Protein AF-0000000081051519 (afdb_homodimer)

pLDDT: mean 81.96, std 26.16, range [15.16, 98.94]

Nearest PDB structures (foldseek):
  6g7d-assembly1_A  TM=6.386E-01  e=1.029E-06  Mycolicibacterium hassiacum DSM 44199
  7ux8-assembly1_B  TM=4.833E-01  e=1.612E-04  Streptomyces drozdowiczii
  4e70-assembly1_B  TM=4.368E-01  e=3.174E-03  Linum nodiflorum
  4ems-assembly1_B  TM=4.800E-01  e=6.474E-03  Linum nodiflorum
  6g80-assembly1_A  TM=6.565E-01  e=2.967E-07  Mycolicibacterium hassiacum DSM 44199

Secondary structure (DSSP, 8-state):
---------S-TTSGGGHHHHTTSGGGGS-----------------PPP-HHHHHHHHT-TTTTHHHHHHHHTSTT-TT-S-TT-SSGGGSSSS--THHHHHHHHTTTTSSTTSPPEEEEEE--TTSHHHHHHHHH-TTEEEEEEESTTSPBS-GGGT-BSS--GGGGSTTHHHHHHTT-EEES-TT-HHHHHHHIIIIIS-TTPPPEEEEEE-SS--HHHHHHHHHHHGGGSPTT-EEEEE-----TTSS--TTHHIIIIIHHHHHHHHT-------S---SSS-----TT-S-TTTGGGEEEEEEETTEEEEEE-SSPP----GGGTS--THHHHTHHHHHH--/-------------GGGGGGGSGGGSGGGTT----------------PPP-HHHHHHHHT-TTTTHHHHHHHHTSTT-TT-S-TT-SSGGGSSSS--THHHHHHHHTTTTSSTTSPPEEEEEE--TTSHHHHHHHHH-TTEEEEEEESTTSPBS-GGGT-BSS--GGGGSTTHHHHHHTT-EEES-TT-HHHHHHHIIIIIS-TTPPPEEEEEE-SS--HHHHHHHHHHHGGGSPTT-EEEEE-----TTSS--TTHHIIIIIHHHHHHHHT-------S----SSS-------S-TTTGGGEEEEEEETTEEEEEE-SSPP----GGGTS--THHHHTHHHHHH--

Structure (mmCIF, N/CA/C/O backbone):
data_AF-0000000081051519-model_v1
#
loop_
_entity.id
_entity.type
_entity.pdbx_description
1 polymer 'Uncharacterized protein'
#
loop_
_atom_site.group_PDB
_atom_site.id
_atom_site.type_symbol
_a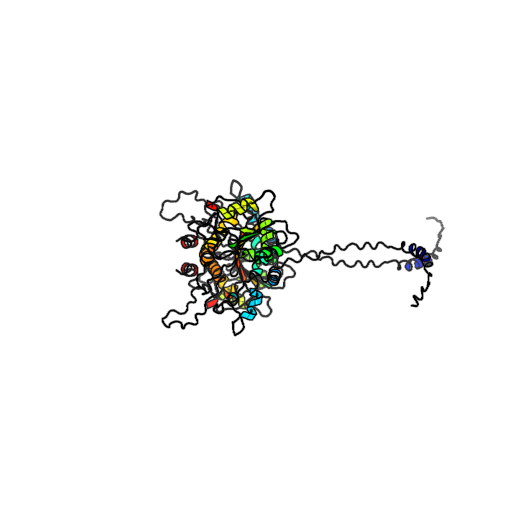tom_site.label_atom_id
_atom_site.label_alt_id
_atom_site.label_comp_id
_atom_site.label_asym_id
_atom_site.label_entity_id
_atom_site.label_seq_id
_atom_site.pdbx_PDB_ins_code
_atom_site.Cartn_x
_atom_site.Cartn_y
_atom_site.Cartn_z
_atom_site.occupancy
_atom_site.B_iso_or_equiv
_atom_site.auth_seq_id
_atom_site.auth_comp_id
_atom_site.auth_asym_id
_atom_site.auth_atom_id
_atom_site.pdbx_PDB_model_num
ATOM 1 N N . MET A 1 1 ? 93.5 -24.312 -46.969 1 17.19 1 MET A N 1
ATOM 2 C CA . MET A 1 1 ? 94.062 -25.109 -45.906 1 17.19 1 MET A CA 1
ATOM 3 C C . MET A 1 1 ? 94.625 -24.219 -44.781 1 17.19 1 MET A C 1
ATOM 5 O O . MET A 1 1 ? 94.75 -24.641 -43.625 1 17.19 1 MET A O 1
ATOM 9 N N . GLU A 1 2 ? 95.562 -23.281 -45.375 1 15.16 2 GLU A N 1
ATOM 10 C CA . GLU A 1 2 ? 96.562 -23.031 -44.375 1 15.16 2 GLU A CA 1
ATOM 11 C C . GLU A 1 2 ? 95.938 -22.578 -43.062 1 15.16 2 GLU A C 1
ATOM 13 O O . GLU A 1 2 ? 94.75 -22.141 -43.031 1 15.16 2 GLU A O 1
ATOM 18 N N . VAL A 1 3 ? 96.625 -21.656 -42.375 1 16.25 3 VAL A N 1
ATOM 19 C CA . VAL A 1 3 ? 97.562 -21.812 -41.281 1 16.25 3 VAL A CA 1
ATOM 20 C C . VAL A 1 3 ? 96.938 -21.328 -39.969 1 16.25 3 VAL A C 1
ATOM 22 O O . VAL A 1 3 ? 96.938 -22.031 -38.969 1 16.25 3 VAL A O 1
ATOM 25 N N . GLY A 1 4 ? 97 -20.016 -39.812 1 17.12 4 GLY A N 1
ATOM 26 C CA . GLY A 1 4 ? 97.75 -19.469 -38.656 1 17.12 4 GLY A CA 1
ATOM 27 C C . GLY A 1 4 ? 96.938 -19.578 -37.344 1 17.12 4 GLY A C 1
ATOM 28 O O . GLY A 1 4 ? 95.75 -19.812 -37.375 1 17.12 4 GLY A O 1
ATOM 29 N N . GLY A 1 5 ? 97.688 -19.234 -36.281 1 17.08 5 GLY A N 1
ATOM 30 C CA . GLY A 1 5 ? 98.125 -19.672 -34.938 1 17.08 5 GLY A CA 1
ATOM 31 C C . GLY A 1 5 ? 97.062 -19.359 -33.875 1 17.08 5 GLY A C 1
ATOM 32 O O . GLY A 1 5 ? 96.812 -20.203 -33 1 17.08 5 GLY A O 1
ATOM 33 N N . SER A 1 6 ? 96.938 -18.047 -33.719 1 18.45 6 SER A N 1
ATOM 34 C CA . SER A 1 6 ? 97.125 -17.406 -32.406 1 18.45 6 SER A CA 1
ATOM 35 C C . SER A 1 6 ? 96 -17.703 -31.453 1 18.45 6 SER A C 1
ATOM 37 O O . SER A 1 6 ? 94.812 -17.297 -31.688 1 18.45 6 SER A O 1
ATOM 39 N N . SER A 1 7 ? 96.062 -18.812 -30.812 1 18.2 7 SER A N 1
ATOM 40 C CA . SER A 1 7 ? 95.125 -19.562 -29.969 1 18.2 7 SER A CA 1
ATOM 41 C C . SER A 1 7 ? 94.875 -18.812 -28.656 1 18.2 7 SER A C 1
ATOM 43 O O . SER A 1 7 ? 94.812 -19.438 -27.594 1 18.2 7 SER A O 1
ATOM 45 N N . LYS A 1 8 ? 95.125 -17.359 -28.75 1 20.06 8 LYS A N 1
ATOM 46 C CA . LYS A 1 8 ? 95.188 -16.703 -27.453 1 20.06 8 LYS A CA 1
ATOM 47 C C . LYS A 1 8 ? 94.062 -17.203 -26.516 1 20.06 8 LYS A C 1
ATOM 49 O O . LYS A 1 8 ? 92.875 -16.953 -26.75 1 20.06 8 LYS A O 1
ATOM 54 N N . SER A 1 9 ? 94.375 -18.297 -25.891 1 17.83 9 SER A N 1
ATOM 55 C CA . SER A 1 9 ? 93.562 -19.203 -25.062 1 17.83 9 SER A CA 1
ATOM 56 C C . SER A 1 9 ? 92.875 -18.438 -23.938 1 17.83 9 SER A C 1
ATOM 58 O O . SER A 1 9 ? 91.625 -18.516 -23.781 1 17.83 9 SER A O 1
ATOM 60 N N . SER A 1 10 ? 93.5 -18.547 -22.719 1 17.66 10 SER A N 1
ATOM 61 C CA . SER A 1 10 ? 93 -19.25 -21.516 1 17.66 10 SER A CA 1
ATOM 62 C C . SER A 1 10 ? 92.438 -18.266 -20.516 1 17.66 10 SER A C 1
ATOM 64 O O . SER A 1 10 ? 91.625 -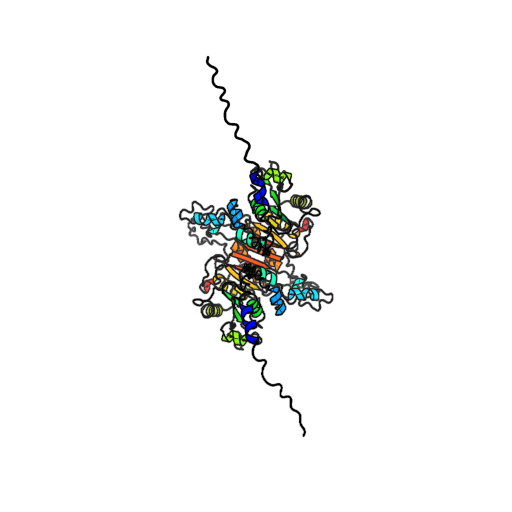18.656 -19.656 1 17.66 10 SER A O 1
ATOM 66 N N . ALA A 1 11 ? 93.25 -17.188 -20.328 1 17.25 11 ALA A N 1
ATOM 67 C CA . ALA A 1 11 ? 93.562 -16.859 -18.938 1 17.25 11 ALA A CA 1
ATOM 68 C C . ALA A 1 11 ? 92.312 -16.438 -18.188 1 17.25 11 ALA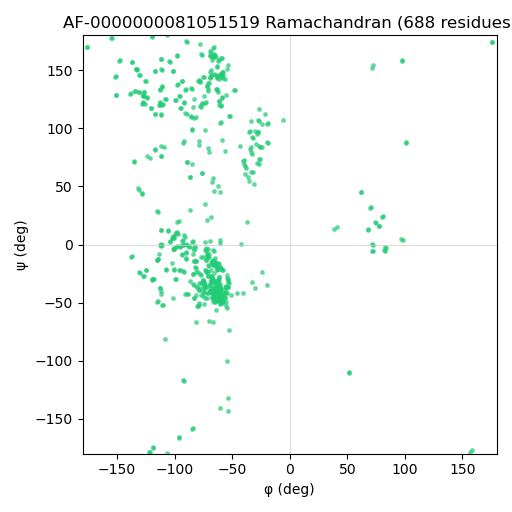 A C 1
ATOM 70 O O . ALA A 1 11 ? 92.312 -16.344 -16.969 1 17.25 11 ALA A O 1
ATOM 71 N N . THR A 1 12 ? 91.438 -15.734 -18.953 1 18.8 12 THR A N 1
ATOM 72 C CA . THR A 1 12 ? 90.938 -14.57 -18.25 1 18.8 12 THR A CA 1
ATOM 73 C C . THR A 1 12 ? 89.938 -15 -17.156 1 18.8 12 THR A C 1
ATOM 75 O O . THR A 1 12 ? 89.062 -14.234 -16.766 1 18.8 12 THR A O 1
ATOM 78 N N . GLY A 1 13 ? 90.25 -16.188 -16.547 1 18.3 13 GLY A N 1
ATOM 79 C CA . GLY A 1 13 ? 89.188 -16.719 -15.68 1 18.3 13 GLY A CA 1
ATOM 80 C C . GLY A 1 13 ? 88.875 -15.82 -14.492 1 18.3 13 GLY A C 1
ATOM 81 O O . GLY A 1 13 ? 88 -16.141 -13.68 1 18.3 13 GLY A O 1
ATOM 82 N N . LYS A 1 14 ? 90.062 -15.25 -14 1 19.39 14 LYS A N 1
ATOM 83 C CA . LYS A 1 14 ? 90.062 -15.062 -12.555 1 19.39 14 LYS A CA 1
ATOM 84 C C . LYS A 1 14 ? 88.812 -14.273 -12.102 1 19.39 14 LYS A C 1
ATOM 86 O O . LYS A 1 14 ? 88.25 -14.586 -11.07 1 19.39 14 LYS A O 1
ATOM 91 N N . HIS A 1 15 ? 88.938 -13.039 -12.438 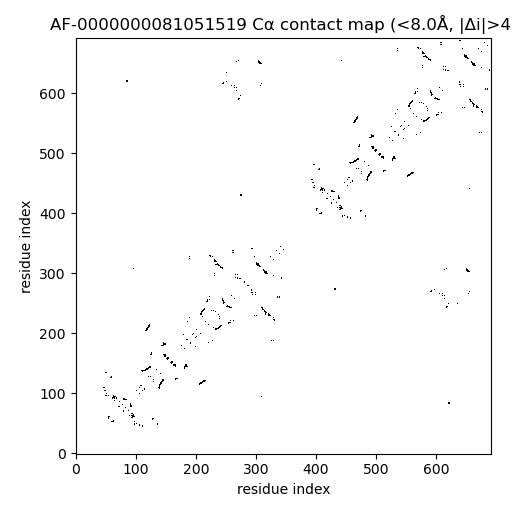1 19.14 15 HIS A N 1
ATOM 92 C CA . HIS A 1 15 ? 88.688 -12.016 -11.438 1 19.14 15 HIS A CA 1
ATOM 93 C C . HIS A 1 15 ? 87.188 -11.906 -11.141 1 19.14 15 HIS A C 1
ATOM 95 O O . HIS A 1 15 ? 86.75 -10.984 -10.453 1 19.14 15 HIS A O 1
ATOM 101 N N . LYS A 1 16 ? 86.438 -12.656 -11.898 1 20.77 16 LYS A N 1
ATOM 102 C CA . LYS A 1 16 ? 85.062 -12.156 -11.883 1 20.77 16 LYS A CA 1
ATOM 103 C C . LYS A 1 16 ? 84.438 -12.32 -10.5 1 20.77 16 LYS A C 1
ATOM 105 O O . LYS A 1 16 ? 83.25 -12.055 -10.32 1 20.77 16 LYS A O 1
ATOM 110 N N . LEU A 1 17 ? 85.312 -12.969 -9.766 1 19.14 17 LEU A N 1
ATOM 111 C CA . LEU A 1 17 ? 84.5 -13.477 -8.664 1 19.14 17 LEU A CA 1
ATOM 112 C C . LEU A 1 17 ? 84 -12.336 -7.789 1 19.14 17 LEU A C 1
ATOM 114 O O . LEU A 1 17 ? 83 -12.5 -7.074 1 19.14 17 LEU A O 1
ATOM 118 N N . LYS A 1 18 ? 85 -11.547 -7.555 1 20.86 18 LYS A N 1
ATOM 119 C CA . LYS A 1 18 ? 84.812 -10.734 -6.359 1 20.86 18 LYS A CA 1
ATOM 120 C C . LYS A 1 18 ? 83.5 -9.938 -6.445 1 20.86 18 LYS A C 1
ATOM 122 O O . LYS A 1 18 ? 82.875 -9.625 -5.422 1 20.86 18 LYS A O 1
ATOM 127 N N . ASP A 1 19 ? 83.438 -9.344 -7.582 1 21.94 19 ASP A N 1
ATOM 128 C CA . ASP A 1 19 ? 82.562 -8.219 -7.598 1 21.94 19 ASP A CA 1
ATOM 129 C C . ASP A 1 19 ? 81.125 -8.664 -7.285 1 21.94 19 ASP A C 1
ATOM 131 O O . ASP A 1 19 ? 80.188 -7.84 -7.176 1 21.94 19 ASP A O 1
ATOM 135 N N . ASP A 1 20 ? 81 -9.875 -7.418 1 22.73 20 ASP A N 1
ATOM 136 C CA . ASP A 1 20 ? 79.625 -10.336 -7.379 1 22.73 20 ASP A CA 1
ATOM 137 C C . ASP A 1 20 ? 79 -10.203 -5.977 1 22.73 20 ASP A C 1
ATOM 139 O O . ASP A 1 20 ? 77.812 -10.086 -5.812 1 22.73 20 ASP A O 1
ATOM 143 N N . VAL A 1 21 ? 79.938 -10.5 -5.09 1 23.23 21 VAL A N 1
ATOM 144 C CA . VAL A 1 21 ? 79.312 -10.852 -3.803 1 23.23 21 VAL A CA 1
ATOM 145 C C . VAL A 1 21 ? 78.812 -9.586 -3.117 1 23.23 21 VAL A C 1
ATOM 147 O O . VAL A 1 21 ? 77.875 -9.648 -2.338 1 23.23 21 VAL A O 1
ATOM 150 N N . MET A 1 22 ? 79.562 -8.578 -3.172 1 22.22 22 MET A N 1
ATOM 151 C CA . MET A 1 22 ? 79.312 -7.457 -2.273 1 22.22 22 MET A CA 1
ATOM 152 C C . MET A 1 22 ? 77.938 -6.863 -2.535 1 22.22 22 MET A C 1
ATOM 154 O O . MET A 1 22 ? 77.5 -5.934 -1.847 1 22.22 22 MET A O 1
ATOM 158 N N . SER A 1 23 ? 77.438 -6.926 -3.762 1 22.95 23 SER A N 1
ATOM 159 C CA . SER A 1 23 ? 76.25 -6.219 -4.164 1 22.95 23 SER A CA 1
ATOM 160 C C . SER A 1 23 ? 75.062 -6.66 -3.336 1 22.95 23 SER A C 1
ATOM 162 O O . SER A 1 23 ? 73.938 -6.125 -3.486 1 22.95 23 SER A O 1
ATOM 164 N N . LEU A 1 24 ? 75.062 -7.711 -2.713 1 23.59 24 LEU A N 1
ATOM 165 C CA . LEU A 1 24 ? 73.875 -8.305 -2.111 1 23.59 24 LEU A CA 1
ATOM 166 C C . LEU A 1 24 ? 73.5 -7.527 -0.871 1 23.59 24 LEU A C 1
ATOM 168 O O . LEU A 1 24 ? 72.25 -7.398 -0.596 1 23.59 24 LEU A O 1
ATOM 172 N N . TYR A 1 25 ? 74.312 -7.266 0.031 1 23.38 25 TYR A N 1
ATOM 173 C CA . TYR A 1 25 ? 73.938 -7.023 1.416 1 23.38 25 TYR A CA 1
ATOM 174 C C . TYR A 1 25 ? 73.312 -5.629 1.583 1 23.38 25 TYR A C 1
ATOM 176 O O . TYR A 1 25 ? 72.625 -5.367 2.543 1 23.38 25 TYR A O 1
ATOM 184 N N . LEU A 1 26 ? 73.812 -4.648 1.036 1 24.27 26 LEU A N 1
ATOM 185 C CA . LEU A 1 26 ? 73.562 -3.277 1.44 1 24.27 26 LEU A CA 1
ATOM 186 C C . LEU A 1 26 ? 72.125 -2.906 1.12 1 24.27 26 LEU A C 1
ATOM 188 O O . LEU A 1 26 ? 71.625 -1.818 1.474 1 24.27 26 LEU A O 1
ATOM 192 N N . ASN A 1 27 ? 71.25 -3.477 0.207 1 23.31 27 ASN A N 1
ATOM 193 C CA . ASN A 1 27 ? 69.938 -3.156 -0.27 1 23.31 27 ASN A CA 1
ATOM 194 C C . ASN A 1 27 ? 68.875 -3.422 0.801 1 23.31 27 ASN A C 1
ATOM 196 O O . ASN A 1 27 ? 67.688 -3.365 0.525 1 23.31 27 ASN A O 1
ATOM 200 N N . HIS A 1 28 ? 69 -3.979 1.927 1 24.94 28 HIS A N 1
ATOM 201 C CA . HIS A 1 28 ? 68 -4.371 2.867 1 24.94 28 HIS A CA 1
ATOM 202 C C . HIS A 1 28 ? 67.5 -3.18 3.686 1 24.94 28 HIS A C 1
ATOM 204 O O . HIS A 1 28 ? 66.625 -3.316 4.52 1 24.94 28 HIS A O 1
ATOM 210 N N . ALA A 1 29 ? 68.125 -2.186 4.062 1 24.36 29 ALA A N 1
ATOM 211 C CA . ALA A 1 29 ? 67.812 -1.232 5.125 1 24.36 29 ALA A CA 1
ATOM 212 C C . ALA A 1 29 ? 66.625 -0.373 4.762 1 24.36 29 ALA A C 1
ATOM 214 O O . ALA A 1 29 ? 65.812 -0.04 5.625 1 24.36 29 ALA A O 1
ATOM 215 N N . SER A 1 30 ? 66.688 0.43 3.811 1 23.72 30 SER A N 1
ATOM 216 C CA . SER A 1 30 ? 65.812 1.599 3.709 1 23.72 30 SER A CA 1
ATOM 217 C C . SER A 1 30 ? 64.375 1.194 3.436 1 23.72 30 SER A C 1
ATOM 219 O O . SER A 1 30 ? 63.625 1.976 2.877 1 23.72 30 SER A O 1
ATOM 221 N N . THR A 1 31 ? 64.062 -0.033 3.391 1 24.75 31 THR A N 1
ATOM 222 C CA . THR A 1 31 ? 62.719 -0.418 2.947 1 24.75 31 THR A CA 1
ATOM 223 C C . THR A 1 31 ? 61.656 0.049 3.941 1 24.75 31 THR A C 1
ATOM 225 O O . THR A 1 31 ? 61.5 -0.521 5.027 1 24.75 31 THR A O 1
ATOM 228 N N . GLY A 1 32 ? 61.562 1.404 4.266 1 25.36 32 GLY A N 1
ATOM 229 C CA . GLY A 1 32 ? 60.438 1.912 5.047 1 25.36 32 GLY A CA 1
ATOM 230 C C . GLY A 1 32 ? 59.125 1.188 4.766 1 25.36 32 GLY A C 1
ATOM 231 O O . GLY A 1 32 ? 58.719 1.068 3.611 1 25.36 32 GLY A O 1
ATOM 232 N N . ASN A 1 33 ? 58.938 0.099 5.375 1 25.72 33 ASN A N 1
ATOM 233 C CA . ASN A 1 33 ? 57.656 -0.606 5.305 1 25.72 33 ASN A CA 1
ATOM 234 C C . ASN A 1 33 ? 56.469 0.364 5.312 1 25.72 33 ASN A C 1
ATOM 236 O O . ASN A 1 33 ? 56.219 1.022 6.32 1 25.72 33 ASN A O 1
ATOM 240 N N . SER A 1 34 ? 56.375 1.149 4.266 1 26 34 SER A N 1
ATOM 241 C CA . SER A 1 34 ? 55.094 1.819 4.121 1 26 34 SER A CA 1
ATOM 242 C C . SER A 1 34 ? 53.938 0.893 4.504 1 26 34 SER A C 1
ATOM 244 O O . SER A 1 34 ? 53.719 -0.118 3.838 1 26 34 SER A O 1
ATOM 246 N N . TYR A 1 35 ? 53.812 0.537 5.766 1 24.81 35 TYR A N 1
ATOM 247 C CA . TYR A 1 35 ? 52.5 0.06 6.137 1 24.81 35 TYR A CA 1
ATOM 248 C C . TYR A 1 35 ? 51.406 0.756 5.316 1 24.81 35 TYR A C 1
ATOM 250 O O . TYR A 1 35 ? 51.188 1.962 5.457 1 24.81 35 TYR A O 1
ATOM 258 N N . TYR A 1 36 ? 51.5 0.525 4.027 1 24.59 36 TYR A N 1
ATOM 259 C CA . TYR A 1 36 ? 50.188 0.816 3.447 1 24.59 36 TYR A CA 1
ATOM 260 C C . TYR A 1 36 ? 49.062 0.333 4.359 1 24.59 36 TYR A C 1
ATOM 262 O O . TYR A 1 36 ? 49 -0.851 4.695 1 24.59 36 TYR A O 1
ATOM 270 N N . GLN A 1 37 ? 48.906 1.005 5.5 1 26.5 37 GLN A N 1
ATOM 271 C CA . GLN A 1 37 ? 47.594 0.731 6.047 1 26.5 37 GLN A CA 1
ATOM 272 C C . GLN A 1 37 ? 46.594 0.35 4.945 1 26.5 37 GLN A C 1
ATOM 274 O O . GLN A 1 37 ? 46.406 1.109 3.994 1 26.5 37 GLN A O 1
ATOM 279 N N . LEU A 1 38 ? 46.594 -0.903 4.598 1 26.7 38 LEU A N 1
ATOM 280 C CA . LEU A 1 38 ? 45.406 -1.301 3.836 1 26.7 38 LEU A CA 1
ATOM 281 C C . LEU A 1 38 ? 44.219 -0.415 4.18 1 26.7 38 LEU A C 1
ATOM 283 O O . LEU A 1 38 ? 43.812 -0.368 5.332 1 26.7 38 LEU A O 1
ATOM 287 N N . ILE A 1 39 ? 44.281 0.811 3.777 1 31.7 39 ILE A N 1
ATOM 288 C CA . ILE A 1 39 ? 42.938 1.425 3.807 1 31.7 39 ILE A CA 1
ATOM 289 C C . ILE A 1 39 ? 41.875 0.369 3.514 1 31.7 39 ILE A C 1
ATOM 291 O O . ILE A 1 39 ? 41.969 -0.324 2.496 1 31.7 39 ILE A O 1
ATOM 295 N N . PRO A 1 40 ? 41.344 -0.27 4.562 1 31.25 40 PRO A N 1
ATOM 296 C CA . PRO A 1 40 ? 40.281 -1.119 4.059 1 31.25 40 PRO A CA 1
ATOM 297 C C . PRO A 1 40 ? 39.625 -0.573 2.783 1 31.25 40 PRO A C 1
ATOM 299 O O . PRO A 1 40 ? 39.438 0.639 2.656 1 31.25 40 PRO A O 1
ATOM 302 N N . GLU A 1 41 ? 40.062 -1.016 1.663 1 34.03 41 GLU A N 1
ATOM 303 C CA . GLU A 1 41 ? 39.188 -0.706 0.525 1 34.03 41 GLU A CA 1
ATOM 304 C C . GLU A 1 41 ? 37.75 -0.473 0.969 1 34.03 41 GLU A C 1
ATOM 306 O O . GLU A 1 41 ? 37.188 -1.291 1.692 1 34.03 41 GLU A O 1
ATOM 311 N N . CYS A 1 42 ? 37.438 0.777 1.415 1 36.66 42 CYS A N 1
ATOM 312 C CA . CYS A 1 42 ? 36 0.935 1.48 1 36.66 42 CYS A CA 1
ATOM 313 C C . CYS A 1 42 ? 35.312 0.01 0.488 1 36.66 42 CYS A C 1
ATOM 315 O O . CYS A 1 42 ? 35.562 0.083 -0.716 1 36.66 42 CYS A O 1
ATOM 317 N N . LEU A 1 43 ? 35.25 -1.343 0.735 1 36.94 43 LEU A N 1
ATOM 318 C CA . LEU A 1 43 ? 34.469 -2.193 -0.144 1 36.94 43 LEU A CA 1
ATOM 319 C C . LEU A 1 43 ? 33.469 -1.365 -0.939 1 36.94 43 LEU A C 1
ATOM 321 O O . LEU A 1 43 ? 32.844 -0.442 -0.401 1 36.94 43 LEU A O 1
ATOM 325 N N . ASP A 1 44 ? 33.688 -1.122 -2.17 1 42.56 44 ASP A N 1
ATOM 326 C CA . ASP A 1 44 ? 32.656 -0.56 -3.035 1 42.56 44 ASP A CA 1
ATOM 327 C C . ASP A 1 44 ? 31.266 -0.937 -2.543 1 42.56 44 ASP A C 1
ATOM 329 O O . ASP A 1 44 ? 31 -2.1 -2.229 1 42.56 44 ASP A O 1
ATOM 333 N N . PRO A 1 45 ? 30.547 0.009 -1.974 1 49.41 45 PRO A N 1
ATOM 334 C CA . PRO A 1 45 ? 29.188 -0.359 -1.576 1 49.41 45 PRO A CA 1
ATOM 335 C C . PRO A 1 45 ? 28.531 -1.345 -2.543 1 49.41 45 PRO A C 1
ATOM 337 O O . PRO A 1 45 ? 28.688 -1.208 -3.762 1 49.41 45 PRO A O 1
ATOM 340 N N . ILE A 1 46 ? 28.547 -2.631 -2.266 1 55.47 46 ILE A N 1
ATOM 341 C CA . ILE A 1 46 ? 27.781 -3.6 -3.039 1 55.47 46 ILE A CA 1
ATOM 342 C C . ILE A 1 46 ? 26.547 -2.918 -3.637 1 55.47 46 ILE A C 1
ATOM 344 O O . ILE A 1 46 ? 25.734 -2.352 -2.908 1 55.47 46 ILE A O 1
ATOM 348 N N . GLN A 1 47 ? 26.656 -2.498 -4.906 1 65.19 47 GLN A N 1
ATOM 349 C CA . GLN A 1 47 ? 25.5 -1.92 -5.582 1 65.19 47 GLN A CA 1
ATOM 350 C C . GLN A 1 47 ? 24.344 -2.914 -5.645 1 65.19 47 GLN A C 1
ATOM 352 O O . GLN A 1 47 ? 24.516 -4.043 -6.113 1 65.19 47 GLN A O 1
ATOM 357 N N . PRO A 1 48 ? 23.203 -2.555 -5.059 1 76.44 48 PRO A N 1
ATOM 358 C CA . PRO A 1 48 ? 22.062 -3.455 -5.16 1 76.44 48 PRO A CA 1
ATOM 359 C C . PRO A 1 48 ? 21.672 -3.748 -6.609 1 76.44 48 PRO A C 1
ATOM 361 O O . PRO A 1 48 ? 21.891 -2.918 -7.492 1 76.44 48 PRO A O 1
ATOM 364 N N . LEU A 1 49 ? 21.266 -4.98 -6.859 1 90 49 LEU A N 1
ATOM 365 C CA . LEU A 1 49 ? 20.734 -5.367 -8.164 1 90 49 LEU A CA 1
ATOM 366 C C . LEU A 1 49 ? 19.484 -4.574 -8.508 1 90 49 LEU A C 1
ATOM 368 O O . LEU A 1 49 ? 18.734 -4.18 -7.617 1 90 49 LEU A O 1
ATOM 372 N N . ASP A 1 50 ? 19.406 -4.254 -9.758 1 95.88 50 ASP A N 1
ATOM 373 C CA . ASP A 1 50 ? 18.266 -3.477 -10.258 1 95.88 50 ASP A CA 1
ATOM 374 C C . ASP A 1 50 ? 17.375 -4.324 -11.148 1 95.88 50 ASP A C 1
ATOM 376 O O . ASP A 1 50 ? 17.797 -4.812 -12.195 1 95.88 50 ASP A O 1
ATOM 380 N N . PHE A 1 51 ? 16.141 -4.453 -10.766 1 98.25 51 PHE A N 1
ATOM 381 C CA . PHE A 1 51 ? 15.211 -5.324 -11.477 1 98.25 51 PHE A CA 1
ATOM 382 C C . PHE A 1 51 ? 14.938 -4.793 -12.875 1 98.25 51 PHE A C 1
ATOM 384 O O . PHE A 1 51 ? 14.695 -5.57 -13.805 1 98.25 51 PHE A O 1
ATOM 391 N N . LEU A 1 52 ? 14.953 -3.484 -13.062 1 98.12 52 LEU A N 1
ATOM 392 C CA . LEU A 1 52 ? 14.758 -2.893 -14.375 1 98.12 52 LEU A CA 1
ATOM 393 C C . LEU A 1 52 ? 15.867 -3.322 -15.336 1 98.12 52 LEU A C 1
ATOM 395 O O . LEU A 1 52 ? 15.594 -3.719 -16.469 1 98.12 52 LEU A O 1
ATOM 399 N N . ASP A 1 53 ? 17.062 -3.281 -14.828 1 97.75 53 ASP A N 1
ATOM 400 C CA . ASP A 1 53 ? 18.203 -3.643 -15.664 1 97.75 53 ASP A CA 1
ATOM 401 C C . ASP A 1 53 ? 18.172 -5.125 -16.031 1 97.75 53 ASP A C 1
ATOM 403 O O . ASP A 1 53 ? 18.375 -5.492 -17.188 1 97.75 53 ASP A O 1
ATOM 407 N N . ILE A 1 54 ? 17.891 -5.883 -15.102 1 98 54 ILE A N 1
ATOM 408 C CA . ILE A 1 54 ? 17.859 -7.328 -15.305 1 98 54 ILE A CA 1
ATOM 409 C C . ILE A 1 54 ? 16.703 -7.684 -16.25 1 98 54 ILE A C 1
ATOM 411 O O . ILE A 1 54 ? 16.891 -8.438 -17.203 1 98 54 ILE A O 1
ATOM 415 N N . GLY A 1 55 ? 15.516 -7.137 -15.945 1 98.31 55 GLY A N 1
ATOM 416 C CA . GLY A 1 55 ? 14.367 -7.391 -16.797 1 98.31 55 GLY A CA 1
ATOM 417 C C . GLY A 1 55 ? 14.562 -6.914 -18.234 1 98.31 55 GLY A C 1
ATOM 418 O O . GLY A 1 55 ? 14.133 -7.574 -19.172 1 98.31 55 GLY A O 1
ATOM 419 N N . ARG A 1 56 ? 15.242 -5.805 -18.344 1 97.94 56 ARG A N 1
ATOM 420 C CA . ARG A 1 56 ? 15.516 -5.27 -19.672 1 97.94 56 ARG A CA 1
ATOM 421 C C . ARG A 1 56 ? 16.406 -6.215 -20.469 1 97.94 56 ARG A C 1
ATOM 423 O O . ARG A 1 56 ? 16.094 -6.531 -21.625 1 97.94 56 ARG A O 1
ATOM 430 N N . LYS A 1 57 ? 17.453 -6.688 -19.844 1 97.88 57 LYS A N 1
ATOM 431 C CA . LYS A 1 57 ? 18.406 -7.582 -20.5 1 97.88 57 LYS A CA 1
ATOM 432 C C . LYS A 1 57 ? 17.719 -8.883 -20.938 1 97.88 57 LYS A C 1
ATOM 434 O O . LYS A 1 57 ? 18.031 -9.422 -22 1 97.88 57 LYS A O 1
ATOM 439 N N . LEU A 1 58 ? 16.797 -9.336 -20.203 1 97.81 58 LEU A N 1
ATOM 440 C CA . LEU A 1 58 ? 16.141 -10.609 -20.453 1 97.81 58 LEU A CA 1
ATOM 441 C C . LEU A 1 58 ? 14.922 -10.43 -21.359 1 97.81 58 LEU A C 1
ATOM 443 O O . LEU A 1 58 ? 14.352 -11.414 -21.828 1 97.81 58 LEU A O 1
ATOM 447 N N . GLY A 1 59 ? 14.508 -9.172 -21.562 1 96.88 59 GLY A N 1
ATOM 448 C CA . GLY A 1 59 ? 13.281 -8.914 -22.297 1 96.88 59 GLY A CA 1
ATOM 449 C C . GLY A 1 59 ? 12.039 -9.312 -21.531 1 96.88 59 GLY A C 1
ATOM 450 O O . GLY A 1 59 ? 11.055 -9.766 -22.125 1 96.88 59 GLY A O 1
ATOM 451 N N . SER A 1 60 ? 12.078 -9.203 -20.219 1 97.56 60 SER A N 1
ATOM 452 C CA . SER A 1 60 ? 10.938 -9.586 -19.391 1 97.56 60 SER A CA 1
ATOM 453 C C . SER A 1 60 ? 9.789 -8.602 -19.547 1 97.56 60 SER A C 1
ATOM 455 O O . SER A 1 60 ? 9.977 -7.391 -19.375 1 97.56 60 SER A O 1
ATOM 457 N N . GLN A 1 61 ? 8.586 -9.055 -19.75 1 96.19 61 GLN A N 1
ATOM 458 C CA . GLN A 1 61 ? 7.414 -8.195 -19.875 1 96.19 61 GLN A CA 1
ATOM 459 C C . GLN A 1 61 ? 7.141 -7.457 -18.562 1 96.19 61 GLN A C 1
ATOM 461 O O . GLN A 1 61 ? 6.387 -6.484 -18.531 1 96.19 61 GLN A O 1
ATOM 466 N N . LYS A 1 62 ? 7.766 -7.93 -17.547 1 97.94 62 LYS A N 1
ATOM 467 C CA . LYS A 1 62 ? 7.547 -7.309 -16.25 1 97.94 62 LYS A CA 1
ATOM 468 C C . LYS A 1 62 ? 8.031 -5.859 -16.25 1 97.94 62 LYS A C 1
ATOM 470 O O . LYS A 1 62 ? 7.605 -5.062 -15.406 1 97.94 62 LYS A O 1
ATOM 475 N N . VAL A 1 63 ? 8.945 -5.504 -17.25 1 98.19 63 VAL A N 1
ATOM 476 C CA . VAL A 1 63 ? 9.523 -4.172 -17.141 1 98.19 63 VAL A CA 1
ATOM 477 C C . VAL A 1 63 ? 9.57 -3.504 -18.516 1 98.19 63 VAL A C 1
ATOM 479 O O . VAL A 1 63 ? 9.828 -2.301 -18.609 1 98.19 63 VAL A O 1
ATOM 482 N N . MET A 1 64 ? 9.297 -4.254 -19.594 1 96.69 64 MET A N 1
ATOM 483 C CA . MET A 1 64 ? 9.562 -3.77 -20.938 1 96.69 64 MET A CA 1
ATOM 484 C C . MET A 1 64 ? 8.641 -2.607 -21.297 1 96.69 64 MET A C 1
ATOM 486 O O . MET A 1 64 ? 8.914 -1.863 -22.234 1 96.69 64 MET A O 1
ATOM 490 N N . GLY A 1 65 ? 7.559 -2.42 -20.516 1 95.94 65 GLY A N 1
ATOM 491 C CA . GLY A 1 65 ? 6.734 -1.24 -20.719 1 95.94 65 GLY A CA 1
ATOM 492 C C . GLY A 1 65 ? 7.527 0.053 -20.703 1 95.94 65 GLY A C 1
ATOM 493 O O . GLY A 1 65 ? 7.227 0.98 -21.453 1 95.94 65 GLY A O 1
ATOM 494 N N . ASN A 1 66 ? 8.578 0.107 -19.922 1 96.19 66 ASN A N 1
ATOM 495 C CA . ASN A 1 66 ? 9.438 1.277 -19.797 1 96.19 66 ASN A CA 1
ATOM 496 C C . ASN A 1 66 ? 10.133 1.611 -21.109 1 96.19 66 ASN A C 1
ATOM 498 O O . ASN A 1 66 ? 10.5 2.764 -21.344 1 96.19 66 ASN A O 1
ATOM 502 N N . PHE A 1 67 ? 10.227 0.686 -21.953 1 95.38 67 PHE A N 1
ATOM 503 C CA . PHE A 1 67 ? 11.023 0.859 -23.172 1 95.38 67 PHE A CA 1
ATOM 504 C C . PHE A 1 67 ? 10.148 0.808 -24.406 1 95.38 67 PHE A C 1
ATOM 506 O O . PHE A 1 67 ? 10.594 1.149 -25.5 1 95.38 67 PHE A O 1
ATOM 513 N N . GLU A 1 68 ? 8.945 0.369 -24.219 1 94.25 68 GLU A N 1
ATOM 514 C CA . GLU A 1 68 ? 7.988 0.262 -25.328 1 94.25 68 GLU A CA 1
ATOM 515 C C . GLU A 1 68 ? 7.145 1.528 -25.438 1 94.25 68 GLU A C 1
ATOM 517 O O . GLU A 1 68 ? 6.582 1.804 -26.5 1 94.25 68 GLU A O 1
ATOM 522 N N . LEU A 1 69 ? 7.055 2.229 -24.359 1 93.62 69 LEU A N 1
ATOM 523 C CA . LEU A 1 69 ? 6.059 3.289 -24.25 1 93.62 69 LEU A CA 1
ATOM 524 C C . LEU A 1 69 ? 6.316 4.379 -25.281 1 93.62 69 LEU A C 1
ATOM 526 O O . LEU A 1 69 ? 5.387 4.824 -25.969 1 93.62 69 LEU A O 1
ATOM 530 N N . GLU A 1 70 ? 7.508 4.824 -25.438 1 91.62 70 GLU A N 1
ATOM 531 C CA . GLU A 1 70 ? 7.82 5.906 -26.359 1 91.62 70 GLU A CA 1
ATOM 532 C C . GLU A 1 70 ? 7.414 5.555 -27.781 1 91.62 70 GLU A C 1
ATOM 534 O O . GLU A 1 70 ? 6.812 6.375 -28.484 1 91.62 70 GLU A O 1
ATOM 539 N N . ASP A 1 71 ? 7.734 4.371 -28.141 1 90.56 71 ASP A N 1
ATOM 540 C CA . ASP A 1 71 ? 7.371 3.914 -29.484 1 90.56 71 ASP A CA 1
ATOM 541 C C . ASP A 1 71 ? 5.855 3.824 -29.641 1 90.56 71 ASP A C 1
ATOM 543 O O . ASP A 1 71 ? 5.316 4.141 -30.703 1 90.56 71 ASP A O 1
ATOM 547 N N . CYS A 1 72 ? 5.262 3.385 -28.641 1 90.56 72 CYS A N 1
ATOM 548 C CA . CYS A 1 72 ? 3.809 3.25 -28.641 1 90.56 72 CYS A CA 1
ATOM 549 C C . CYS A 1 72 ? 3.133 4.609 -28.781 1 90.56 72 CYS A C 1
ATOM 551 O O . CYS A 1 72 ? 2.078 4.727 -29.406 1 90.56 72 CYS A O 1
ATOM 553 N N . LEU A 1 73 ? 3.688 5.637 -28.266 1 88.75 73 LEU A N 1
ATOM 554 C CA . LEU A 1 73 ? 3.061 6.953 -28.219 1 88.75 73 LEU A CA 1
ATOM 555 C C . LEU A 1 73 ? 3.285 7.715 -29.516 1 88.75 73 LEU A C 1
ATOM 557 O O . LEU A 1 73 ? 2.785 8.836 -29.672 1 88.75 73 LEU A O 1
ATOM 561 N N . GLN A 1 74 ? 3.92 7.086 -30.438 1 85.81 74 GLN A N 1
ATOM 562 C CA . GLN A 1 74 ? 4.051 7.727 -31.75 1 85.81 74 GLN A CA 1
ATOM 563 C C . GLN A 1 74 ? 2.701 7.816 -32.438 1 85.81 74 GLN A C 1
ATOM 565 O O . GLN A 1 74 ? 1.745 7.141 -32.062 1 85.81 74 GLN A O 1
ATOM 570 N N . GLU A 1 75 ? 2.6 8.641 -33.375 1 73.88 75 GLU A N 1
ATOM 571 C CA . GLU A 1 75 ? 1.347 9.023 -34.031 1 73.88 75 GLU A CA 1
ATOM 572 C C . GLU A 1 75 ? 0.629 7.801 -34.594 1 73.88 75 GLU A C 1
ATOM 574 O O . GLU A 1 75 ? -0.596 7.695 -34.5 1 73.88 75 GLU A O 1
ATOM 579 N N . ASP A 1 76 ? 1.294 6.918 -35.094 1 67.75 76 ASP A N 1
ATOM 580 C CA . ASP A 1 76 ? 0.678 5.797 -35.781 1 67.75 76 ASP A CA 1
ATOM 581 C C . ASP A 1 76 ? 0.25 4.707 -34.812 1 67.75 76 ASP A C 1
ATOM 583 O O . ASP A 1 76 ? -0.536 3.824 -35.156 1 67.75 76 ASP A O 1
ATOM 587 N N . LYS A 1 77 ? 0.54 4.84 -33.594 1 70.44 77 LYS A N 1
ATOM 588 C CA . LYS A 1 77 ? 0.212 3.945 -32.5 1 70.44 77 LYS A CA 1
ATOM 589 C C . LYS A 1 77 ? 0.325 2.484 -32.906 1 70.44 77 LYS A C 1
ATOM 591 O O . LYS A 1 77 ? -0.253 1.602 -32.281 1 70.44 77 LYS A O 1
ATOM 596 N N . THR A 1 78 ? 0.929 2.135 -34.031 1 75.88 78 THR A N 1
ATOM 597 C CA . THR A 1 78 ? 1.012 0.786 -34.562 1 75.88 78 THR A CA 1
ATOM 598 C C . THR A 1 78 ? 1.816 -0.125 -33.656 1 75.88 78 THR A C 1
ATOM 600 O O . THR A 1 78 ? 1.667 -1.349 -33.688 1 75.88 78 THR A O 1
ATOM 603 N N . ASN A 1 79 ? 2.445 0.543 -32.75 1 81.12 79 ASN A N 1
ATOM 604 C CA . ASN A 1 79 ? 3.332 -0.24 -31.906 1 81.12 79 ASN A CA 1
ATOM 605 C C . ASN A 1 79 ? 2.701 -0.504 -30.531 1 81.12 79 ASN A C 1
ATOM 607 O O . ASN A 1 79 ? 3.324 -1.119 -29.672 1 81.12 79 ASN A O 1
ATOM 611 N N . CYS A 1 80 ? 1.495 -0.094 -30.422 1 87.88 80 CYS A N 1
ATOM 612 C CA . CYS A 1 80 ? 0.818 -0.317 -29.156 1 87.88 80 CYS A CA 1
ATOM 613 C C . CYS A 1 80 ? 0.023 -1.617 -29.188 1 87.88 80 CYS A C 1
ATOM 615 O O . CYS A 1 80 ? -0.563 -1.971 -30.203 1 87.88 80 CYS A O 1
ATOM 617 N N . ALA A 1 81 ? 0.035 -2.328 -28.094 1 85.25 81 ALA A N 1
ATOM 618 C CA . ALA A 1 81 ? -0.778 -3.535 -27.953 1 85.25 81 ALA A CA 1
ATOM 619 C C . ALA A 1 81 ? -2.254 -3.186 -27.797 1 85.25 81 ALA A C 1
ATOM 621 O O . ALA A 1 81 ? -3.127 -3.895 -28.297 1 85.25 81 ALA A O 1
ATOM 622 N N . ARG A 1 82 ? -2.529 -2.08 -27.094 1 86.44 82 ARG A N 1
ATOM 623 C CA . ARG A 1 82 ? -3.883 -1.645 -26.766 1 86.44 82 ARG A CA 1
ATOM 624 C C . ARG A 1 82 ? -4.051 -0.148 -27 1 86.44 82 ARG A C 1
ATOM 626 O O . ARG A 1 82 ? -4.262 0.618 -26.062 1 86.44 82 ARG A O 1
ATOM 633 N N . SER A 1 83 ? -4.086 0.199 -28.172 1 83.81 83 SER A N 1
ATOM 634 C CA . SER A 1 83 ? -4.023 1.598 -28.578 1 83.81 83 SER A CA 1
ATOM 635 C C . SER A 1 83 ? -5.27 2.361 -28.141 1 83.81 83 SER A C 1
ATOM 637 O O . SER A 1 83 ? -5.25 3.592 -28.062 1 83.81 83 SER A O 1
ATOM 639 N N . ASN A 1 84 ? -6.301 1.642 -27.781 1 81.62 84 ASN A N 1
ATOM 640 C CA . ASN A 1 84 ? -7.574 2.281 -27.469 1 81.62 84 ASN A CA 1
ATOM 641 C C . ASN A 1 84 ? -7.668 2.639 -25.984 1 81.62 84 ASN A C 1
ATOM 643 O O . ASN A 1 84 ? -8.656 3.229 -25.547 1 81.62 84 ASN A O 1
ATOM 647 N N . GLN A 1 85 ? -6.637 2.334 -25.281 1 86.56 85 GLN A N 1
ATOM 648 C CA . GLN A 1 85 ? -6.641 2.693 -23.859 1 86.56 85 GLN A CA 1
ATOM 649 C C . GLN A 1 85 ? -6.336 4.176 -23.672 1 86.56 85 GLN A C 1
ATOM 651 O O . GLN A 1 85 ? -5.492 4.738 -24.375 1 86.56 85 GLN A O 1
ATOM 656 N N . ILE A 1 86 ? -7.07 4.805 -22.719 1 86.62 86 ILE A N 1
ATOM 657 C CA . ILE A 1 86 ? -6.891 6.227 -22.438 1 86.62 86 ILE A CA 1
ATOM 658 C C . ILE A 1 86 ? -5.566 6.453 -21.719 1 86.62 86 ILE A C 1
ATOM 660 O O . ILE A 1 86 ? -4.793 7.336 -22.094 1 86.62 86 ILE A O 1
ATOM 664 N N . LYS A 1 87 ? -5.312 5.648 -20.75 1 89.75 87 LYS A N 1
ATOM 665 C CA . LYS A 1 87 ? -4.047 5.77 -20.031 1 89.75 87 LYS A CA 1
ATOM 666 C C . LYS A 1 87 ? -2.889 5.246 -20.875 1 89.75 87 LYS A C 1
ATOM 668 O O . LYS A 1 87 ? -2.83 4.059 -21.203 1 89.75 87 LYS A O 1
ATOM 673 N N . GLU A 1 88 ? -1.981 6.023 -21.109 1 90.19 88 GLU A N 1
ATOM 674 C CA . GLU A 1 88 ? -0.931 5.738 -22.078 1 90.19 88 GLU A CA 1
ATOM 675 C C . GLU A 1 88 ? -0.081 4.551 -21.641 1 90.19 88 GLU A C 1
ATOM 677 O O . GLU A 1 88 ? 0.321 3.727 -22.469 1 90.19 88 GLU A O 1
ATOM 682 N N . THR A 1 89 ? 0.164 4.441 -20.375 1 92.75 89 THR A N 1
ATOM 683 C CA . THR A 1 89 ? 1.033 3.377 -19.891 1 92.75 89 THR A CA 1
ATOM 684 C C . THR A 1 89 ? 0.35 2.02 -20.016 1 92.75 89 THR A C 1
ATOM 686 O O . THR A 1 89 ? 1.002 0.978 -19.922 1 92.75 89 THR A O 1
ATOM 689 N N . CYS A 1 90 ? -0.97 2.033 -20.328 1 90.69 90 CYS A N 1
ATOM 690 C CA . CYS A 1 90 ? -1.715 0.791 -20.5 1 90.69 90 CYS A CA 1
ATOM 691 C C . CYS A 1 90 ? -1.662 0.319 -21.953 1 90.69 90 CYS A C 1
ATOM 693 O O . CYS A 1 90 ? -2.113 -0.783 -22.266 1 90.69 90 CYS A O 1
ATOM 695 N N . ARG A 1 91 ? -1.114 1.14 -22.766 1 89.88 91 ARG A N 1
ATOM 696 C CA . ARG A 1 91 ? -1.174 0.836 -24.188 1 89.88 91 ARG A CA 1
ATOM 697 C C . ARG A 1 91 ? -0.09 -0.162 -24.578 1 89.88 91 ARG A C 1
ATOM 699 O O . ARG A 1 91 ? -0.178 -0.8 -25.641 1 89.88 91 ARG A O 1
ATOM 706 N N . THR A 1 92 ? 0.907 -0.238 -23.719 1 90.06 92 THR A N 1
ATOM 707 C CA . THR A 1 92 ? 2.027 -1.111 -24.047 1 90.06 92 THR A CA 1
ATOM 708 C C . THR A 1 92 ? 1.661 -2.574 -23.812 1 90.06 92 THR A C 1
ATOM 710 O O . THR A 1 92 ? 0.682 -2.871 -23.125 1 90.06 92 THR A O 1
ATOM 713 N N . TRP A 1 93 ? 2.477 -3.441 -24.406 1 86.56 93 TRP A N 1
ATOM 714 C CA . TRP A 1 93 ? 2.318 -4.883 -24.219 1 86.56 93 TRP A CA 1
ATOM 715 C C . TRP A 1 93 ? 2.748 -5.301 -22.828 1 86.56 93 TRP A C 1
ATOM 717 O O . TRP A 1 93 ? 2.244 -6.285 -22.281 1 86.56 93 TRP A O 1
ATOM 727 N N . SER A 1 94 ? 3.582 -4.484 -22.266 1 92.31 94 SER A N 1
ATOM 728 C CA . SER A 1 94 ? 4.293 -4.926 -21.078 1 92.31 94 SER A CA 1
ATOM 729 C C . SER A 1 94 ? 3.959 -4.043 -19.875 1 92.31 94 SER A C 1
ATOM 731 O O . SER A 1 94 ? 2.965 -3.316 -19.891 1 92.31 94 SER A O 1
ATOM 733 N N . PHE A 1 95 ? 4.68 -4.332 -18.781 1 95.75 95 PHE A N 1
ATOM 734 C CA . PHE A 1 95 ? 4.332 -3.764 -17.484 1 95.75 95 PHE A CA 1
ATOM 735 C C . PHE A 1 95 ? 5.5 -2.975 -16.906 1 95.75 95 PHE A C 1
ATOM 737 O O . PHE A 1 95 ? 6.488 -2.725 -17.594 1 95.75 95 PHE A O 1
ATOM 744 N N . TYR A 1 96 ? 5.309 -2.451 -15.727 1 97.44 96 TYR A N 1
ATOM 745 C CA . TYR A 1 96 ? 6.242 -1.551 -15.062 1 97.44 96 TYR A CA 1
ATOM 746 C C . TYR A 1 96 ? 6.496 -1.991 -13.625 1 97.44 96 TYR A C 1
ATOM 748 O O . TYR A 1 96 ? 6.441 -1.176 -12.703 1 97.44 96 TYR A O 1
ATOM 756 N N . TYR A 1 97 ? 6.785 -3.287 -13.422 1 98.5 97 TYR A N 1
ATOM 757 C CA . TYR A 1 97 ? 6.812 -3.857 -12.086 1 98.5 97 TYR A CA 1
ATOM 758 C C . TYR A 1 97 ? 8.156 -3.607 -11.414 1 98.5 97 TYR A C 1
ATOM 760 O O . TYR A 1 97 ? 8.344 -3.922 -10.234 1 98.5 97 TYR A O 1
ATOM 768 N N . ASP A 1 98 ? 9.148 -2.965 -12.141 1 98.25 98 ASP A N 1
ATOM 769 C CA . ASP A 1 98 ? 10.477 -2.732 -11.586 1 98.25 98 ASP A CA 1
ATOM 770 C C . ASP A 1 98 ? 10.406 -1.878 -10.32 1 98.25 98 ASP A C 1
ATOM 772 O O . ASP A 1 98 ? 11.125 -2.125 -9.359 1 98.25 98 ASP A O 1
ATOM 776 N N . SER A 1 99 ? 9.562 -0.926 -10.297 1 97.38 99 SER A N 1
ATOM 777 C CA . SER A 1 99 ? 9.492 0.018 -9.188 1 97.38 99 SER A CA 1
ATOM 778 C C . SER A 1 99 ? 9.172 -0.693 -7.879 1 97.38 99 SER A C 1
ATOM 780 O O . SER A 1 99 ? 9.883 -0.538 -6.891 1 97.38 99 SER A O 1
ATOM 782 N N . ILE A 1 100 ? 8.141 -1.511 -7.871 1 98.44 100 ILE A N 1
ATOM 783 C CA . ILE A 1 100 ? 7.688 -2.139 -6.633 1 98.44 100 ILE A CA 1
ATOM 784 C C . ILE A 1 100 ? 8.656 -3.248 -6.234 1 98.44 100 ILE A C 1
ATOM 786 O O . ILE A 1 100 ? 8.938 -3.445 -5.051 1 98.44 100 ILE A O 1
ATOM 790 N N . TYR A 1 101 ? 9.219 -4.016 -7.16 1 98.56 101 TYR A N 1
ATOM 791 C CA . TYR A 1 101 ? 10.211 -5.039 -6.848 1 98.56 101 TYR A CA 1
ATOM 792 C C . TYR A 1 101 ? 11.461 -4.418 -6.246 1 98.56 101 TYR A C 1
ATOM 794 O O . TYR A 1 101 ? 11.977 -4.898 -5.234 1 98.56 101 TYR A O 1
ATOM 802 N N . ASN A 1 102 ? 11.922 -3.344 -6.871 1 97.38 102 ASN A N 1
ATOM 803 C CA . ASN A 1 102 ? 13.102 -2.67 -6.332 1 97.38 102 ASN A CA 1
ATOM 804 C C . ASN A 1 102 ? 12.836 -2.115 -4.934 1 97.38 102 ASN A C 1
ATOM 806 O O . ASN A 1 102 ? 13.648 -2.303 -4.023 1 97.38 102 ASN A O 1
ATOM 810 N N . HIS A 1 103 ? 11.758 -1.535 -4.797 1 96.75 103 HIS A N 1
ATOM 811 C CA . HIS A 1 103 ? 11.438 -0.879 -3.535 1 96.75 103 HIS A CA 1
ATOM 812 C C . HIS A 1 103 ? 11.414 -1.88 -2.385 1 96.75 103 HIS A C 1
ATOM 814 O O . HIS A 1 103 ? 11.906 -1.588 -1.293 1 96.75 103 HIS A O 1
ATOM 820 N N . TRP A 1 104 ? 10.93 -3.031 -2.582 1 97.88 104 TRP A N 1
ATOM 821 C CA . TRP A 1 104 ? 10.68 -3.945 -1.475 1 97.88 104 TRP A CA 1
ATOM 822 C C . TRP A 1 104 ? 11.805 -4.969 -1.343 1 97.88 104 TRP A C 1
ATOM 824 O O . TRP A 1 104 ? 12.117 -5.418 -0.238 1 97.88 104 TRP A O 1
ATOM 834 N N . LEU A 1 105 ? 12.453 -5.312 -2.451 1 97.81 105 LEU A N 1
ATOM 835 C CA . LEU A 1 105 ? 13.344 -6.465 -2.379 1 97.81 105 LEU A CA 1
ATOM 836 C C . LEU A 1 105 ? 14.805 -6.027 -2.408 1 97.81 105 LEU A C 1
ATOM 838 O O . LEU A 1 105 ? 15.68 -6.738 -1.907 1 97.81 105 LEU A O 1
ATOM 842 N N . GLN A 1 106 ? 15.102 -4.867 -2.896 1 94.19 106 GLN A N 1
ATOM 843 C CA . GLN A 1 106 ? 16.484 -4.422 -3.049 1 94.19 106 GLN A CA 1
ATOM 844 C C . GLN A 1 106 ? 17.156 -4.234 -1.689 1 94.19 106 GLN A C 1
ATOM 846 O O . GLN A 1 106 ? 18.297 -4.656 -1.49 1 94.19 106 GLN A O 1
ATOM 851 N N . PRO A 1 107 ? 16.469 -3.676 -0.741 1 89 107 PRO A N 1
ATOM 852 C CA . PRO A 1 107 ? 17.156 -3.332 0.506 1 89 107 PRO A CA 1
ATOM 853 C C . PRO A 1 107 ? 17.625 -4.562 1.279 1 89 107 PRO A C 1
ATOM 855 O O . PRO A 1 107 ? 18.688 -4.531 1.91 1 89 107 PRO A O 1
ATOM 858 N N . LYS A 1 108 ? 16.891 -5.703 1.132 1 90 108 LYS A N 1
ATOM 859 C CA . LYS A 1 108 ? 17.219 -6.785 2.055 1 90 108 LYS A CA 1
ATOM 860 C C . LYS A 1 108 ? 17.5 -8.078 1.302 1 90 108 LYS A C 1
ATOM 862 O O . LYS A 1 108 ? 18.266 -8.922 1.778 1 90 108 LYS A O 1
ATOM 867 N N . LEU A 1 109 ? 16.891 -8.203 0.115 1 95.25 109 LEU A N 1
ATOM 868 C CA . LEU A 1 109 ? 16.922 -9.539 -0.463 1 95.25 109 LEU A CA 1
ATOM 869 C C . LEU A 1 109 ? 17.672 -9.539 -1.793 1 95.25 109 LEU A C 1
ATOM 871 O O . LEU A 1 109 ? 18.266 -10.555 -2.176 1 95.25 109 LEU A O 1
ATOM 875 N N . ALA A 1 110 ? 17.625 -8.445 -2.467 1 96.19 110 ALA A N 1
ATOM 876 C CA . ALA A 1 110 ? 18.281 -8.367 -3.77 1 96.19 110 ALA A CA 1
ATOM 877 C C . ALA A 1 110 ? 19.75 -7.98 -3.617 1 96.19 110 ALA A C 1
ATOM 879 O O . ALA A 1 110 ? 20.203 -7.004 -4.215 1 96.19 110 ALA A O 1
ATOM 880 N N . ARG A 1 111 ? 20.469 -8.812 -2.857 1 92.81 111 ARG A N 1
ATOM 881 C CA . ARG A 1 111 ? 21.859 -8.562 -2.545 1 92.81 111 ARG A CA 1
ATOM 882 C C . ARG A 1 111 ? 22.625 -9.875 -2.385 1 92.81 111 ARG A C 1
ATOM 884 O O . ARG A 1 111 ? 22.047 -10.898 -2.021 1 92.81 111 ARG A O 1
ATOM 891 N N . ASP A 1 112 ? 23.922 -9.836 -2.547 1 91.38 112 ASP A N 1
ATOM 892 C CA . ASP A 1 112 ? 24.75 -11.031 -2.549 1 91.38 112 ASP A CA 1
ATOM 893 C C . ASP A 1 112 ? 25.094 -11.469 -1.126 1 91.38 112 ASP A C 1
ATOM 895 O O . ASP A 1 112 ? 25.547 -12.594 -0.904 1 91.38 112 ASP A O 1
ATOM 899 N N . ASP A 1 113 ? 24.859 -10.602 -0.242 1 91.94 113 ASP A N 1
ATOM 900 C CA . ASP A 1 113 ? 25.188 -10.938 1.139 1 91.94 113 ASP A CA 1
ATOM 901 C C . ASP A 1 113 ? 23.938 -11.242 1.95 1 91.94 113 ASP A C 1
ATOM 903 O O . ASP A 1 113 ? 23.984 -11.305 3.182 1 91.94 113 ASP A O 1
ATOM 907 N N . ALA A 1 114 ? 22.828 -11.414 1.223 1 94.38 114 ALA A N 1
ATOM 908 C CA . ALA A 1 114 ? 21.609 -11.812 1.927 1 94.38 114 ALA A CA 1
ATOM 909 C C . ALA A 1 114 ? 21.719 -13.242 2.438 1 94.38 114 ALA A C 1
ATOM 911 O O . ALA A 1 114 ? 22.453 -14.055 1.879 1 94.38 114 ALA A O 1
ATOM 912 N N . GLU A 1 115 ? 21.047 -13.477 3.57 1 96.19 115 GLU A N 1
ATOM 913 C CA . GLU A 1 115 ? 20.906 -14.867 3.992 1 96.19 115 GLU A CA 1
ATOM 914 C C . GLU A 1 115 ? 20.078 -15.672 2.984 1 96.19 115 GLU A C 1
ATOM 916 O O . GLU A 1 115 ? 19.141 -15.148 2.391 1 96.19 115 GLU A O 1
ATOM 921 N N . PRO A 1 116 ? 20.422 -16.922 2.838 1 97.94 116 PRO A N 1
ATOM 922 C CA . PRO A 1 116 ? 19.656 -17.75 1.906 1 97.94 116 PRO A CA 1
ATOM 923 C C . PRO A 1 116 ? 18.172 -17.812 2.256 1 97.94 116 PRO A C 1
ATOM 925 O O . PRO A 1 116 ? 17.812 -17.844 3.436 1 97.94 116 PRO A O 1
ATOM 928 N N . PHE A 1 117 ? 17.391 -17.875 1.289 1 98.62 117 PHE A N 1
ATOM 929 C CA . PHE A 1 117 ? 15.938 -17.984 1.441 1 98.62 117 PHE A CA 1
ATOM 930 C C . PHE A 1 117 ? 15.312 -18.656 0.221 1 98.62 117 PHE A C 1
ATOM 932 O O . PHE A 1 117 ? 16.031 -19.078 -0.69 1 98.62 117 PHE A O 1
ATOM 939 N N . GLN A 1 118 ? 14.031 -18.859 0.246 1 98.81 118 GLN A N 1
ATOM 940 C CA . GLN A 1 118 ? 13.312 -19.453 -0.881 1 98.81 118 GLN A CA 1
ATOM 941 C C . GLN A 1 118 ? 12.297 -18.469 -1.456 1 98.81 118 GLN A C 1
ATOM 943 O O . GLN A 1 118 ? 11.789 -17.609 -0.742 1 98.81 118 GLN A O 1
ATOM 948 N N . ALA A 1 119 ? 12.086 -18.609 -2.713 1 98.94 119 ALA A N 1
ATOM 949 C CA . ALA A 1 119 ? 11.047 -17.891 -3.438 1 98.94 119 ALA A CA 1
ATOM 950 C C . ALA A 1 119 ? 10.242 -18.828 -4.332 1 98.94 119 ALA A C 1
ATOM 952 O O . ALA A 1 119 ? 10.758 -19.828 -4.809 1 98.94 119 ALA A O 1
ATOM 953 N N . VAL A 1 120 ? 8.969 -18.453 -4.543 1 98.94 120 VAL A N 1
ATOM 954 C CA . VAL A 1 120 ? 8.094 -19.219 -5.418 1 98.94 120 VAL A CA 1
ATOM 955 C C . VAL A 1 120 ? 7.465 -18.297 -6.461 1 98.94 120 VAL A C 1
ATOM 957 O O . VAL A 1 120 ? 6.938 -17.234 -6.125 1 98.94 120 VAL A O 1
ATOM 960 N N . GLU A 1 121 ? 7.57 -18.672 -7.668 1 98.88 121 GLU A N 1
ATOM 961 C CA . GLU A 1 121 ? 6.824 -18.016 -8.742 1 98.88 121 GLU A CA 1
ATOM 962 C C . GLU A 1 121 ? 5.711 -18.922 -9.266 1 98.88 121 GLU A C 1
ATOM 964 O O . GLU A 1 121 ? 5.961 -20.062 -9.641 1 98.88 121 GLU A O 1
ATOM 969 N N . ILE A 1 122 ? 4.527 -18.391 -9.25 1 98.88 122 ILE A N 1
ATOM 970 C CA . ILE A 1 122 ? 3.391 -19.078 -9.867 1 98.88 122 ILE A CA 1
ATOM 971 C C . ILE A 1 122 ? 3.201 -18.562 -11.297 1 98.88 122 ILE A C 1
ATOM 973 O O . ILE A 1 122 ? 2.873 -17.391 -11.508 1 98.88 122 ILE A O 1
ATOM 977 N N . GLY A 1 123 ? 3.348 -19.422 -12.289 1 98.31 123 GLY A N 1
ATOM 978 C CA . GLY A 1 123 ? 3.381 -19.062 -13.695 1 98.31 123 GLY A CA 1
ATOM 979 C C . GLY A 1 123 ? 4.785 -19.016 -14.266 1 98.31 123 GLY A C 1
ATOM 980 O O . GLY A 1 123 ? 5.414 -17.953 -14.297 1 98.31 123 GLY A O 1
ATOM 981 N N . PHE A 1 124 ? 5.242 -20.188 -14.742 1 98.5 124 PHE A N 1
ATOM 982 C CA . PHE A 1 124 ? 6.578 -20.297 -15.32 1 98.5 124 PHE A CA 1
ATOM 983 C C . PHE A 1 124 ? 6.574 -19.859 -16.781 1 98.5 124 PHE A C 1
ATOM 985 O O . PHE A 1 124 ? 7.441 -19.094 -17.203 1 98.5 124 PHE A O 1
ATOM 992 N N . PHE A 1 125 ? 5.574 -20.359 -17.547 1 97.06 125 PHE A N 1
ATOM 993 C CA . PHE A 1 125 ? 5.434 -20.141 -18.984 1 97.06 125 PHE A CA 1
ATOM 994 C C . PHE A 1 125 ? 6.73 -20.484 -19.703 1 97.06 125 PHE A C 1
ATOM 996 O O . PHE A 1 125 ? 7.199 -21.625 -19.672 1 97.06 125 PHE A O 1
ATOM 1003 N N . HIS A 1 126 ? 7.465 -19.453 -20.25 1 96.94 126 HIS A N 1
ATOM 1004 C CA . HIS A 1 126 ? 8.703 -19.734 -20.969 1 96.94 126 HIS A CA 1
ATOM 1005 C C . HIS A 1 126 ? 9.922 -19.516 -20.062 1 96.94 126 HIS A C 1
ATOM 1007 O O . HIS A 1 126 ? 11.062 -19.625 -20.531 1 96.94 126 HIS A O 1
ATOM 1013 N N . GLY A 1 127 ? 9.75 -19.125 -18.891 1 98.12 127 GLY A N 1
ATOM 1014 C CA . GLY A 1 127 ? 10.797 -19.141 -17.875 1 98.12 127 GLY A CA 1
ATOM 1015 C C . GLY A 1 127 ? 11.508 -17.812 -17.719 1 98.12 127 GLY A C 1
ATOM 1016 O O . GLY A 1 127 ? 12.406 -17.688 -16.891 1 98.12 127 GLY A O 1
ATOM 1017 N N . ILE A 1 128 ? 11.086 -16.781 -18.406 1 97.94 128 ILE A N 1
ATOM 1018 C CA . ILE A 1 128 ? 11.773 -15.492 -18.344 1 97.94 128 ILE A CA 1
ATOM 1019 C C . ILE A 1 128 ? 11.578 -14.867 -16.969 1 97.94 128 ILE A C 1
ATOM 1021 O O . ILE A 1 128 ? 12.508 -14.281 -16.406 1 97.94 128 ILE A O 1
ATOM 1025 N N . GLY A 1 129 ? 10.367 -14.984 -16.422 1 97.69 129 GLY A N 1
ATOM 1026 C CA . GLY A 1 129 ? 10.117 -14.484 -15.086 1 97.69 129 GLY A CA 1
ATOM 1027 C C . GLY A 1 129 ? 10.961 -15.18 -14.031 1 97.69 129 GLY A C 1
ATOM 1028 O O . GLY A 1 129 ? 11.516 -14.523 -13.148 1 97.69 129 GLY A O 1
ATOM 1029 N N . HIS A 1 130 ? 11.055 -16.453 -14.133 1 98.25 130 HIS A N 1
ATOM 1030 C CA . HIS A 1 130 ? 11.891 -17.25 -13.227 1 98.25 130 HIS A CA 1
ATOM 1031 C C . HIS A 1 130 ? 13.344 -16.797 -13.289 1 98.25 130 HIS A C 1
ATOM 1033 O O . HIS A 1 130 ? 13.992 -16.625 -12.25 1 98.25 130 HIS A O 1
ATOM 1039 N N . GLU A 1 131 ? 13.812 -16.641 -14.492 1 98.12 131 GLU A N 1
ATOM 1040 C CA . GLU A 1 131 ? 15.195 -16.203 -14.68 1 98.12 131 GLU A CA 1
ATOM 1041 C C . GLU A 1 131 ? 15.422 -14.805 -14.109 1 98.12 131 GLU A C 1
ATOM 1043 O O . GLU A 1 131 ? 16.422 -14.555 -13.445 1 98.12 131 GLU A O 1
ATOM 1048 N N . ALA A 1 132 ? 14.508 -13.914 -14.367 1 98.25 132 ALA A N 1
ATOM 1049 C CA . ALA A 1 132 ? 14.625 -12.555 -13.852 1 98.25 132 ALA A CA 1
ATOM 1050 C C . ALA A 1 132 ? 14.656 -12.547 -12.32 1 98.25 132 ALA A C 1
ATOM 1052 O O . ALA A 1 132 ? 15.484 -11.875 -11.719 1 98.25 132 ALA A O 1
ATOM 1053 N N . LEU A 1 133 ? 13.789 -13.32 -11.75 1 98.31 133 LEU A N 1
ATOM 1054 C CA . LEU A 1 133 ? 13.727 -13.398 -10.289 1 98.31 133 LEU A CA 1
ATOM 1055 C C . LEU A 1 133 ? 15 -14 -9.727 1 98.31 133 LEU A C 1
ATOM 1057 O O . LEU A 1 133 ? 15.539 -13.508 -8.727 1 98.31 133 LEU A O 1
ATOM 1061 N N . SER A 1 134 ? 15.516 -15.008 -10.398 1 98.06 134 SER A N 1
ATOM 1062 C CA . SER A 1 134 ? 16.719 -15.695 -9.945 1 98.06 134 SER A CA 1
ATOM 1063 C C . SER A 1 134 ? 17.938 -14.773 -10.008 1 98.06 134 SER A C 1
ATOM 1065 O O . SER A 1 134 ? 18.781 -14.797 -9.109 1 98.06 134 SER A O 1
ATOM 1067 N N . GLN A 1 135 ? 17.984 -13.977 -11.016 1 97.44 135 GLN A N 1
ATOM 1068 C CA . GLN A 1 135 ? 19.094 -13.047 -11.141 1 97.44 135 GLN A CA 1
ATOM 1069 C C . GLN A 1 135 ? 18.969 -11.891 -10.156 1 97.44 135 GLN A C 1
ATOM 1071 O O . GLN A 1 135 ? 19.969 -11.414 -9.617 1 97.44 135 GLN A O 1
ATOM 1076 N N . PHE A 1 136 ? 17.797 -11.484 -9.898 1 98.38 136 PHE A N 1
ATOM 1077 C CA . PHE A 1 136 ? 17.516 -10.352 -9.023 1 98.38 136 PHE A CA 1
ATOM 1078 C C . PHE A 1 136 ? 17.734 -10.727 -7.562 1 98.38 136 PHE A C 1
ATOM 1080 O O . PHE A 1 136 ? 18.125 -9.891 -6.75 1 98.38 136 PHE A O 1
ATOM 1087 N N . LEU A 1 137 ? 17.453 -12.023 -7.219 1 98.19 137 LEU A N 1
ATOM 1088 C CA . LEU A 1 137 ? 17.578 -12.555 -5.863 1 98.19 137 LEU A CA 1
ATOM 1089 C C . LEU A 1 137 ? 18.641 -13.656 -5.809 1 98.19 137 LEU A C 1
ATOM 1091 O O . LEU A 1 137 ? 18.297 -14.836 -5.672 1 98.19 137 LEU A O 1
ATOM 1095 N N . PRO A 1 138 ? 19.812 -13.266 -5.727 1 96.38 138 PRO A N 1
ATOM 1096 C CA . PRO A 1 138 ? 20.891 -14.234 -5.957 1 96.38 138 PRO A CA 1
ATOM 1097 C C . PRO A 1 138 ? 21 -15.266 -4.84 1 96.38 138 PRO A C 1
ATOM 1099 O O . PRO A 1 138 ? 21.578 -16.344 -5.035 1 96.38 138 PRO A O 1
ATOM 1102 N N . LYS A 1 139 ? 20.453 -15.031 -3.695 1 97.5 139 LYS A N 1
ATOM 1103 C CA . LYS A 1 139 ? 20.562 -15.977 -2.588 1 97.5 139 LYS A CA 1
ATOM 1104 C C . LYS A 1 139 ? 19.281 -16.797 -2.443 1 97.5 139 LYS A C 1
ATOM 1106 O O . LYS A 1 139 ? 19.156 -17.594 -1.519 1 97.5 139 LYS A O 1
ATOM 1111 N N . ALA A 1 140 ? 18.375 -16.625 -3.385 1 98.31 140 ALA A N 1
ATOM 1112 C CA . ALA A 1 140 ? 17.094 -17.328 -3.318 1 98.31 140 ALA A CA 1
ATOM 1113 C C . ALA A 1 140 ? 17.172 -18.656 -4.051 1 98.31 140 ALA A C 1
ATOM 1115 O O . ALA A 1 140 ? 17.734 -18.75 -5.145 1 98.31 140 ALA A O 1
ATOM 1116 N N . GLN A 1 141 ? 16.688 -19.641 -3.396 1 97.88 141 GLN A N 1
ATOM 1117 C CA . GLN A 1 141 ? 16.25 -20.844 -4.109 1 97.88 141 GLN A CA 1
ATOM 1118 C C . GLN A 1 141 ? 14.859 -20.656 -4.695 1 97.88 141 GLN A C 1
ATOM 1120 O O . GLN A 1 141 ? 13.867 -20.688 -3.963 1 97.88 141 GLN A O 1
ATOM 1125 N N . VAL A 1 142 ? 14.812 -20.562 -6.008 1 98.62 142 VAL A N 1
ATOM 1126 C CA . VAL A 1 142 ? 13.555 -20.172 -6.641 1 98.62 142 VAL A CA 1
ATOM 1127 C C . VAL A 1 142 ? 12.844 -21.422 -7.164 1 98.62 142 VAL A C 1
ATOM 1129 O O . VAL A 1 142 ? 13.422 -22.203 -7.914 1 98.62 142 VAL A O 1
ATOM 1132 N N . HIS A 1 143 ? 11.625 -21.609 -6.738 1 98.88 143 HIS A N 1
ATOM 1133 C CA . HIS A 1 143 ? 10.695 -22.594 -7.277 1 98.88 143 HIS A CA 1
ATOM 1134 C C . HIS A 1 143 ? 9.688 -21.938 -8.219 1 98.88 143 HIS A C 1
ATOM 1136 O O . HIS A 1 143 ? 9.328 -20.766 -8.039 1 98.88 143 HIS A O 1
ATOM 1142 N N . SER A 1 144 ? 9.258 -22.719 -9.195 1 98.81 144 SER A N 1
ATOM 1143 C CA . SER A 1 144 ? 8.188 -22.25 -10.07 1 98.81 144 SER A CA 1
ATOM 1144 C C . SER A 1 144 ? 7.086 -23.297 -10.211 1 98.81 144 SER A C 1
ATOM 1146 O O . SER A 1 144 ? 7.359 -24.5 -10.156 1 98.81 144 SER A O 1
ATOM 1148 N N . LEU A 1 145 ? 5.895 -22.844 -10.328 1 98.88 145 LEU A N 1
ATOM 1149 C CA . LEU A 1 145 ? 4.73 -23.688 -10.609 1 98.88 145 LEU A CA 1
ATOM 1150 C C . LEU A 1 145 ? 4.195 -23.406 -12.008 1 98.88 145 LEU A C 1
ATOM 1152 O O . LEU A 1 145 ? 4.113 -22.25 -12.438 1 98.88 145 LEU A O 1
ATOM 1156 N N . GLU A 1 146 ? 3.867 -24.484 -12.719 1 98.69 146 GLU A N 1
ATOM 1157 C CA . GLU A 1 146 ? 3.402 -24.344 -14.094 1 98.69 146 GLU A CA 1
ATOM 1158 C C . GLU A 1 146 ? 2.447 -25.469 -14.477 1 98.69 146 GLU A C 1
ATOM 1160 O O . GLU A 1 146 ? 2.773 -26.656 -14.32 1 98.69 146 GLU A O 1
ATOM 1165 N N . ILE A 1 147 ? 1.331 -25.078 -14.992 1 98.5 147 ILE A N 1
ATOM 1166 C CA . ILE A 1 147 ? 0.31 -26.078 -15.305 1 98.5 147 ILE A CA 1
ATOM 1167 C C . ILE A 1 147 ? 0.586 -26.688 -16.672 1 98.5 147 ILE A C 1
ATOM 1169 O O . ILE A 1 147 ? 0.247 -27.844 -16.922 1 98.5 147 ILE A O 1
ATOM 1173 N N . SER A 1 148 ? 1.251 -26 -17.547 1 97.56 148 SER A N 1
ATOM 1174 C CA . SER A 1 148 ? 1.374 -26.422 -18.938 1 97.56 148 SER A CA 1
ATOM 1175 C C . SER A 1 148 ? 2.311 -27.625 -19.062 1 97.56 148 SER A C 1
ATOM 1177 O O . SER A 1 148 ? 2.35 -28.281 -20.109 1 97.56 148 SER A O 1
ATOM 1179 N N . CYS A 1 149 ? 3.092 -27.969 -18.031 1 97.75 149 CYS A N 1
ATOM 1180 C CA . CYS A 1 149 ? 4.012 -29.094 -18.125 1 97.75 149 CYS A CA 1
ATOM 1181 C C . CYS A 1 149 ? 3.344 -30.375 -17.625 1 97.75 149 CYS A C 1
ATOM 1183 O O . CYS A 1 149 ? 4.004 -31.406 -17.484 1 97.75 149 CYS A O 1
ATOM 1185 N N . LEU A 1 150 ? 2.055 -30.312 -17.359 1 97.88 150 LEU A N 1
ATOM 1186 C CA . LEU A 1 150 ? 1.263 -31.531 -17.156 1 97.88 150 LEU A CA 1
ATOM 1187 C C . LEU A 1 150 ? 1.188 -32.344 -18.438 1 97.88 150 LEU A C 1
ATOM 1189 O O . LEU A 1 150 ? 1.417 -31.828 -19.531 1 97.88 150 LEU A O 1
ATOM 1193 N N . PRO A 1 151 ? 0.826 -33.656 -18.203 1 96.94 151 PRO A N 1
ATOM 1194 C CA . PRO A 1 151 ? 0.611 -34.438 -19.422 1 96.94 151 PRO A CA 1
ATOM 1195 C C . PRO A 1 151 ? -0.482 -33.875 -20.312 1 96.94 151 PRO A C 1
ATOM 1197 O O . PRO A 1 151 ? -1.453 -33.281 -19.828 1 96.94 151 PRO A O 1
ATOM 1200 N N . GLU A 1 152 ? -0.26 -34.031 -21.578 1 96.81 152 GLU A N 1
ATOM 1201 C CA . GLU A 1 152 ? -1.241 -33.562 -22.547 1 96.81 152 GLU A CA 1
ATOM 1202 C C . GLU A 1 152 ? -2.564 -34.312 -22.406 1 96.81 152 GLU A C 1
ATOM 1204 O O . GLU A 1 152 ? -2.578 -35.531 -22.234 1 96.81 152 GLU A O 1
ATOM 1209 N N . GLY A 1 153 ? -3.74 -33.594 -22.391 1 96.94 153 GLY A N 1
ATOM 1210 C CA . GLY A 1 153 ? -5.066 -34.188 -22.281 1 96.94 153 GLY A CA 1
ATOM 1211 C C . GLY A 1 153 ? -6.105 -33.219 -21.734 1 96.94 153 GLY A C 1
ATOM 1212 O O . GLY A 1 153 ? -5.805 -32.031 -21.516 1 96.94 153 GLY A O 1
ATOM 1213 N N . PRO A 1 154 ? -7.281 -33.688 -21.578 1 96.5 154 PRO A N 1
ATOM 1214 C CA . PRO A 1 154 ? -8.367 -32.812 -21.125 1 96.5 154 PRO A CA 1
ATOM 1215 C C . PRO A 1 154 ? -8.203 -32.375 -19.672 1 96.5 154 PRO A C 1
ATOM 1217 O O . PRO A 1 154 ? -7.723 -33.125 -18.828 1 96.5 154 PRO A O 1
ATOM 1220 N N . ARG A 1 155 ? -8.57 -31.172 -19.375 1 93.88 155 ARG A N 1
ATOM 1221 C CA . ARG A 1 155 ? -8.469 -30.609 -18.031 1 93.88 155 ARG A CA 1
ATOM 1222 C C . ARG A 1 155 ? -9.195 -31.484 -17.016 1 93.88 155 ARG A C 1
ATOM 1224 O O . ARG A 1 155 ? -8.75 -31.609 -15.867 1 93.88 155 ARG A O 1
ATOM 1231 N N . GLU A 1 156 ? -10.32 -32.094 -17.359 1 93.81 156 GLU A N 1
ATOM 1232 C CA . GLU A 1 156 ? -11.156 -32.906 -16.469 1 93.81 156 GLU A CA 1
ATOM 1233 C C . GLU A 1 156 ? -10.398 -34.125 -15.945 1 93.81 156 GLU A C 1
ATOM 1235 O O . GLU A 1 156 ? -10.75 -34.688 -14.906 1 93.81 156 GLU A O 1
ATOM 1240 N N . GLU A 1 157 ? -9.398 -34.438 -16.672 1 94.94 157 GLU A N 1
ATOM 1241 C CA . GLU A 1 157 ? -8.578 -35.594 -16.281 1 94.94 157 GLU A CA 1
ATOM 1242 C C . GLU A 1 157 ? -7.32 -35.125 -15.539 1 94.94 157 GLU A C 1
ATOM 1244 O O . GLU A 1 157 ? -6.398 -35.938 -15.336 1 94.94 157 GLU A O 1
ATOM 1249 N N . GLY A 1 158 ? -7.285 -33.844 -15.195 1 94.06 158 GLY A N 1
ATOM 1250 C CA . GLY A 1 158 ? -6.117 -33.312 -14.516 1 94.06 158 GLY A CA 1
ATOM 1251 C C . GLY A 1 158 ? -4.949 -33.062 -15.453 1 94.06 158 GLY A C 1
ATOM 1252 O O . GLY A 1 158 ? -3.803 -32.969 -15.008 1 94.06 158 GLY A O 1
ATOM 1253 N N . LYS A 1 159 ? -5.203 -33.031 -16.797 1 96.75 159 LYS A N 1
ATOM 1254 C CA . LYS A 1 159 ? -4.18 -32.844 -17.812 1 96.75 159 LYS A CA 1
ATOM 1255 C C . LYS A 1 159 ? -4.246 -31.453 -18.422 1 96.75 159 LYS A C 1
ATOM 1257 O O . LYS A 1 159 ? -4.957 -30.594 -17.906 1 96.75 159 LYS A O 1
ATOM 1262 N N . TRP A 1 160 ? -3.4 -31.109 -19.359 1 96.81 160 TRP A N 1
ATOM 1263 C CA . TRP A 1 160 ? -3.34 -29.797 -20.016 1 96.81 160 TRP A CA 1
ATOM 1264 C C . TRP A 1 160 ? -3.389 -29.938 -21.531 1 96.81 160 TRP A C 1
ATOM 1266 O O . TRP A 1 160 ? -2.527 -30.578 -22.125 1 96.81 160 TRP A O 1
ATOM 1276 N N . PRO A 1 161 ? -4.398 -29.281 -22.188 1 96.38 161 PRO A N 1
ATOM 1277 C CA . PRO A 1 161 ? -4.637 -29.594 -23.594 1 96.38 161 PRO A CA 1
ATOM 1278 C C . PRO A 1 161 ? -3.934 -28.625 -24.547 1 96.38 161 PRO A C 1
ATOM 1280 O O . PRO A 1 161 ? -4.008 -28.781 -25.766 1 96.38 161 PRO A O 1
ATOM 1283 N N . TRP A 1 162 ? -3.258 -27.641 -24.109 1 95.44 162 TRP A N 1
ATOM 1284 C CA . TRP A 1 162 ? -2.869 -26.547 -25 1 95.44 162 TRP A CA 1
ATOM 1285 C C . TRP A 1 162 ? -1.36 -26.531 -25.219 1 95.44 162 TRP A C 1
ATOM 1287 O O . TRP A 1 162 ? -0.788 -25.5 -25.578 1 95.44 162 TRP A O 1
ATOM 1297 N N . GLY A 1 163 ? -0.617 -27.609 -24.828 1 96 163 GLY A N 1
ATOM 1298 C CA . GLY A 1 163 ? 0.807 -27.734 -25.094 1 96 163 GLY A CA 1
ATOM 1299 C C . GLY A 1 163 ? 1.672 -27.328 -23.922 1 96 163 GLY A C 1
ATOM 1300 O O . GLY A 1 163 ? 1.245 -26.547 -23.062 1 96 163 GLY A O 1
ATOM 1301 N N . ASN A 1 164 ? 2.865 -27.781 -23.875 1 97.44 164 ASN A N 1
ATOM 1302 C CA . ASN A 1 164 ? 3.828 -27.531 -22.812 1 97.44 164 ASN A CA 1
ATOM 1303 C C . ASN A 1 164 ? 4.695 -26.312 -23.125 1 97.44 164 ASN A C 1
ATOM 1305 O O . ASN A 1 164 ? 5.824 -26.453 -23.609 1 97.44 164 ASN A O 1
ATOM 1309 N N . PHE A 1 165 ? 4.242 -25.188 -22.734 1 95.69 165 PHE A N 1
ATOM 1310 C CA . PHE A 1 165 ? 4.98 -23.953 -23 1 95.69 165 PHE A CA 1
ATOM 1311 C C . PHE A 1 165 ? 6.27 -23.922 -22.188 1 95.69 165 PHE A C 1
ATOM 1313 O O . PHE A 1 165 ? 7.262 -23.328 -22.625 1 95.69 165 PHE A O 1
ATOM 1320 N N . ALA A 1 166 ? 6.281 -24.531 -21.047 1 98 166 ALA A N 1
ATOM 1321 C CA . ALA A 1 166 ? 7.445 -24.516 -20.156 1 98 166 ALA A CA 1
ATOM 1322 C C . ALA A 1 166 ? 8.648 -25.172 -20.828 1 98 166 ALA A C 1
ATOM 1324 O O . ALA A 1 166 ? 9.789 -24.766 -20.594 1 98 166 ALA A O 1
ATOM 1325 N N . ALA A 1 167 ? 8.43 -26.109 -21.656 1 97.31 167 ALA A N 1
ATOM 1326 C CA . ALA A 1 167 ? 9.484 -26.891 -22.312 1 97.31 167 ALA A CA 1
ATOM 1327 C C . ALA A 1 167 ? 10.305 -26.016 -23.266 1 97.31 167 ALA A C 1
ATOM 1329 O O . ALA A 1 167 ? 11.398 -26.406 -23.688 1 97.31 167 ALA A O 1
ATOM 1330 N N . ASN A 1 168 ? 9.758 -24.859 -23.609 1 95.75 168 ASN A N 1
ATOM 1331 C CA . ASN A 1 168 ? 10.469 -23.953 -24.5 1 95.75 168 ASN A CA 1
ATOM 1332 C C . ASN A 1 168 ? 11.602 -23.234 -23.766 1 95.75 168 ASN A C 1
ATOM 1334 O O . ASN A 1 168 ? 12.438 -22.578 -24.406 1 95.75 168 ASN A O 1
ATOM 1338 N N . SER A 1 169 ? 11.633 -23.344 -22.5 1 97.25 169 SER A N 1
ATOM 1339 C CA . SER A 1 169 ? 12.727 -22.766 -21.719 1 97.25 169 SER A CA 1
ATOM 1340 C C . SER A 1 169 ? 13.969 -23.656 -21.766 1 97.25 169 SER A C 1
ATOM 1342 O O . SER A 1 169 ? 13.867 -24.875 -21.641 1 97.25 169 SER A O 1
ATOM 1344 N N . ASN A 1 170 ? 15.133 -22.984 -21.859 1 95.75 170 ASN A N 1
ATOM 1345 C CA . ASN A 1 170 ? 16.391 -23.719 -21.844 1 95.75 170 ASN A CA 1
ATOM 1346 C C . ASN A 1 170 ? 16.688 -24.281 -20.453 1 95.75 170 ASN A C 1
ATOM 1348 O O . ASN A 1 170 ? 17.578 -25.125 -20.297 1 95.75 170 ASN A O 1
ATOM 1352 N N . GLN A 1 171 ? 15.922 -23.875 -19.453 1 96.94 171 GLN A N 1
ATOM 1353 C CA . GLN A 1 171 ? 16.156 -24.312 -18.094 1 96.94 171 GLN A CA 1
ATOM 1354 C C . GLN A 1 171 ? 15.195 -25.438 -17.703 1 96.94 171 GLN A C 1
ATOM 1356 O O . GLN A 1 171 ? 15.281 -25.984 -16.594 1 96.94 171 GLN A O 1
ATOM 1361 N N . TYR A 1 172 ? 14.305 -25.781 -18.578 1 98.06 172 TYR A N 1
ATOM 1362 C CA . TYR A 1 172 ? 13.18 -26.672 -18.266 1 98.06 172 TYR A CA 1
ATOM 1363 C C . TYR A 1 172 ? 13.672 -27.984 -17.688 1 98.06 172 TYR A C 1
ATOM 1365 O O . TYR A 1 172 ? 13.328 -28.328 -16.547 1 98.06 172 TYR A O 1
ATOM 1373 N N . ASP A 1 173 ? 14.602 -28.688 -18.375 1 97.81 173 ASP A N 1
ATOM 1374 C CA . ASP A 1 173 ? 15.062 -30.016 -17.953 1 97.81 173 ASP A CA 1
ATOM 1375 C C . ASP A 1 173 ? 15.805 -29.922 -16.609 1 97.81 173 ASP A C 1
ATOM 1377 O O . ASP A 1 173 ? 15.602 -30.766 -15.734 1 97.81 173 ASP A O 1
ATOM 1381 N N . ASN A 1 174 ? 16.594 -28.938 -16.531 1 98 174 ASN A N 1
ATOM 1382 C CA . ASN A 1 174 ? 17.359 -28.766 -15.297 1 98 174 ASN A CA 1
ATOM 1383 C C . ASN A 1 174 ? 16.453 -28.484 -14.102 1 98 174 ASN A C 1
ATOM 1385 O O . ASN A 1 174 ? 16.641 -29.062 -13.031 1 98 174 ASN A O 1
ATOM 1389 N N . LEU A 1 175 ? 15.484 -27.641 -14.273 1 98.44 175 LEU A N 1
ATOM 1390 C CA . LEU A 1 175 ? 14.586 -27.266 -13.18 1 98.44 175 LEU A CA 1
ATOM 1391 C C . LEU A 1 175 ? 13.695 -28.438 -12.781 1 98.44 175 LEU A C 1
ATOM 1393 O O . LEU A 1 175 ? 13.391 -28.609 -11.602 1 98.44 175 LEU A O 1
ATOM 1397 N N . ILE A 1 176 ? 13.336 -29.25 -13.789 1 98.12 176 ILE A N 1
ATOM 1398 C CA . ILE A 1 176 ? 12.57 -30.453 -13.5 1 98.12 176 ILE A CA 1
ATOM 1399 C C . ILE A 1 176 ? 13.422 -31.438 -12.711 1 98.12 176 ILE A C 1
ATOM 1401 O O . ILE A 1 176 ? 12.992 -31.953 -11.672 1 98.12 176 ILE A O 1
ATOM 1405 N N . SER A 1 177 ? 14.602 -31.609 -13.141 1 97.94 177 SER A N 1
ATOM 1406 C CA . SER A 1 177 ? 15.5 -32.562 -12.508 1 97.94 177 SER A CA 1
ATOM 1407 C C . SER A 1 177 ? 15.828 -32.156 -11.078 1 97.94 177 SER A C 1
ATOM 1409 O O . SER A 1 177 ? 15.922 -33 -10.188 1 97.94 177 SER A O 1
ATOM 1411 N N . LYS A 1 178 ? 15.961 -30.875 -10.82 1 97.31 178 LYS A N 1
ATOM 1412 C CA . LYS A 1 178 ? 16.328 -30.359 -9.508 1 97.31 178 LYS A CA 1
ATOM 1413 C C . LYS A 1 178 ? 15.102 -30.156 -8.633 1 97.31 178 LYS A C 1
ATOM 1415 O O . LYS A 1 178 ? 15.211 -29.672 -7.5 1 97.31 178 LYS A O 1
ATOM 1420 N N . LYS A 1 179 ? 13.938 -30.422 -9.156 1 97.38 179 LYS A N 1
ATOM 1421 C CA . LYS A 1 179 ? 12.68 -30.281 -8.438 1 97.38 179 LYS A CA 1
ATOM 1422 C C . LYS A 1 179 ? 12.445 -28.828 -8.016 1 97.38 179 LYS A C 1
ATOM 1424 O O . LYS A 1 179 ? 12.094 -28.562 -6.871 1 97.38 179 LYS A O 1
ATOM 1429 N N . ARG A 1 180 ? 12.719 -27.969 -9.023 1 98.31 180 ARG A N 1
ATOM 1430 C CA . ARG A 1 180 ? 12.5 -26.531 -8.812 1 98.31 180 ARG A CA 1
ATOM 1431 C C . ARG A 1 180 ? 11.383 -26.016 -9.719 1 98.31 180 ARG A C 1
ATOM 1433 O O . ARG A 1 180 ? 10.961 -24.875 -9.602 1 98.31 180 ARG A O 1
ATOM 1440 N N . LEU A 1 181 ? 10.992 -26.812 -10.672 1 98.81 181 LEU A N 1
ATOM 1441 C CA . LEU A 1 181 ? 9.797 -26.578 -11.469 1 98.81 181 LEU A CA 1
ATOM 1442 C C . LEU A 1 181 ? 8.742 -27.656 -11.188 1 98.81 181 LEU A C 1
ATOM 1444 O O . LEU A 1 181 ? 9 -28.844 -11.383 1 98.81 181 LEU A O 1
ATOM 1448 N N . HIS A 1 182 ? 7.637 -27.219 -10.734 1 98.81 182 HIS A N 1
ATOM 1449 C CA . HIS A 1 182 ? 6.578 -28.125 -10.305 1 98.81 182 HIS A CA 1
ATOM 1450 C C . HIS A 1 182 ? 5.363 -28.031 -11.219 1 98.81 182 HIS A C 1
ATOM 1452 O O . HIS A 1 182 ? 4.789 -26.953 -11.383 1 98.81 182 HIS A O 1
ATOM 1458 N N . CYS A 1 183 ? 4.977 -29.109 -11.812 1 98.56 183 CYS A N 1
ATOM 1459 C CA . CYS A 1 183 ? 3.902 -29.172 -12.797 1 98.56 183 CYS A CA 1
ATOM 1460 C C . CYS A 1 183 ? 2.559 -29.422 -12.125 1 98.56 183 CYS A C 1
ATOM 1462 O O . CYS A 1 183 ? 2.357 -30.484 -11.523 1 98.56 183 CYS A O 1
ATOM 1464 N N . GLY A 1 184 ? 1.701 -28.484 -12.156 1 98.25 184 GLY A N 1
ATOM 1465 C CA . GLY A 1 184 ? 0.392 -28.656 -11.555 1 98.25 184 GLY A CA 1
ATOM 1466 C C . GLY A 1 184 ? -0.462 -27.406 -11.594 1 98.25 184 GLY A C 1
ATOM 1467 O O . GLY A 1 184 ? -0.027 -26.375 -12.102 1 98.25 184 GLY A O 1
ATOM 1468 N N . ASP A 1 185 ? -1.713 -27.531 -11.172 1 97.69 185 ASP A N 1
ATOM 1469 C CA . ASP A 1 185 ? -2.691 -26.453 -11.102 1 97.69 185 ASP A CA 1
ATOM 1470 C C . ASP A 1 185 ? -2.57 -25.688 -9.781 1 97.69 185 ASP A C 1
ATOM 1472 O O . ASP A 1 185 ? -2.934 -26.203 -8.727 1 97.69 185 ASP A O 1
ATOM 1476 N N . ALA A 1 186 ? -2.104 -24.484 -9.883 1 97.62 186 ALA A N 1
ATOM 1477 C CA . ALA A 1 186 ? -1.829 -23.688 -8.688 1 97.62 186 ALA A CA 1
ATOM 1478 C C . ALA A 1 186 ? -3.125 -23.25 -8.008 1 97.62 186 ALA A C 1
ATOM 1480 O O . ALA A 1 186 ? -3.098 -22.625 -6.945 1 97.62 186 ALA A O 1
ATOM 1481 N N . TYR A 1 187 ? -4.242 -23.547 -8.578 1 96.62 187 TYR A N 1
ATOM 1482 C CA . TYR A 1 187 ? -5.52 -23.359 -7.91 1 96.62 187 TYR A CA 1
ATOM 1483 C C . TYR A 1 187 ? -5.809 -24.5 -6.938 1 96.62 187 TYR A C 1
ATOM 1485 O O . TYR A 1 187 ? -6.613 -24.344 -6.016 1 96.62 187 TYR A O 1
ATOM 1493 N N . SER A 1 188 ? -5.23 -25.641 -7.145 1 97.06 188 SER A N 1
ATOM 1494 C CA . SER A 1 188 ? -5.469 -26.859 -6.359 1 97.06 188 SER A CA 1
ATOM 1495 C C . SER A 1 188 ? -4.746 -26.797 -5.02 1 97.06 188 SER A C 1
ATOM 1497 O O . SER A 1 188 ? -3.514 -26.797 -4.973 1 97.06 188 SER A O 1
ATOM 1499 N N . TYR A 1 189 ? -5.492 -26.844 -3.906 1 98.06 189 TYR A N 1
ATOM 1500 C CA . TYR A 1 189 ? -4.898 -26.906 -2.576 1 98.06 189 TYR A CA 1
ATOM 1501 C C . TYR A 1 189 ? -3.959 -28.109 -2.455 1 98.06 189 TYR A C 1
ATOM 1503 O O . TYR A 1 189 ? -2.861 -27.984 -1.908 1 98.06 189 TYR A O 1
ATOM 1511 N N . ASP A 1 190 ? -4.422 -29.25 -2.943 1 98.12 190 ASP A N 1
ATOM 1512 C CA . ASP A 1 190 ? -3.648 -30.484 -2.785 1 98.12 190 ASP A CA 1
ATOM 1513 C C . ASP A 1 190 ? -2.307 -30.375 -3.506 1 98.12 190 ASP A C 1
ATOM 1515 O O . ASP A 1 190 ? -1.278 -30.797 -2.979 1 98.12 190 ASP A O 1
ATOM 1519 N N . PHE A 1 191 ? -2.359 -29.844 -4.668 1 98.44 191 PHE A N 1
ATOM 1520 C CA . PHE A 1 191 ? -1.113 -29.656 -5.398 1 98.44 191 PHE A CA 1
ATOM 1521 C C . PHE A 1 191 ? -0.195 -28.688 -4.652 1 98.44 191 PHE A C 1
ATOM 1523 O O . PHE A 1 191 ? 0.988 -28.984 -4.457 1 98.44 191 PHE A O 1
ATOM 1530 N N . LEU A 1 192 ? -0.737 -27.531 -4.203 1 98.81 192 LEU A N 1
ATOM 1531 C CA . LEU A 1 192 ? 0.061 -26.531 -3.504 1 98.81 192 LEU A CA 1
ATOM 1532 C C . LEU A 1 192 ? 0.65 -27.094 -2.219 1 98.81 192 LEU A C 1
ATOM 1534 O O . LEU A 1 192 ? 1.841 -26.922 -1.946 1 98.81 192 LEU A O 1
ATOM 1538 N N . HIS A 1 193 ? -0.162 -27.766 -1.508 1 98.81 193 HIS A N 1
ATOM 1539 C CA . HIS A 1 193 ? 0.285 -28.281 -0.215 1 98.81 193 HIS A CA 1
ATOM 1540 C C . HIS A 1 193 ? 1.33 -29.375 -0.385 1 98.81 193 HIS A C 1
ATOM 1542 O O . HIS A 1 193 ? 2.289 -29.453 0.386 1 98.81 193 HIS A O 1
ATOM 1548 N N . SER A 1 194 ? 1.123 -30.25 -1.353 1 98.56 194 SER A N 1
ATOM 1549 C CA . SER A 1 194 ? 2.121 -31.281 -1.619 1 98.56 194 SER A CA 1
ATOM 1550 C C . SER A 1 194 ? 3.453 -30.656 -2.037 1 98.56 194 SER A C 1
ATOM 1552 O O . SER A 1 194 ? 4.516 -31.109 -1.592 1 98.56 194 SER A O 1
ATOM 1554 N N . THR A 1 195 ? 3.391 -29.688 -2.912 1 98.69 195 THR A N 1
ATOM 1555 C CA . THR A 1 195 ? 4.602 -29 -3.34 1 98.69 195 THR A CA 1
ATOM 1556 C C . THR A 1 195 ? 5.293 -28.328 -2.152 1 98.69 195 THR A C 1
ATOM 1558 O O . THR A 1 195 ? 6.504 -28.469 -1.976 1 98.69 195 THR A O 1
ATOM 1561 N N . PHE A 1 196 ? 4.547 -27.641 -1.344 1 98.75 196 PHE A N 1
ATOM 1562 C CA . PHE A 1 196 ? 5.059 -26.953 -0.16 1 98.75 196 PHE A CA 1
ATOM 1563 C C . PHE A 1 196 ? 5.715 -27.953 0.793 1 98.75 196 PHE A C 1
ATOM 1565 O O . PHE A 1 196 ? 6.867 -27.766 1.192 1 98.75 196 PHE A O 1
ATOM 1572 N N . SER A 1 197 ? 5.023 -29.047 1.132 1 98.19 197 SER A N 1
ATOM 1573 C CA . SER A 1 197 ? 5.465 -29.969 2.166 1 98.19 197 SER A CA 1
ATOM 1574 C C . SER A 1 197 ? 6.621 -30.844 1.676 1 98.19 197 SER A C 1
ATOM 1576 O O . SER A 1 197 ? 7.516 -31.188 2.449 1 98.19 197 SER A O 1
ATOM 1578 N N . GLN A 1 198 ? 6.66 -31.125 0.391 1 97.94 198 GLN A N 1
ATOM 1579 C CA . GLN A 1 198 ? 7.633 -32.094 -0.115 1 97.94 198 GLN A CA 1
ATOM 1580 C C . GLN A 1 198 ? 8.883 -31.375 -0.627 1 97.94 198 GLN A C 1
ATOM 1582 O O . GLN A 1 198 ? 9.961 -31.984 -0.675 1 97.94 198 GLN A O 1
ATOM 1587 N N . HIS A 1 199 ? 8.734 -30.062 -0.963 1 98.12 199 HIS A N 1
ATOM 1588 C CA . HIS A 1 199 ? 9.859 -29.5 -1.687 1 98.12 199 HIS A CA 1
ATOM 1589 C C . HIS A 1 199 ? 10.297 -28.172 -1.065 1 98.12 199 HIS A C 1
ATOM 1591 O O . HIS A 1 199 ? 11.453 -27.766 -1.221 1 98.12 199 HIS A O 1
ATOM 1597 N N . ILE A 1 200 ? 9.453 -27.484 -0.369 1 98.19 200 ILE A N 1
ATOM 1598 C CA . ILE A 1 200 ? 9.758 -26.125 0.063 1 98.19 200 ILE A CA 1
ATOM 1599 C C . ILE A 1 200 ? 9.953 -26.109 1.576 1 98.19 200 ILE A C 1
ATOM 1601 O O . ILE A 1 200 ? 10.977 -25.609 2.064 1 98.19 200 ILE A O 1
ATOM 1605 N N . HIS A 1 201 ? 8.961 -26.656 2.225 1 97.5 201 HIS A N 1
ATOM 1606 C CA . HIS A 1 201 ? 9.039 -26.688 3.68 1 97.5 201 HIS A CA 1
ATOM 1607 C C . HIS A 1 201 ? 9.75 -27.953 4.16 1 97.5 201 HIS A C 1
ATOM 1609 O O . HIS A 1 201 ? 9.109 -28.875 4.668 1 97.5 201 HIS A O 1
ATOM 1615 N N . LEU A 1 202 ? 10.977 -28.047 3.971 1 96.19 202 LEU A N 1
ATOM 1616 C CA . LEU A 1 202 ? 11.812 -29.156 4.383 1 96.19 202 LEU A CA 1
ATOM 1617 C C . LEU A 1 202 ? 12.641 -28.797 5.609 1 96.19 202 LEU A C 1
ATOM 1619 O O . LEU A 1 202 ? 12.914 -27.625 5.852 1 96.19 202 LEU A O 1
ATOM 1623 N N . PRO A 1 203 ? 13.008 -29.922 6.266 1 92.31 203 PRO A N 1
ATOM 1624 C CA . PRO A 1 203 ? 13.914 -29.641 7.383 1 92.31 203 PRO A CA 1
ATOM 1625 C C . PRO A 1 203 ? 15.195 -28.938 6.945 1 92.31 203 PRO A C 1
ATOM 1627 O O . PRO A 1 203 ? 15.758 -29.266 5.895 1 92.31 203 PRO A O 1
ATOM 1630 N N . ASP A 1 204 ? 15.578 -27.875 7.473 1 92.19 204 ASP A N 1
ATOM 1631 C CA . ASP A 1 204 ? 16.828 -27.141 7.297 1 92.19 204 ASP A CA 1
ATOM 1632 C C . ASP A 1 204 ? 16.781 -26.266 6.047 1 92.19 204 ASP A C 1
ATOM 1634 O O . ASP A 1 204 ? 17.797 -25.703 5.641 1 92.19 204 ASP A O 1
ATOM 1638 N N . ALA A 1 205 ? 15.672 -26.406 5.32 1 96 205 ALA A N 1
ATOM 1639 C CA . ALA A 1 205 ? 15.555 -25.516 4.168 1 96 205 ALA A CA 1
ATOM 1640 C C . ALA A 1 205 ? 15.547 -24.047 4.602 1 96 205 ALA A C 1
ATOM 1642 O O . ALA A 1 205 ? 15.102 -23.719 5.711 1 96 205 ALA A O 1
ATOM 1643 N N . PRO A 1 206 ? 16.109 -23.203 3.771 1 97.88 206 PRO A N 1
ATOM 1644 C CA . PRO A 1 206 ? 15.961 -21.766 4.086 1 97.88 206 PRO A CA 1
ATOM 1645 C C . PRO A 1 206 ? 14.508 -21.328 4.152 1 97.88 206 PRO A C 1
ATOM 1647 O O . PRO A 1 206 ? 13.625 -22.016 3.635 1 97.88 206 PRO A O 1
ATOM 1650 N N . PRO A 1 207 ? 14.273 -20.219 4.789 1 98.12 207 PRO A N 1
ATOM 1651 C CA . PRO A 1 207 ? 12.898 -19.734 4.949 1 98.12 207 PRO A CA 1
ATOM 1652 C C . PRO A 1 207 ? 12.273 -19.297 3.631 1 98.12 207 PRO A C 1
ATOM 1654 O O . PRO A 1 207 ? 12.977 -18.781 2.756 1 98.12 207 PRO A O 1
ATOM 1657 N N . LEU A 1 208 ? 10.969 -19.516 3.482 1 98.81 208 LEU A N 1
ATOM 1658 C CA . LEU A 1 208 ? 10.203 -18.953 2.377 1 98.81 208 LEU A CA 1
ATOM 1659 C C . LEU A 1 208 ? 9.914 -17.469 2.611 1 98.81 208 LEU A C 1
ATOM 1661 O O . LEU A 1 208 ? 9.227 -17.109 3.568 1 98.81 208 LEU A O 1
ATOM 1665 N N . ARG A 1 209 ? 10.383 -16.562 1.65 1 98.69 209 ARG A N 1
ATOM 1666 C CA . ARG A 1 209 ? 10.312 -15.133 1.92 1 98.69 209 ARG A CA 1
ATOM 1667 C C . ARG A 1 209 ? 9.562 -14.406 0.809 1 98.69 209 ARG A C 1
ATOM 1669 O O . ARG A 1 209 ? 9.062 -13.297 1.014 1 98.69 209 ARG A O 1
ATOM 1676 N N . VAL A 1 210 ? 9.5 -15.031 -0.377 1 98.94 210 VAL A N 1
ATOM 1677 C CA . VAL A 1 210 ? 8.898 -14.32 -1.505 1 98.94 210 VAL A CA 1
ATOM 1678 C C . VAL A 1 210 ? 8.008 -15.273 -2.301 1 98.94 210 VAL A C 1
ATOM 1680 O O . VAL A 1 210 ? 8.422 -16.391 -2.635 1 98.94 210 VAL A O 1
ATOM 1683 N N . VAL A 1 211 ? 6.816 -14.883 -2.574 1 98.94 211 VAL A N 1
ATOM 1684 C CA . VAL A 1 211 ? 5.934 -15.562 -3.521 1 98.94 211 VAL A CA 1
ATOM 1685 C C . VAL A 1 211 ? 5.418 -14.555 -4.551 1 98.94 211 VAL A C 1
ATOM 1687 O O . VAL A 1 211 ? 5 -13.453 -4.195 1 98.94 211 VAL A O 1
ATOM 1690 N N . VAL A 1 212 ? 5.508 -14.906 -5.801 1 98.94 212 VAL A N 1
ATOM 1691 C CA . VAL A 1 212 ? 5.008 -14.086 -6.902 1 98.94 212 VAL A CA 1
ATOM 1692 C C . VAL A 1 212 ? 3.891 -14.828 -7.633 1 98.94 212 VAL A C 1
ATOM 1694 O O . VAL A 1 212 ? 4.125 -15.867 -8.25 1 98.94 212 VAL A O 1
ATOM 1697 N N . GLU A 1 213 ? 2.695 -14.328 -7.523 1 98.81 213 GLU A N 1
ATOM 1698 C CA . GLU A 1 213 ? 1.552 -14.82 -8.289 1 98.81 213 GLU A CA 1
ATOM 1699 C C . GLU A 1 213 ? 1.488 -14.172 -9.672 1 98.81 213 GLU A C 1
ATOM 1701 O O . GLU A 1 213 ? 1.132 -13 -9.797 1 98.81 213 GLU A O 1
ATOM 1706 N N . ASP A 1 214 ? 1.94 -14.812 -10.648 1 98.06 214 ASP A N 1
ATOM 1707 C CA . ASP A 1 214 ? 1.965 -14.406 -12.047 1 98.06 214 ASP A CA 1
ATOM 1708 C C . ASP A 1 214 ? 1.372 -15.492 -12.945 1 98.06 214 ASP A C 1
ATOM 1710 O O . ASP A 1 214 ? 1.962 -15.852 -13.961 1 98.06 214 ASP A O 1
ATOM 1714 N N . GLY A 1 215 ? 0.246 -16.062 -12.523 1 95.75 215 GLY A N 1
ATOM 1715 C CA . GLY A 1 215 ? -0.378 -17.172 -13.211 1 95.75 215 GLY A CA 1
ATOM 1716 C C . GLY A 1 215 ? -1.427 -16.75 -14.219 1 95.75 215 GLY A C 1
ATOM 1717 O O . GLY A 1 215 ? -1.123 -16.016 -15.164 1 95.75 215 GLY A O 1
ATOM 1718 N N . SER A 1 216 ? -2.732 -17.141 -14 1 92.5 216 SER A N 1
ATOM 1719 C CA . SER A 1 216 ? -3.811 -17.047 -14.977 1 92.5 216 SER A CA 1
ATOM 1720 C C . SER A 1 216 ? -4.391 -15.641 -15.023 1 92.5 216 SER A C 1
ATOM 1722 O O . SER A 1 216 ? -5.152 -15.305 -15.93 1 92.5 216 SER A O 1
ATOM 1724 N N . TYR A 1 217 ? -4.156 -14.789 -14.125 1 91.5 217 TYR A N 1
ATOM 1725 C CA . TYR A 1 217 ? -4.707 -13.445 -13.977 1 91.5 217 TYR A CA 1
ATOM 1726 C C . TYR A 1 217 ? -6.195 -13.5 -13.641 1 91.5 217 TYR A C 1
ATOM 1728 O O . TYR A 1 217 ? -6.895 -12.492 -13.742 1 91.5 217 TYR A O 1
ATOM 1736 N N . GLN A 1 218 ? -6.641 -14.711 -13.273 1 93.94 218 GLN A N 1
ATOM 1737 C CA . GLN A 1 218 ? -8.016 -14.867 -12.812 1 93.94 218 GLN A CA 1
ATOM 1738 C C . GLN A 1 218 ? -8.141 -14.578 -11.32 1 93.94 218 GLN A C 1
ATOM 1740 O O . GLN A 1 218 ? -7.367 -15.102 -10.516 1 93.94 218 GLN A O 1
ATOM 1745 N N . SER A 1 219 ? -9.133 -13.82 -10.961 1 94.88 219 SER A N 1
ATOM 1746 C CA . SER A 1 219 ? -9.305 -13.367 -9.586 1 94.88 219 SER A CA 1
ATOM 1747 C C . SER A 1 219 ? -9.344 -14.547 -8.617 1 94.88 219 SER A C 1
ATOM 1749 O O . SER A 1 219 ? -8.742 -14.492 -7.543 1 94.88 219 SER A O 1
ATOM 1751 N N . GLN A 1 220 ? -10.031 -15.602 -9.016 1 94.75 220 GLN A N 1
ATOM 1752 C CA . GLN A 1 220 ? -10.164 -16.75 -8.133 1 94.75 220 GLN A CA 1
ATOM 1753 C C . GLN A 1 220 ? -8.805 -17.406 -7.887 1 94.75 220 GLN A C 1
ATOM 1755 O O . GLN A 1 220 ? -8.516 -17.844 -6.77 1 94.75 220 GLN A O 1
ATOM 1760 N N . ASP A 1 221 ? -8.008 -17.5 -8.93 1 97 221 ASP A N 1
ATOM 1761 C CA . ASP A 1 221 ? -6.676 -18.094 -8.812 1 97 221 ASP A CA 1
ATOM 1762 C C . ASP A 1 221 ? -5.766 -17.219 -7.957 1 97 221 ASP A C 1
ATOM 1764 O O . ASP A 1 221 ? -5.027 -17.719 -7.109 1 97 221 ASP A O 1
ATOM 1768 N N . MET A 1 222 ? -5.844 -15.898 -8.164 1 97.81 222 MET A N 1
ATOM 1769 C CA . MET A 1 222 ? -5.062 -14.938 -7.387 1 97.81 222 MET A CA 1
ATOM 1770 C C . MET A 1 222 ? -5.395 -15.039 -5.902 1 97.81 222 MET A C 1
ATOM 1772 O O . MET A 1 222 ? -4.496 -15.086 -5.062 1 97.81 222 MET A O 1
ATOM 1776 N N . ALA A 1 223 ? -6.676 -15.125 -5.648 1 97.88 223 ALA A N 1
ATOM 1777 C CA . ALA A 1 223 ? -7.125 -15.234 -4.266 1 97.88 223 ALA A CA 1
ATOM 1778 C C . ALA A 1 223 ? -6.672 -16.562 -3.646 1 97.88 223 ALA A C 1
ATOM 1780 O O . ALA A 1 223 ? -6.176 -16.578 -2.518 1 97.88 223 ALA A O 1
ATOM 1781 N N . ALA A 1 224 ? -6.852 -17.656 -4.395 1 98.19 224 ALA A N 1
ATOM 1782 C CA . ALA A 1 224 ? -6.445 -18.953 -3.891 1 98.19 224 ALA A CA 1
ATOM 1783 C C . ALA A 1 224 ? -4.965 -18.969 -3.516 1 98.19 224 ALA A C 1
ATOM 1785 O O . ALA A 1 224 ? -4.586 -19.5 -2.471 1 98.19 224 ALA A O 1
ATOM 1786 N N . SER A 1 225 ? -4.172 -18.359 -4.336 1 98.69 225 SER A N 1
ATOM 1787 C CA . SER A 1 225 ? -2.742 -18.266 -4.062 1 98.69 225 SER A CA 1
ATOM 1788 C C . SER A 1 225 ? -2.477 -17.469 -2.787 1 98.69 225 SER A C 1
ATOM 1790 O O . SER A 1 225 ? -1.674 -17.891 -1.948 1 98.69 225 SER A O 1
ATOM 1792 N N . LEU A 1 226 ? -3.094 -16.359 -2.65 1 98.81 226 LEU A N 1
ATOM 1793 C CA . LEU A 1 226 ? -2.908 -15.508 -1.482 1 98.81 226 LEU A CA 1
ATOM 1794 C C . LEU A 1 226 ? -3.252 -16.25 -0.2 1 98.81 226 LEU A C 1
ATOM 1796 O O . LEU A 1 226 ? -2.445 -16.297 0.733 1 98.81 226 LEU A O 1
ATOM 1800 N N . PHE A 1 227 ? -4.398 -16.906 -0.174 1 98.62 227 PHE A N 1
ATOM 1801 C CA . PHE A 1 227 ? -4.875 -17.562 1.039 1 98.62 227 PHE A CA 1
ATOM 1802 C C . PHE A 1 227 ? -4 -18.75 1.389 1 98.62 227 PHE A C 1
ATOM 1804 O O . PHE A 1 227 ? -3.82 -19.078 2.564 1 98.62 227 PHE A O 1
ATOM 1811 N N . PHE A 1 228 ? -3.441 -19.391 0.432 1 98.88 228 PHE A N 1
ATOM 1812 C CA . PHE A 1 228 ? -2.6 -20.547 0.708 1 98.88 228 PHE A CA 1
ATOM 1813 C C . PHE A 1 228 ? -1.213 -20.125 1.165 1 98.88 228 PHE A C 1
ATOM 1815 O O . PHE A 1 228 ? -0.738 -20.547 2.219 1 98.88 228 PHE A O 1
ATOM 1822 N N . TRP A 1 229 ? -0.591 -19.25 0.416 1 98.94 229 TRP A N 1
ATOM 1823 C CA . TRP A 1 229 ? 0.842 -19.016 0.565 1 98.94 229 TRP A CA 1
ATOM 1824 C C . TRP A 1 229 ? 1.12 -18.016 1.684 1 98.94 229 TRP A C 1
ATOM 1826 O O . TRP A 1 229 ? 2.135 -18.125 2.377 1 98.94 229 TRP A O 1
ATOM 1836 N N . PHE A 1 230 ? 0.271 -17.047 1.899 1 98.88 230 PHE A N 1
ATOM 1837 C CA . PHE A 1 230 ? 0.594 -15.906 2.752 1 98.88 230 PHE A CA 1
ATOM 1838 C C . PHE A 1 230 ? 0.865 -16.359 4.18 1 98.88 230 PHE A C 1
ATOM 1840 O O . PHE A 1 230 ? 1.883 -15.992 4.773 1 98.88 230 PHE A O 1
ATOM 1847 N N . PRO A 1 231 ? 0.024 -17.219 4.758 1 98.81 231 PRO A N 1
ATOM 1848 C CA . PRO A 1 231 ? 0.319 -17.656 6.121 1 98.81 231 PRO A CA 1
ATOM 1849 C C . PRO A 1 231 ? 1.602 -18.484 6.203 1 98.81 231 PRO A C 1
ATOM 1851 O O . PRO A 1 231 ? 2.162 -18.656 7.289 1 98.81 231 PRO A O 1
ATOM 1854 N N . ARG A 1 232 ? 2.037 -18.969 5.082 1 98.88 232 ARG A N 1
ATOM 1855 C CA . ARG A 1 232 ? 3.176 -19.891 5.055 1 98.88 232 ARG A CA 1
ATOM 1856 C C . ARG A 1 232 ? 4.48 -19.125 4.828 1 98.88 232 ARG A C 1
ATOM 1858 O O . ARG A 1 232 ? 5.566 -19.703 4.926 1 98.88 232 ARG A O 1
ATOM 1865 N N . LEU A 1 233 ? 4.391 -17.844 4.523 1 98.81 233 LEU A N 1
ATOM 1866 C CA . LEU A 1 233 ? 5.566 -17 4.426 1 98.81 233 LEU A CA 1
ATOM 1867 C C . LEU A 1 233 ? 6.152 -16.719 5.805 1 98.81 233 LEU A C 1
ATOM 1869 O O . LEU A 1 233 ? 5.414 -16.453 6.758 1 98.81 233 LEU A O 1
ATOM 1873 N N . GLU A 1 234 ? 7.465 -16.812 5.879 1 98.38 234 GLU A N 1
ATOM 1874 C CA . GLU A 1 234 ? 8.133 -16.484 7.133 1 98.38 234 GLU A CA 1
ATOM 1875 C C . GLU A 1 234 ? 8.055 -14.984 7.426 1 98.38 234 GLU A C 1
ATOM 1877 O O . GLU A 1 234 ? 7.773 -14.188 6.527 1 98.38 234 GLU A O 1
ATOM 1882 N N . PRO A 1 235 ? 8.281 -14.555 8.695 1 98 235 PRO A N 1
ATOM 1883 C CA . PRO A 1 235 ? 8.203 -13.141 9.07 1 98 235 PRO A CA 1
ATOM 1884 C C . PRO A 1 235 ? 8.961 -12.227 8.102 1 98 235 PRO A C 1
ATOM 1886 O O . PRO A 1 235 ? 10.094 -12.539 7.715 1 98 235 PRO A O 1
ATOM 1889 N N . GLY A 1 236 ? 8.281 -11.172 7.715 1 97.19 236 GLY A N 1
ATOM 1890 C CA . GLY A 1 236 ? 8.875 -10.227 6.789 1 97.19 236 GLY A CA 1
ATOM 1891 C C . GLY A 1 236 ? 8.75 -10.648 5.336 1 97.19 236 GLY A C 1
ATOM 1892 O O . GLY A 1 236 ? 9.18 -9.93 4.434 1 97.19 236 GLY A O 1
ATOM 1893 N N . GLY A 1 237 ? 8.156 -11.844 5.141 1 98.62 237 GLY A N 1
ATOM 1894 C CA . GLY A 1 237 ? 7.965 -12.32 3.781 1 98.62 237 GLY A CA 1
ATOM 1895 C C . GLY A 1 237 ? 7 -11.469 2.98 1 98.62 237 GLY A C 1
ATOM 1896 O O . GLY A 1 237 ? 6.262 -10.664 3.545 1 98.62 237 GLY A O 1
ATOM 1897 N N . MET A 1 238 ? 7.055 -11.664 1.669 1 98.81 238 MET A N 1
ATOM 1898 C CA . MET A 1 238 ? 6.289 -10.812 0.76 1 98.81 238 MET A CA 1
ATOM 1899 C C . MET A 1 238 ? 5.578 -11.648 -0.297 1 98.81 238 MET A C 1
ATOM 1901 O O . MET A 1 238 ? 6.176 -12.547 -0.89 1 98.81 238 MET A O 1
ATOM 1905 N N . PHE A 1 239 ? 4.328 -11.383 -0.479 1 98.94 239 PHE A N 1
ATOM 1906 C CA . PHE A 1 239 ? 3.496 -12.016 -1.497 1 98.94 239 PHE A CA 1
ATOM 1907 C C . PHE A 1 239 ? 3.094 -11.008 -2.566 1 98.94 239 PHE A C 1
ATOM 1909 O O . PHE A 1 239 ? 2.303 -10.094 -2.307 1 98.94 239 PHE A O 1
ATOM 1916 N N . PHE A 1 240 ? 3.607 -11.164 -3.795 1 98.94 240 PHE A N 1
ATOM 1917 C CA . PHE A 1 240 ? 3.307 -10.289 -4.922 1 98.94 240 PHE A CA 1
ATOM 1918 C C . PHE A 1 240 ? 2.217 -10.891 -5.797 1 98.94 240 PHE A C 1
ATOM 1920 O O . PHE A 1 240 ? 2.215 -12.094 -6.062 1 98.94 240 PHE A O 1
ATOM 1927 N N . VAL A 1 241 ? 1.309 -10.07 -6.223 1 98.75 241 VAL A N 1
ATOM 1928 C CA . VAL A 1 241 ? 0.311 -10.453 -7.219 1 98.75 241 VAL A CA 1
ATOM 1929 C C . VAL A 1 241 ? 0.425 -9.555 -8.445 1 98.75 241 VAL A C 1
ATOM 1931 O O . VAL A 1 241 ? 0.22 -8.336 -8.352 1 98.75 241 VAL A O 1
ATOM 1934 N N . GLU A 1 242 ? 0.745 -10.117 -9.578 1 97.94 242 GLU A N 1
ATOM 1935 C CA . GLU A 1 242 ? 0.881 -9.406 -10.844 1 97.94 242 GLU A CA 1
ATOM 1936 C C . GLU A 1 242 ? -0.386 -9.523 -11.688 1 97.94 242 GLU A C 1
ATOM 1938 O O . GLU A 1 242 ? -1.235 -10.383 -11.422 1 97.94 242 GLU A O 1
ATOM 1943 N N . GLY A 1 243 ? -0.51 -8.68 -12.625 1 95.19 243 GLY A N 1
ATOM 1944 C CA . GLY A 1 243 ? -1.512 -8.82 -13.672 1 95.19 243 GLY A CA 1
ATOM 1945 C C . GLY A 1 243 ? -2.887 -8.344 -13.242 1 95.19 243 GLY A C 1
ATOM 1946 O O . GLY A 1 243 ? -3.9 -8.797 -13.781 1 95.19 243 GLY A O 1
ATOM 1947 N N . ILE A 1 244 ? -2.896 -7.449 -12.25 1 95 244 ILE A N 1
ATOM 1948 C CA . ILE A 1 244 ? -4.176 -6.887 -11.82 1 95 244 ILE A CA 1
ATOM 1949 C C . ILE A 1 244 ? -4.637 -5.84 -12.836 1 95 244 ILE A C 1
ATOM 1951 O O . ILE A 1 244 ? -4.734 -4.652 -12.508 1 95 244 ILE A O 1
ATOM 1955 N N . ARG A 1 245 ? -4.867 -6.215 -14.039 1 87.69 245 ARG A N 1
ATOM 1956 C CA . ARG A 1 245 ? -5.195 -5.297 -15.117 1 87.69 245 ARG A CA 1
ATOM 1957 C C . ARG A 1 245 ? -6.645 -5.477 -15.57 1 87.69 245 ARG A C 1
ATOM 1959 O O . ARG A 1 245 ? -7.223 -6.551 -15.398 1 87.69 245 ARG A O 1
ATOM 1966 N N . PRO A 1 246 ? -7.188 -4.391 -16.047 1 82.12 246 PRO A N 1
ATOM 1967 C CA . PRO A 1 246 ? -8.508 -4.527 -16.672 1 82.12 246 PRO A CA 1
ATOM 1968 C C . PRO A 1 246 ? -8.469 -5.309 -17.984 1 82.12 246 PRO A C 1
ATOM 1970 O O . PRO A 1 246 ? -7.395 -5.668 -18.453 1 82.12 246 PRO A O 1
ATOM 1973 N N . ASP A 1 247 ? -9.672 -5.68 -18.375 1 74.25 247 ASP A N 1
ATOM 1974 C CA . ASP A 1 247 ? -9.742 -6.367 -19.672 1 74.25 247 ASP A CA 1
ATOM 1975 C C . ASP A 1 247 ? -9.359 -5.43 -20.812 1 74.25 247 ASP A C 1
ATOM 1977 O O . ASP A 1 247 ? -9.18 -4.227 -20.594 1 74.25 247 ASP A O 1
ATOM 1981 N N . ASP A 1 248 ? -9.047 -6.016 -21.891 1 63.12 248 ASP A N 1
ATOM 1982 C CA . ASP A 1 248 ? -8.523 -5.301 -23.047 1 63.12 248 ASP A CA 1
ATOM 1983 C C . ASP A 1 248 ? -9.523 -4.254 -23.547 1 63.12 248 ASP A C 1
ATOM 1985 O O . ASP A 1 248 ? -9.148 -3.316 -24.25 1 63.12 248 ASP A O 1
ATOM 1989 N N . ASN A 1 249 ? -10.734 -4.504 -23.141 1 57.97 249 ASN A N 1
ATOM 1990 C CA . ASN A 1 249 ? -11.727 -3.52 -23.562 1 57.97 249 ASN A CA 1
ATOM 1991 C C . ASN A 1 249 ? -12 -2.5 -22.453 1 57.97 249 ASN A C 1
ATOM 1993 O O . ASN A 1 249 ? -12.969 -1.75 -22.516 1 57.97 249 ASN A O 1
ATOM 1997 N N . GLY A 1 250 ? -10.984 -2.525 -21.594 1 53.75 250 GLY A N 1
ATOM 1998 C CA . GLY A 1 250 ? -11.062 -1.557 -20.516 1 53.75 250 GLY A CA 1
ATOM 1999 C C . GLY A 1 250 ? -12.117 -1.899 -19.469 1 53.75 250 GLY A C 1
ATOM 2000 O O . GLY A 1 250 ? -12.328 -1.15 -18.516 1 53.75 250 GLY A O 1
ATOM 2001 N N . GLY A 1 251 ? -12.797 -3.025 -19.719 1 56.53 251 GLY A N 1
ATOM 2002 C CA . GLY A 1 251 ? -13.883 -3.422 -18.828 1 56.53 251 GLY A CA 1
ATOM 2003 C C . GLY A 1 251 ? -13.453 -4.414 -17.766 1 56.53 251 GLY A C 1
ATOM 2004 O O . GLY A 1 251 ? -12.281 -4.441 -17.375 1 56.53 251 GLY A O 1
ATOM 2005 N N . HIS A 1 252 ? -14.391 -4.992 -17.156 1 61.22 252 HIS A N 1
ATOM 2006 C CA . HIS A 1 252 ? -14.148 -5.992 -16.125 1 61.22 252 HIS A CA 1
ATOM 2007 C C . HIS A 1 252 ? -13.375 -7.18 -16.672 1 61.22 252 HIS A C 1
ATOM 2009 O O . HIS A 1 252 ? -13.836 -7.859 -17.594 1 61.22 252 HIS A O 1
ATOM 2015 N N . GLY A 1 253 ? -12.102 -7.137 -16.266 1 69.62 253 GLY A N 1
ATOM 2016 C CA . GLY A 1 253 ? -11.25 -8.25 -16.641 1 69.62 253 GLY A CA 1
ATOM 2017 C C . GLY A 1 253 ? -11.258 -9.383 -15.641 1 69.62 253 GLY A C 1
ATOM 2018 O O . GLY A 1 253 ? -11.945 -9.312 -14.617 1 69.62 253 GLY A O 1
ATOM 2019 N N . PRO A 1 254 ? -10.602 -10.43 -16.016 1 81.44 254 PRO A N 1
ATOM 2020 C CA . PRO A 1 254 ? -10.578 -11.617 -15.156 1 81.44 254 PRO A CA 1
ATOM 2021 C C . PRO A 1 254 ? -10.023 -11.328 -13.758 1 81.44 254 PRO A C 1
ATOM 2023 O O . PRO A 1 254 ? -10.367 -12.031 -12.805 1 81.44 254 PRO A O 1
ATOM 2026 N N . ALA A 1 255 ? -9.242 -10.234 -13.664 1 88.5 255 ALA A N 1
ATOM 2027 C CA . ALA A 1 255 ? -8.633 -9.883 -12.383 1 88.5 255 ALA A CA 1
ATOM 2028 C C . ALA A 1 255 ? -9.508 -8.906 -11.609 1 88.5 255 ALA A C 1
ATOM 2030 O O . ALA A 1 255 ? -9.188 -8.547 -10.469 1 88.5 255 ALA A O 1
ATOM 2031 N N . ASP A 1 256 ? -10.586 -8.508 -12.094 1 87.62 256 ASP A N 1
ATOM 2032 C CA . ASP A 1 256 ? -11.367 -7.379 -11.594 1 87.62 256 ASP A CA 1
ATOM 2033 C C . ASP A 1 256 ? -11.836 -7.629 -10.164 1 87.62 256 ASP A C 1
ATOM 2035 O O . ASP A 1 256 ? -11.758 -6.742 -9.312 1 87.62 256 ASP A O 1
ATOM 2039 N N . GLN A 1 257 ? -12.281 -8.836 -9.953 1 90.31 257 GLN A N 1
ATOM 2040 C CA . GLN A 1 257 ? -12.836 -9.094 -8.625 1 90.31 257 GLN A CA 1
ATOM 2041 C C . GLN A 1 257 ? -11.742 -9.133 -7.566 1 90.31 257 GLN A C 1
ATOM 2043 O O . GLN A 1 257 ? -12 -8.898 -6.383 1 90.31 257 GLN A O 1
ATOM 2048 N N . PHE A 1 258 ? -10.555 -9.484 -7.992 1 94.25 258 PHE A N 1
ATOM 2049 C CA . PHE A 1 258 ? -9.461 -9.406 -7.031 1 94.25 258 PHE A CA 1
ATOM 2050 C C . PHE A 1 258 ? -9.281 -7.98 -6.523 1 94.25 258 PHE A C 1
ATOM 2052 O O . PHE A 1 258 ? -9.125 -7.762 -5.32 1 94.25 258 PHE A O 1
ATOM 2059 N N . LYS A 1 259 ? -9.297 -7 -7.387 1 91.5 259 LYS A N 1
ATOM 2060 C CA . LYS A 1 259 ? -9.062 -5.605 -7.02 1 91.5 259 LYS A CA 1
ATOM 2061 C C . LYS A 1 259 ? -10.297 -4.996 -6.359 1 91.5 259 LYS A C 1
ATOM 2063 O O . LYS A 1 259 ? -10.18 -4.086 -5.535 1 91.5 259 LYS A O 1
ATOM 2068 N N . THR A 1 260 ? -11.523 -5.527 -6.664 1 90.12 260 THR A N 1
ATOM 2069 C CA . THR A 1 260 ? -12.719 -4.875 -6.156 1 90.12 260 THR A CA 1
ATOM 2070 C C . THR A 1 260 ? -13.25 -5.602 -4.922 1 90.12 260 THR A C 1
ATOM 2072 O O . THR A 1 260 ? -14.039 -5.043 -4.156 1 90.12 260 THR A O 1
ATOM 2075 N N . HIS A 1 261 ? -12.867 -6.871 -4.75 1 91.88 261 HIS A N 1
ATOM 2076 C CA . HIS A 1 261 ? -13.422 -7.664 -3.658 1 91.88 261 HIS A CA 1
ATOM 2077 C C . HIS A 1 261 ? -12.344 -8.047 -2.654 1 91.88 261 HIS A C 1
ATOM 2079 O O . HIS A 1 261 ? -12.453 -7.73 -1.468 1 91.88 261 HIS A O 1
ATOM 2085 N N . ILE A 1 262 ? -11.242 -8.578 -3.121 1 95.06 262 ILE A N 1
ATOM 2086 C CA . ILE A 1 262 ? -10.258 -9.172 -2.227 1 95.06 262 ILE A CA 1
ATOM 2087 C C . ILE A 1 262 ? -9.406 -8.078 -1.594 1 95.06 262 ILE A C 1
ATOM 2089 O O . ILE A 1 262 ? -9.359 -7.945 -0.369 1 95.06 262 ILE A O 1
ATOM 2093 N N . VAL A 1 263 ? -8.82 -7.207 -2.41 1 95.56 263 VAL A N 1
ATOM 2094 C CA . VAL A 1 263 ? -7.855 -6.23 -1.924 1 95.56 263 VAL A CA 1
ATOM 2095 C C . VAL A 1 263 ? -8.539 -5.246 -0.979 1 95.56 263 VAL A C 1
ATOM 2097 O O . VAL A 1 263 ? -8.062 -5.004 0.131 1 95.56 263 VAL A O 1
ATOM 2100 N N . PRO A 1 264 ? -9.758 -4.742 -1.31 1 93.19 264 PRO A N 1
ATOM 2101 C CA . PRO A 1 264 ? -10.414 -3.805 -0.393 1 93.19 264 PRO A CA 1
ATOM 2102 C C . PRO A 1 264 ? -10.727 -4.43 0.965 1 93.19 264 PRO A C 1
ATOM 2104 O O . PRO A 1 264 ? -10.602 -3.764 1.997 1 93.19 264 PRO A O 1
ATOM 2107 N N . GLN A 1 265 ? -11.047 -5.672 0.937 1 92.5 265 GLN A N 1
ATOM 2108 C CA . GLN A 1 265 ? -11.367 -6.34 2.195 1 92.5 265 GLN A CA 1
ATOM 2109 C C . GLN A 1 265 ? -10.117 -6.551 3.039 1 92.5 265 GLN A C 1
ATOM 2111 O O . GLN A 1 265 ? -10.148 -6.375 4.258 1 92.5 265 GLN A O 1
ATOM 2116 N N . VAL A 1 266 ? -9.039 -6.945 2.391 1 95.75 266 VAL A N 1
ATOM 2117 C CA . VAL A 1 266 ? -7.781 -7.102 3.107 1 95.75 266 VAL A CA 1
ATOM 2118 C C . VAL A 1 266 ? -7.355 -5.762 3.701 1 95.75 266 VAL A C 1
ATOM 2120 O O . VAL A 1 266 ? -6.914 -5.695 4.852 1 95.75 266 VAL A O 1
ATOM 2123 N N . MET A 1 267 ? -7.535 -4.734 2.938 1 93.44 267 MET A N 1
ATOM 2124 C CA . MET A 1 267 ? -7.141 -3.395 3.357 1 93.44 267 MET A CA 1
ATOM 2125 C C . MET A 1 267 ? -7.977 -2.93 4.547 1 93.44 267 MET A C 1
ATOM 2127 O O . MET A 1 267 ? -7.453 -2.301 5.469 1 93.44 267 MET A O 1
ATOM 2131 N N . LYS A 1 268 ? -9.242 -3.172 4.488 1 91.44 268 LYS A N 1
ATOM 2132 C CA . LYS A 1 268 ? -10.102 -2.85 5.625 1 91.44 268 LYS A CA 1
ATOM 2133 C C . LYS A 1 268 ? -9.672 -3.623 6.871 1 91.44 268 LYS A C 1
ATOM 2135 O O . LYS A 1 268 ? -9.523 -3.041 7.949 1 91.44 268 LYS A O 1
ATOM 2140 N N . ASP A 1 269 ? -9.453 -4.941 6.703 1 92.81 269 ASP A N 1
ATOM 2141 C CA . ASP A 1 269 ? -9.086 -5.824 7.809 1 92.81 269 ASP A CA 1
ATOM 2142 C C . ASP A 1 269 ? -7.762 -5.402 8.43 1 92.81 269 ASP A C 1
ATOM 2144 O O . ASP A 1 269 ? -7.535 -5.617 9.625 1 92.81 269 ASP A O 1
ATOM 2148 N N . LEU A 1 270 ? -6.934 -4.793 7.633 1 95.5 270 LEU A N 1
ATOM 2149 C CA . LEU A 1 270 ? -5.625 -4.324 8.078 1 95.5 270 LEU A CA 1
ATOM 2150 C C . LEU A 1 270 ? -5.758 -3.43 9.305 1 95.5 270 LEU A C 1
ATOM 2152 O O . LEU A 1 270 ? -4.898 -3.447 10.188 1 95.5 270 LEU A O 1
ATOM 2156 N N . HIS A 1 271 ? -6.848 -2.738 9.406 1 93.31 271 HIS A N 1
ATOM 2157 C CA . HIS A 1 271 ? -7.035 -1.74 10.453 1 93.31 271 HIS A CA 1
ATOM 2158 C C . HIS A 1 271 ? -7.891 -2.289 11.594 1 93.31 271 HIS A C 1
ATOM 2160 O O . HIS A 1 271 ? -8.242 -1.555 12.523 1 93.31 271 HIS A O 1
ATOM 2166 N N . TRP A 1 272 ? -8.188 -3.57 11.555 1 90.69 272 TRP A N 1
ATOM 2167 C CA . TRP A 1 272 ? -9.117 -4.199 12.484 1 90.69 272 TRP A CA 1
ATOM 2168 C C . TRP A 1 272 ? -8.508 -4.281 13.883 1 90.69 272 TRP A C 1
ATOM 2170 O O . TRP A 1 272 ? -7.336 -4.629 14.039 1 90.69 272 TRP A O 1
ATOM 2180 N N . CYS A 1 273 ? -9.328 -4.012 14.945 1 89.69 273 CYS A N 1
ATOM 2181 C CA . CYS A 1 273 ? -8.906 -4.152 16.328 1 89.69 273 CYS A CA 1
ATOM 2182 C C . CYS A 1 273 ? -9.773 -5.172 17.062 1 89.69 273 CYS A C 1
ATOM 2184 O O . CYS A 1 273 ? -9.305 -5.848 17.984 1 89.69 273 CYS A O 1
ATOM 2186 N N . GLY A 1 274 ? -11.031 -5.305 16.672 1 83.62 274 GLY A N 1
ATOM 2187 C CA . GLY A 1 274 ? -11.953 -6.203 17.344 1 83.62 274 GLY A CA 1
ATOM 2188 C C . GLY A 1 274 ? -12.383 -5.707 18.719 1 83.62 274 GLY A C 1
ATOM 2189 O O . GLY A 1 274 ? -11.75 -4.816 19.281 1 83.62 274 GLY A O 1
ATOM 2190 N N . HIS A 1 275 ? -13.617 -6.129 19.234 1 77.94 275 HIS A N 1
ATOM 2191 C CA . HIS A 1 275 ? -14.125 -5.801 20.562 1 77.94 275 HIS A CA 1
ATOM 2192 C C . HIS A 1 275 ? -14.555 -7.055 21.312 1 77.94 275 HIS A C 1
ATOM 2194 O O . HIS A 1 275 ? -15.273 -7.895 20.766 1 77.94 275 HIS A O 1
ATOM 2200 N N . SER A 1 276 ? -13.922 -7.328 22.531 1 64.38 276 SER A N 1
ATOM 2201 C CA . SER A 1 276 ? -14.312 -8.453 23.375 1 64.38 276 SER A CA 1
ATOM 2202 C C . SER A 1 276 ? -15.57 -8.141 24.172 1 64.38 276 SER A C 1
ATOM 2204 O O . SER A 1 276 ? -15.648 -7.094 24.828 1 64.38 276 SER A O 1
ATOM 2206 N N . SER A 1 277 ? -16.828 -8.352 23.766 1 55.28 277 SER A N 1
ATOM 2207 C CA . SER A 1 277 ? -18.016 -8.086 24.578 1 55.28 277 SER A CA 1
ATOM 2208 C C . SER A 1 277 ? -17.984 -8.883 25.875 1 55.28 277 SER A C 1
ATOM 2210 O O . SER A 1 277 ? -17.734 -10.086 25.875 1 55.28 277 SER A O 1
ATOM 2212 N N . THR A 1 278 ? -17.469 -8.523 27.031 1 46.97 278 THR A N 1
ATOM 2213 C CA . THR A 1 278 ? -17.828 -9.18 28.281 1 46.97 278 THR A CA 1
ATOM 2214 C C . THR A 1 278 ? -19.328 -9.484 28.344 1 46.97 278 THR A C 1
ATOM 2216 O O . THR A 1 278 ? -19.797 -10.148 29.266 1 46.97 278 THR A O 1
ATOM 2219 N N . GLU A 1 279 ? -20.234 -8.742 27.984 1 43.06 279 GLU A N 1
ATOM 2220 C CA . GLU A 1 279 ? -21.625 -9.125 28.203 1 43.06 279 GLU A CA 1
ATOM 2221 C C . GLU A 1 279 ? -21.969 -10.414 27.453 1 43.06 279 GLU A C 1
ATOM 2223 O O . GLU A 1 279 ? -21.453 -10.672 26.375 1 43.06 279 GLU A O 1
ATOM 2228 N N . GLU A 1 280 ? -22.406 -11.531 28.266 1 38.06 280 GLU A N 1
ATOM 2229 C CA . GLU A 1 280 ? -23.031 -12.766 27.781 1 38.06 280 GLU A CA 1
ATOM 2230 C C . GLU A 1 280 ? -23.656 -12.562 26.406 1 38.06 280 GLU A C 1
ATOM 2232 O O . GLU A 1 280 ? -24.344 -11.578 26.172 1 38.06 280 GLU A O 1
ATOM 2237 N N . PRO A 1 281 ? -23.062 -13.203 25.469 1 37.44 281 PRO A N 1
ATOM 2238 C CA . PRO A 1 281 ? -23.953 -13.133 24.297 1 37.44 281 PRO A CA 1
ATOM 2239 C C . PRO A 1 281 ? -25.422 -13.141 24.672 1 37.44 281 PRO A C 1
ATOM 2241 O O . PRO A 1 281 ? -25.844 -13.938 25.531 1 37.44 281 PRO A O 1
ATOM 2244 N N . GLN A 1 282 ? -26.062 -12.094 25.094 1 33.09 282 GLN A N 1
ATOM 2245 C CA . GLN A 1 282 ? -27.484 -12.445 25.203 1 33.09 282 GLN A CA 1
ATOM 2246 C C . GLN A 1 282 ? -27.844 -13.609 24.281 1 33.09 282 GLN A C 1
ATOM 2248 O O . GLN A 1 282 ? -27.375 -13.672 23.141 1 33.09 282 GLN A O 1
ATOM 2253 N N . THR A 1 283 ? -28 -14.852 24.906 1 33.72 283 THR A N 1
ATOM 2254 C CA . THR A 1 283 ? -28.516 -16.094 24.344 1 33.72 283 THR A CA 1
ATOM 2255 C C . THR A 1 283 ? -29.344 -15.82 23.094 1 33.72 283 THR A C 1
ATOM 2257 O O . THR A 1 283 ? -29.922 -16.75 22.531 1 33.72 283 THR A O 1
ATOM 2260 N N . ASP A 1 284 ? -30.094 -14.68 23.047 1 31.28 284 ASP A N 1
ATOM 2261 C CA . ASP A 1 284 ? -30.656 -14.984 21.734 1 31.28 284 ASP A CA 1
ATOM 2262 C C . ASP A 1 284 ? -29.562 -15.25 20.719 1 31.28 284 ASP A C 1
ATOM 2264 O O . ASP A 1 284 ? -28.406 -14.875 20.922 1 31.28 284 ASP A O 1
ATOM 2268 N N . GLY A 1 285 ? -29.656 -15.992 19.719 1 30.91 285 GLY A N 1
ATOM 2269 C CA . GLY A 1 285 ? -28.875 -16.516 18.609 1 30.91 285 GLY A CA 1
ATOM 2270 C C . GLY A 1 285 ? -27.688 -15.641 18.25 1 30.91 285 GLY A C 1
ATOM 2271 O O . GLY A 1 285 ? -26.984 -15.914 17.281 1 30.91 285 GLY A O 1
ATOM 2272 N N . GLY A 1 286 ? -27.688 -14.25 18.578 1 31.09 286 GLY A N 1
ATOM 2273 C CA . GLY A 1 286 ? -26.734 -13.562 17.734 1 31.09 286 GLY A CA 1
ATOM 2274 C C . GLY A 1 286 ? -25.312 -13.609 18.281 1 31.09 286 GLY A C 1
ATOM 2275 O O . GLY A 1 286 ? -25.078 -13.305 19.453 1 31.09 286 GLY A O 1
ATOM 2276 N N . GLY A 1 287 ? -24.5 -14.773 18.344 1 32.75 287 GLY A N 1
ATOM 2277 C CA . GLY A 1 287 ? -23.047 -14.859 18.406 1 32.75 287 GLY A CA 1
ATOM 2278 C C . GLY A 1 287 ? -22.359 -13.508 18.266 1 32.75 287 GLY A C 1
ATOM 2279 O O . GLY A 1 287 ? -22.891 -12.602 17.609 1 32.75 287 GLY A O 1
ATOM 2280 N N . VAL A 1 288 ? -21.844 -13.039 19.375 1 33.22 288 VAL A N 1
ATOM 2281 C CA . VAL A 1 288 ? -20.984 -11.867 19.25 1 33.22 288 VAL A CA 1
ATOM 2282 C C . VAL A 1 288 ? -20.172 -11.961 17.969 1 33.22 288 VAL A C 1
ATOM 2284 O O . VAL A 1 288 ? -19.312 -12.844 17.828 1 33.22 288 VAL A O 1
ATOM 2287 N N . LYS A 1 289 ? -20.688 -12.07 16.797 1 39.62 289 LYS A N 1
ATOM 2288 C CA . LYS A 1 289 ? -20.109 -11.859 15.469 1 39.62 289 LYS A CA 1
ATOM 2289 C C . LYS A 1 289 ? -19.109 -10.703 15.484 1 39.62 289 LYS A C 1
ATOM 2291 O O . LYS A 1 289 ? -19.5 -9.539 15.641 1 39.62 289 LYS A O 1
ATOM 2296 N N . ASP A 1 290 ? -18.172 -10.742 16.297 1 46.34 290 ASP A N 1
ATOM 2297 C CA . ASP A 1 290 ? -17.297 -9.633 15.945 1 46.34 290 ASP A CA 1
ATOM 2298 C C . ASP A 1 290 ? -17.328 -9.352 14.445 1 46.34 290 ASP A C 1
ATOM 2300 O O . ASP A 1 290 ? -16.703 -10.062 13.656 1 46.34 290 ASP A O 1
ATOM 2304 N N . PRO A 1 291 ? -18.375 -9.188 13.859 1 51 291 PRO A N 1
ATOM 2305 C CA . PRO A 1 291 ? -18.859 -9.195 12.477 1 51 291 PRO A CA 1
ATOM 2306 C C . PRO A 1 291 ? -17.906 -8.492 11.516 1 51 291 PRO A C 1
ATOM 2308 O O . PRO A 1 291 ? -18.031 -8.633 10.297 1 51 291 PRO A O 1
ATOM 2311 N N . ASP A 1 292 ? -16.688 -7.93 11.992 1 71.25 292 ASP A N 1
ATOM 2312 C CA . ASP A 1 292 ? -16.297 -7.004 10.93 1 71.25 292 ASP A CA 1
ATOM 2313 C C . ASP A 1 292 ? -15.023 -7.465 10.234 1 71.25 292 ASP A C 1
ATOM 2315 O O . ASP A 1 292 ? -14.734 -7.043 9.117 1 71.25 292 ASP A O 1
ATOM 2319 N N . LEU A 1 293 ? -14.43 -8.617 10.961 1 82.88 293 LEU A N 1
ATOM 2320 C CA . LEU A 1 293 ? -13.242 -9.062 10.242 1 82.88 293 LEU A CA 1
ATOM 2321 C C . LEU A 1 293 ? -13.617 -10 9.102 1 82.88 293 LEU A C 1
ATOM 2323 O O . LEU A 1 293 ? -14.203 -11.062 9.336 1 82.88 293 LEU A O 1
ATOM 2327 N N . CYS A 1 294 ? -13.227 -9.727 7.969 1 88.12 294 CYS A N 1
ATOM 2328 C CA . CYS A 1 294 ? -13.641 -10.477 6.789 1 88.12 294 CYS A CA 1
ATOM 2329 C C . CYS A 1 294 ? -12.711 -11.656 6.531 1 88.12 294 CYS A C 1
ATOM 2331 O O . CYS A 1 294 ? -13.164 -12.75 6.203 1 88.12 294 CYS A O 1
ATOM 2333 N N . PHE A 1 295 ? -11.422 -11.469 6.664 1 93.75 295 PHE A N 1
ATOM 2334 C CA . PHE A 1 295 ? -10.461 -12.523 6.371 1 93.75 295 PHE A CA 1
ATOM 2335 C C . PHE A 1 295 ? -9.578 -12.797 7.582 1 93.75 295 PHE A C 1
ATOM 2337 O O . PHE A 1 295 ? -8.398 -12.445 7.594 1 93.75 295 PHE A O 1
ATOM 2344 N N . PRO A 1 296 ? -10.109 -13.516 8.609 1 92.56 296 PRO A N 1
ATOM 2345 C CA . PRO A 1 296 ? -9.297 -13.852 9.773 1 92.56 296 PRO A CA 1
ATOM 2346 C C . PRO A 1 296 ? -8.109 -14.75 9.43 1 92.56 296 PRO A C 1
ATOM 2348 O O . PRO A 1 296 ? -7.164 -14.859 10.211 1 92.56 296 PRO A O 1
ATOM 2351 N N . GLN A 1 297 ? -8.125 -15.391 8.219 1 95 297 GLN A N 1
ATOM 2352 C CA . GLN A 1 297 ? -7.051 -16.281 7.785 1 95 297 GLN A CA 1
ATOM 2353 C C . GLN A 1 297 ? -5.809 -15.484 7.398 1 95 297 GLN A C 1
ATOM 2355 O O . GLN A 1 297 ? -4.699 -16.016 7.379 1 95 297 GLN A O 1
ATOM 2360 N N . LEU A 1 298 ? -5.992 -14.172 7.066 1 97.44 298 LEU A N 1
ATOM 2361 C CA . LEU A 1 298 ? -4.902 -13.367 6.531 1 97.44 298 LEU A CA 1
ATOM 2362 C C . LEU A 1 298 ? -4.504 -12.273 7.516 1 97.44 298 LEU A C 1
ATOM 2364 O O . LEU A 1 298 ? -3.312 -12.016 7.715 1 97.44 298 LEU A O 1
ATOM 2368 N N . GLN A 1 299 ? -5.43 -11.688 8.203 1 95.5 299 GLN A N 1
ATOM 2369 C CA . GLN A 1 299 ? -5.277 -10.453 8.961 1 95.5 299 GLN A CA 1
ATOM 2370 C C . GLN A 1 299 ? -4.207 -10.594 10.039 1 95.5 299 GLN A C 1
ATOM 2372 O O . GLN A 1 299 ? -3.393 -9.695 10.234 1 95.5 299 GLN A O 1
ATOM 2377 N N . PRO A 1 300 ? -4.113 -11.695 10.766 1 95.69 300 PRO A N 1
ATOM 2378 C CA . PRO A 1 300 ? -3.141 -11.789 11.852 1 95.69 300 PRO A CA 1
ATOM 2379 C C . PRO A 1 300 ? -1.695 -11.766 11.359 1 95.69 300 PRO A C 1
ATOM 2381 O O . PRO A 1 300 ? -0.775 -11.516 12.141 1 95.69 300 PRO A O 1
ATOM 2384 N N . TYR A 1 301 ? -1.509 -12.023 10.055 1 97.75 301 TYR A N 1
ATOM 2385 C CA . TYR A 1 301 ? -0.162 -12.109 9.5 1 97.75 301 TYR A CA 1
ATOM 2386 C C . TYR A 1 301 ? 0.213 -10.828 8.773 1 97.75 301 TYR A C 1
ATOM 2388 O O . TYR A 1 301 ? 1.355 -10.656 8.344 1 97.75 301 TYR A O 1
ATOM 2396 N N . LEU A 1 302 ? -0.657 -9.898 8.656 1 98.12 302 LEU A N 1
ATOM 2397 C CA . LEU A 1 302 ? -0.529 -8.797 7.715 1 98.12 302 LEU A CA 1
ATOM 2398 C C . LEU A 1 302 ? 0.166 -7.602 8.367 1 98.12 302 LEU A C 1
ATOM 2400 O O . LEU A 1 302 ? -0.28 -7.109 9.406 1 98.12 302 LEU A O 1
ATOM 2404 N N . GLN A 1 303 ? 1.273 -7.176 7.785 1 98.12 303 GLN A N 1
ATOM 2405 C CA . GLN A 1 303 ? 1.927 -5.926 8.148 1 98.12 303 GLN A CA 1
ATOM 2406 C C . GLN A 1 303 ? 1.393 -4.762 7.32 1 98.12 303 GLN A C 1
ATOM 2408 O O . GLN A 1 303 ? 1.214 -3.656 7.832 1 98.12 303 GLN A O 1
ATOM 2413 N N . GLY A 1 304 ? 1.243 -5.078 6.039 1 98.44 304 GLY A N 1
ATOM 2414 C CA . GLY A 1 304 ? 0.785 -4.016 5.156 1 98.44 304 GLY A CA 1
ATOM 2415 C C . GLY A 1 304 ? 0.546 -4.484 3.734 1 98.44 304 GLY A C 1
ATOM 2416 O O . GLY A 1 304 ? 0.836 -5.637 3.396 1 98.44 304 GLY A O 1
ATOM 2417 N N . VAL A 1 305 ? -0.076 -3.621 2.918 1 98.75 305 VAL A N 1
ATOM 2418 C CA . VAL A 1 305 ? -0.343 -3.842 1.5 1 98.75 305 VAL A CA 1
ATOM 2419 C C . VAL A 1 305 ? 0.106 -2.625 0.694 1 98.75 305 VAL A C 1
ATOM 2421 O O . VAL A 1 305 ? -0.16 -1.485 1.08 1 98.75 305 VAL A O 1
ATOM 2424 N N . HIS A 1 306 ? 0.829 -2.896 -0.327 1 98.81 306 HIS A N 1
ATOM 2425 C CA . HIS A 1 306 ? 1.255 -1.862 -1.264 1 98.81 306 HIS A CA 1
ATOM 2426 C C . HIS A 1 306 ? 0.904 -2.24 -2.699 1 98.81 306 HIS A C 1
ATOM 2428 O O . HIS A 1 306 ? 1.221 -3.344 -3.15 1 98.81 306 HIS A O 1
ATOM 2434 N N . CYS A 1 307 ? 0.233 -1.323 -3.381 1 98.69 307 CYS A N 1
ATOM 2435 C CA . CYS A 1 307 ? -0.101 -1.572 -4.781 1 98.69 307 CYS A CA 1
ATOM 2436 C C . CYS A 1 307 ? 0.409 -0.445 -5.672 1 98.69 307 CYS A C 1
ATOM 2438 O O . CYS A 1 307 ? 0.422 0.717 -5.262 1 98.69 307 CYS A O 1
ATOM 2440 N N . GLU A 1 308 ? 0.884 -0.814 -6.762 1 98.44 308 GLU A N 1
ATOM 2441 C CA . GLU A 1 308 ? 1.107 0.03 -7.934 1 98.44 308 GLU A CA 1
ATOM 2442 C C . GLU A 1 308 ? 0.305 -0.465 -9.133 1 98.44 308 GLU A C 1
ATOM 2444 O O . GLU A 1 308 ? -0.488 -1.401 -9.008 1 98.44 308 GLU A O 1
ATOM 2449 N N . MET A 1 309 ? 0.394 0.22 -10.242 1 96.62 309 MET A N 1
ATOM 2450 C CA . MET A 1 309 ? -0.395 -0.142 -11.414 1 96.62 309 MET A CA 1
ATOM 2451 C C . MET A 1 309 ? -0.221 -1.618 -11.758 1 96.62 309 MET A C 1
ATOM 2453 O O . MET A 1 309 ? 0.873 -2.051 -12.125 1 96.62 309 MET A O 1
ATOM 2457 N N . HIS A 1 310 ? -1.269 -2.436 -11.562 1 96.38 310 HIS A N 1
ATOM 2458 C CA . HIS A 1 310 ? -1.472 -3.812 -11.992 1 96.38 310 HIS A CA 1
ATOM 2459 C C . HIS A 1 310 ? -0.646 -4.781 -11.156 1 96.38 310 HIS A C 1
ATOM 2461 O O . HIS A 1 310 ? -0.397 -5.914 -11.57 1 96.38 310 HIS A O 1
ATOM 2467 N N . ILE A 1 311 ? -0.18 -4.395 -9.984 1 98.19 311 ILE A N 1
ATOM 2468 C CA . ILE A 1 311 ? 0.563 -5.27 -9.094 1 98.19 311 ILE A CA 1
ATOM 2469 C C . ILE A 1 311 ? 0.346 -4.836 -7.645 1 98.19 311 ILE A C 1
ATOM 2471 O O . ILE A 1 311 ? 0.239 -3.639 -7.359 1 98.19 311 ILE A O 1
ATOM 2475 N N . CYS A 1 312 ? 0.289 -5.777 -6.699 1 98.69 312 CYS A N 1
ATOM 2476 C CA . CYS A 1 312 ? 0.24 -5.543 -5.258 1 98.69 312 CYS A CA 1
ATOM 2477 C C . CYS A 1 312 ? 1.218 -6.449 -4.523 1 98.69 312 CYS A C 1
ATOM 2479 O O . CYS A 1 312 ? 1.541 -7.539 -5 1 98.69 312 CYS A O 1
ATOM 2481 N N . VAL A 1 313 ? 1.686 -5.973 -3.428 1 98.88 313 VAL A N 1
ATOM 2482 C CA . VAL A 1 313 ? 2.461 -6.809 -2.52 1 98.88 313 VAL A CA 1
ATOM 2483 C C . VAL A 1 313 ? 1.824 -6.793 -1.131 1 98.88 313 VAL A C 1
ATOM 2485 O O . VAL A 1 313 ? 1.437 -5.73 -0.632 1 98.88 313 VAL A O 1
ATOM 2488 N N . PHE A 1 314 ? 1.564 -7.945 -0.602 1 98.88 314 PHE A N 1
ATOM 2489 C CA . PHE A 1 314 ? 1.162 -8.172 0.781 1 98.88 314 PHE A CA 1
ATOM 2490 C C . PHE A 1 314 ? 2.365 -8.539 1.641 1 98.88 314 PHE A C 1
ATOM 2492 O O . PHE A 1 314 ? 3.109 -9.469 1.314 1 98.88 314 PHE A O 1
ATOM 2499 N N . VAL A 1 315 ? 2.531 -7.828 2.738 1 98.81 315 VAL A N 1
ATOM 2500 C CA . VAL A 1 315 ? 3.756 -7.965 3.521 1 98.81 315 VAL A CA 1
ATOM 2501 C C . VAL A 1 315 ? 3.436 -8.594 4.875 1 98.81 315 VAL A C 1
ATOM 2503 O O . VAL A 1 315 ? 2.508 -8.164 5.562 1 98.81 315 VAL A O 1
ATOM 2506 N N . ARG A 1 316 ? 4.25 -9.57 5.25 1 98.69 316 ARG A N 1
ATOM 2507 C CA . ARG A 1 316 ? 4.105 -10.273 6.523 1 98.69 316 ARG A CA 1
ATOM 2508 C C . ARG A 1 316 ? 4.598 -9.406 7.684 1 98.69 316 ARG A C 1
ATOM 2510 O O . ARG A 1 316 ? 5.602 -8.703 7.555 1 98.69 316 ARG A O 1
ATOM 2517 N N . ASN A 1 317 ? 3.859 -9.594 8.773 1 97.62 317 ASN A N 1
ATOM 2518 C CA . ASN A 1 317 ? 4.41 -9.094 10.031 1 97.62 317 ASN A CA 1
ATOM 2519 C C . ASN A 1 317 ? 5.352 -10.102 10.672 1 97.62 317 ASN A C 1
ATOM 2521 O O . ASN A 1 317 ? 5.922 -10.953 9.984 1 97.62 317 ASN A O 1
ATOM 2525 N N . ASN A 1 318 ? 5.582 -10 11.977 1 96.44 318 ASN A N 1
ATOM 2526 C CA . ASN A 1 318 ? 6.59 -10.828 12.641 1 96.44 318 ASN A CA 1
ATOM 2527 C C . ASN A 1 318 ? 5.984 -12.102 13.211 1 96.44 318 ASN A C 1
ATOM 2529 O O . ASN A 1 318 ? 6.68 -12.891 13.859 1 96.44 318 ASN A O 1
ATOM 2533 N N . ARG A 1 319 ? 4.688 -12.336 12.977 1 96.81 319 ARG A N 1
ATOM 2534 C CA . ARG A 1 319 ? 4.082 -13.594 13.414 1 96.81 319 ARG A CA 1
ATOM 2535 C C . ARG A 1 319 ? 4.707 -14.781 12.695 1 96.81 319 ARG A C 1
ATOM 2537 O O . ARG A 1 319 ? 4.902 -14.75 11.484 1 96.81 319 ARG A O 1
ATOM 2544 N N . PRO A 1 320 ? 5.039 -15.812 13.414 1 97.81 320 PRO A N 1
ATOM 2545 C CA . PRO A 1 320 ? 5.637 -16.969 12.766 1 97.81 320 PRO A CA 1
ATOM 2546 C C . PRO A 1 320 ? 4.734 -17.578 11.688 1 97.81 320 PRO A C 1
ATOM 2548 O O . PRO A 1 320 ? 3.51 -17.547 11.82 1 97.81 320 PRO A O 1
ATOM 2551 N N . ALA A 1 321 ? 5.41 -18.109 10.711 1 98.19 321 ALA A N 1
ATOM 2552 C CA . ALA A 1 321 ? 4.668 -18.797 9.656 1 98.19 321 ALA A CA 1
ATOM 2553 C C . ALA A 1 321 ? 3.932 -20.016 10.219 1 98.19 321 ALA A C 1
ATOM 2555 O O . ALA A 1 321 ? 4.32 -20.562 11.25 1 98.19 321 ALA A O 1
ATOM 2556 N N . ALA A 1 322 ? 2.85 -20.344 9.531 1 98 322 ALA A N 1
ATOM 2557 C CA . ALA A 1 322 ? 2.051 -21.516 9.883 1 98 322 ALA A CA 1
ATOM 2558 C C . ALA A 1 322 ? 1.635 -22.297 8.641 1 98 322 ALA A C 1
ATOM 2560 O O . ALA A 1 322 ? 1.732 -21.781 7.523 1 98 322 ALA A O 1
ATOM 2561 N N . ASP A 1 323 ? 1.364 -23.453 8.828 1 98.06 323 ASP A N 1
ATOM 2562 C CA . ASP A 1 323 ? 0.76 -24.297 7.797 1 98.06 323 ASP A CA 1
ATOM 2563 C C . ASP A 1 323 ? -0.67 -24.672 8.172 1 98.06 323 ASP A C 1
ATOM 2565 O O . ASP A 1 323 ? -0.936 -25.812 8.539 1 98.06 323 ASP A O 1
ATOM 2569 N N . PRO A 1 324 ? -1.605 -23.703 8.008 1 98.06 324 PRO A N 1
ATOM 2570 C CA . PRO A 1 324 ? -2.99 -23.969 8.398 1 98.06 324 PRO A CA 1
ATOM 2571 C C . PRO A 1 324 ? -3.617 -25.125 7.609 1 98.06 324 PRO A C 1
ATOM 2573 O O . PRO A 1 324 ? -3.162 -25.438 6.508 1 98.06 324 PRO A O 1
ATOM 2576 N N . PRO A 1 325 ? -4.684 -25.703 8.219 1 97.69 325 PRO A N 1
ATOM 2577 C CA . PRO A 1 325 ? -5.387 -26.75 7.477 1 97.69 325 PRO A CA 1
ATOM 2578 C C . PRO A 1 325 ? -6.098 -26.203 6.234 1 97.69 325 PRO A C 1
ATOM 2580 O O . PRO A 1 325 ? -6.152 -25 6.027 1 97.69 325 PRO A O 1
ATOM 2583 N N . LYS A 1 326 ? -6.555 -27.109 5.426 1 97.88 326 LYS A N 1
ATOM 2584 C CA . LYS A 1 326 ? -7.16 -26.797 4.137 1 97.88 326 LYS A CA 1
ATOM 2585 C C . LYS A 1 326 ? -8.289 -25.781 4.297 1 97.88 326 LYS A C 1
ATOM 2587 O O . LYS A 1 326 ? -8.383 -24.828 3.525 1 97.88 326 LYS A O 1
ATOM 2592 N N . GLU A 1 327 ? -9.062 -25.812 5.332 1 94.81 327 GLU A N 1
ATOM 2593 C CA . GLU A 1 327 ? -10.234 -24.969 5.551 1 94.81 327 GLU A CA 1
ATOM 2594 C C . GLU A 1 327 ? -9.828 -23.5 5.77 1 94.81 327 GLU A C 1
ATOM 2596 O O . GLU A 1 327 ? -10.57 -22.594 5.406 1 94.81 327 GLU A O 1
ATOM 2601 N N . LEU A 1 328 ? -8.641 -23.297 6.258 1 95.94 328 LEU A N 1
ATOM 2602 C CA . LEU A 1 328 ? -8.156 -21.953 6.559 1 95.94 328 LEU A CA 1
ATOM 2603 C C . LEU A 1 328 ? -7.168 -21.484 5.496 1 95.94 328 LEU A C 1
ATOM 2605 O O . LEU A 1 328 ? -6.602 -20.391 5.613 1 95.94 328 LEU A O 1
ATOM 2609 N N . SER A 1 329 ? -6.988 -22.375 4.473 1 97.81 329 SER A N 1
ATOM 2610 C CA . SER A 1 329 ? -6.008 -22.062 3.434 1 97.81 329 SER A CA 1
ATOM 2611 C C . SER A 1 329 ? -6.688 -21.797 2.094 1 97.81 329 SER A C 1
ATOM 2613 O O . SER A 1 329 ? -6.016 -21.609 1.078 1 97.81 329 SER A O 1
ATOM 2615 N N . THR A 1 330 ? -7.984 -21.891 2.07 1 96.88 330 THR A N 1
ATOM 2616 C CA . THR A 1 330 ? -8.734 -21.688 0.834 1 96.88 330 THR A CA 1
ATOM 2617 C C . THR A 1 330 ? -9.57 -20.422 0.909 1 96.88 330 THR A C 1
ATOM 2619 O O . THR A 1 330 ? -9.812 -19.891 1.997 1 96.88 330 THR A O 1
ATOM 2622 N N . VAL A 1 331 ? -9.938 -19.938 -0.248 1 94.94 331 VAL A N 1
ATOM 2623 C CA . VAL A 1 331 ? -10.742 -18.734 -0.321 1 94.94 331 VAL A CA 1
ATOM 2624 C C . VAL A 1 331 ? -12.078 -18.953 0.381 1 94.94 331 VAL A C 1
ATOM 2626 O O . VAL A 1 331 ? -12.812 -19.891 0.058 1 94.94 331 VAL A O 1
ATOM 2629 N N . PRO A 1 332 ? -12.375 -18.094 1.361 1 90.94 332 PRO A N 1
ATOM 2630 C CA . PRO A 1 332 ? -13.68 -18.266 2 1 90.94 332 PRO A CA 1
ATOM 2631 C C . PRO A 1 332 ? -14.844 -18.047 1.036 1 90.94 332 PRO A C 1
ATOM 2633 O O . PRO A 1 332 ? -14.75 -17.203 0.135 1 90.94 332 PRO A O 1
ATOM 2636 N N . PRO A 1 333 ? -15.922 -18.797 1.189 1 83.19 333 PRO A N 1
ATOM 2637 C CA . PRO A 1 333 ? -17.062 -18.719 0.267 1 83.19 333 PRO A CA 1
ATOM 2638 C C . PRO A 1 333 ? -17.594 -17.297 0.117 1 83.19 333 PRO A C 1
ATOM 2640 O O . PRO A 1 333 ? -18.109 -16.938 -0.947 1 83.19 333 PRO A O 1
ATOM 2643 N N . ASN A 1 334 ? -17.484 -16.484 1.05 1 80.31 334 ASN A N 1
ATOM 2644 C CA . ASN A 1 334 ? -18.094 -15.156 1.018 1 80.31 334 ASN A CA 1
ATOM 2645 C C . ASN A 1 334 ? -17.094 -14.094 0.571 1 80.31 334 ASN A C 1
ATOM 2647 O O . ASN A 1 334 ? -17.406 -12.898 0.588 1 80.31 334 ASN A O 1
ATOM 2651 N N . ALA A 1 335 ? -15.969 -14.508 0.121 1 89 335 ALA A N 1
ATOM 2652 C CA . ALA A 1 335 ? -14.953 -13.531 -0.269 1 89 335 ALA A CA 1
ATOM 2653 C C . ALA A 1 335 ? -15.383 -12.75 -1.502 1 89 335 ALA A C 1
ATOM 2655 O O . ALA A 1 335 ? -15.039 -11.57 -1.649 1 89 335 ALA A O 1
ATOM 2656 N N . PHE A 1 336 ? -16.203 -13.359 -2.357 1 88.44 336 PHE A N 1
ATOM 2657 C CA . PHE A 1 336 ? -16.641 -12.703 -3.584 1 88.44 336 PHE A CA 1
ATOM 2658 C C . PHE A 1 336 ? -18.125 -12.391 -3.523 1 88.44 336 PHE A C 1
ATOM 2660 O O . PHE A 1 336 ? -18.547 -11.281 -3.857 1 88.44 336 PHE A O 1
ATOM 2667 N N . GLU A 1 337 ? -18.922 -13.242 -3.012 1 83.81 337 GLU A N 1
ATOM 2668 C CA . GLU A 1 337 ? -20.375 -13.109 -3.037 1 83.81 337 GLU A CA 1
ATOM 2669 C C . GLU A 1 337 ? -20.859 -12.102 -2 1 83.81 337 GLU A C 1
ATOM 2671 O O . GLU A 1 337 ? -21.844 -11.383 -2.23 1 83.81 337 GLU A O 1
ATOM 2676 N N . ASN A 1 338 ? -20.25 -11.953 -0.896 1 80.81 338 ASN A N 1
ATOM 2677 C CA . ASN A 1 338 ? -20.672 -11.047 0.168 1 80.81 338 ASN A CA 1
ATOM 2678 C C . ASN A 1 338 ? -19.656 -9.93 0.395 1 80.81 338 ASN A C 1
ATOM 2680 O O . ASN A 1 338 ? -19.531 -9.422 1.51 1 80.81 338 ASN A O 1
ATOM 2684 N N . ALA A 1 339 ? -19 -9.641 -0.688 1 79.06 339 ALA A N 1
ATOM 2685 C CA . ALA A 1 339 ? -17.938 -8.664 -0.541 1 79.06 339 ALA A CA 1
ATOM 2686 C C . ALA A 1 339 ? -18.484 -7.305 -0.115 1 79.06 339 ALA A C 1
ATOM 2688 O O . ALA A 1 339 ? -17.875 -6.617 0.715 1 79.06 339 ALA A O 1
ATOM 2689 N N . SER A 1 340 ? -19.609 -6.922 -0.7 1 79.38 340 SER A N 1
ATOM 2690 C CA . SER A 1 340 ? -20.219 -5.645 -0.348 1 79.38 340 SER A CA 1
ATOM 2691 C C . SER A 1 340 ? -20.625 -5.613 1.119 1 79.38 340 SER A C 1
ATOM 2693 O O . SER A 1 340 ? -20.469 -4.59 1.791 1 79.38 340 SER A O 1
ATOM 2695 N N . LYS A 1 341 ? -21.109 -6.699 1.597 1 79.75 341 LYS A N 1
ATOM 2696 C CA . LYS A 1 341 ? -21.516 -6.793 2.998 1 79.75 341 LYS A CA 1
ATOM 2697 C C . LYS A 1 341 ? -20.297 -6.672 3.924 1 79.75 341 LYS A C 1
ATOM 2699 O O . LYS A 1 341 ? -20.375 -6 4.953 1 79.75 341 LYS A O 1
ATOM 2704 N N . CYS A 1 342 ? -19.266 -7.246 3.555 1 80.25 342 CYS A N 1
ATOM 2705 C CA . CYS A 1 342 ? -18.062 -7.207 4.375 1 80.25 342 CYS A CA 1
ATOM 2706 C C . CYS A 1 342 ? -17.469 -5.805 4.402 1 80.25 342 CYS A C 1
ATOM 2708 O O . CYS A 1 342 ? -17.047 -5.328 5.457 1 80.25 342 CYS A O 1
ATOM 2710 N N . LEU A 1 343 ? -17.5 -5.168 3.246 1 81.62 343 LEU A N 1
ATOM 2711 C CA . LEU A 1 343 ? -16.828 -3.879 3.139 1 81.62 343 LEU A CA 1
ATOM 2712 C C . LEU A 1 343 ? -17.672 -2.768 3.742 1 81.62 343 LEU A C 1
ATOM 2714 O O . LEU A 1 343 ? -17.156 -1.907 4.461 1 81.62 343 LEU A O 1
ATOM 2718 N N . PHE A 1 344 ? -19.016 -2.883 3.482 1 77.69 344 PHE A N 1
ATOM 2719 C CA . PHE A 1 344 ? -19.859 -1.752 3.836 1 77.69 344 PHE A CA 1
ATOM 2720 C C . PHE A 1 344 ? -20.781 -2.105 5.004 1 77.69 344 PHE A C 1
ATOM 2722 O O . PHE A 1 344 ? -21.453 -1.234 5.562 1 77.69 344 PHE A O 1
ATOM 2729 N N . GLY A 1 345 ? -20.766 -3.332 5.574 1 66.62 345 GLY A N 1
ATOM 2730 C CA . GLY A 1 345 ? -21.625 -3.768 6.668 1 66.62 345 GLY A CA 1
ATOM 2731 C C . GLY A 1 345 ? -23.062 -3.986 6.242 1 66.62 345 GLY A C 1
ATOM 2732 O O . GLY A 1 345 ? -23.938 -4.176 7.09 1 66.62 345 GLY A O 1
ATOM 2733 N N . ARG A 1 346 ? -23.516 -3.707 5.035 1 59.34 346 ARG A N 1
ATOM 2734 C CA . ARG A 1 346 ? -24.922 -3.826 4.648 1 59.34 346 ARG A CA 1
ATOM 2735 C C . ARG A 1 346 ? -25.094 -4.848 3.529 1 59.34 346 ARG A C 1
ATOM 2737 O O . ARG A 1 346 ? -24.188 -5.066 2.73 1 59.34 346 ARG A O 1
ATOM 2744 N N . MET B 1 1 ? 51.688 49.5 69.5 1 22 1 MET B N 1
ATOM 2745 C CA . MET B 1 1 ? 50.781 49.469 68.375 1 22 1 MET B CA 1
ATOM 2746 C C . MET B 1 1 ? 51.5 49.094 67.062 1 22 1 MET B C 1
ATOM 2748 O O . MET B 1 1 ? 51.906 49.969 66.312 1 22 1 MET B O 1
ATOM 2752 N N . GLU B 1 2 ? 52.375 48.188 67.188 1 20.02 2 GLU B N 1
ATOM 2753 C CA . GLU B 1 2 ? 53.625 47.781 66.562 1 20.02 2 GLU B CA 1
ATOM 2754 C C . GLU B 1 2 ? 53.375 47.219 65.125 1 20.02 2 GLU B C 1
ATOM 2756 O O . GLU B 1 2 ? 52.719 46.188 65 1 20.02 2 GLU B O 1
ATOM 2761 N N . VAL B 1 3 ? 53.188 48.125 64.125 1 23.86 3 VAL B N 1
ATOM 2762 C CA . VAL B 1 3 ? 52.844 48.156 62.719 1 23.86 3 VAL B CA 1
ATOM 2763 C C . VAL B 1 3 ? 53.906 47.438 61.938 1 23.86 3 VAL B C 1
ATOM 2765 O O . VAL B 1 3 ? 55 47.969 61.688 1 23.86 3 VAL B O 1
ATOM 2768 N N . GLY B 1 4 ? 54.156 46.25 62.438 1 18.22 4 GLY B N 1
ATOM 2769 C CA . GLY B 1 4 ? 55.469 45.625 62.188 1 18.22 4 GLY B CA 1
ATOM 2770 C C . GLY B 1 4 ? 55.812 45.562 60.719 1 18.22 4 GLY B C 1
ATOM 2771 O O . GLY B 1 4 ? 55.031 45.969 59.844 1 18.22 4 GLY B O 1
ATOM 2772 N N . GLY B 1 5 ? 56.281 44.375 60.156 1 19.3 5 GLY B N 1
ATOM 2773 C CA . GLY B 1 5 ? 57.5 43.812 59.625 1 19.3 5 GLY B CA 1
ATOM 2774 C C . GLY B 1 5 ? 57.469 43.625 58.125 1 19.3 5 GLY B C 1
ATOM 2775 O O . GLY B 1 5 ? 56.594 42.969 57.594 1 19.3 5 GLY B O 1
ATOM 2776 N N . SER B 1 6 ? 57.781 44.656 57.281 1 22.41 6 SER B N 1
ATOM 2777 C CA . SER B 1 6 ? 57.812 45 55.844 1 22.41 6 SER B CA 1
ATOM 2778 C C . SER B 1 6 ? 58.75 44.062 55.094 1 22.41 6 SER B C 1
ATOM 2780 O O . SER B 1 6 ? 59.906 44.406 54.875 1 22.41 6 SER B O 1
ATOM 2782 N N . SER B 1 7 ? 58.656 42.719 55.375 1 19.47 7 SER B N 1
ATOM 2783 C CA . SER B 1 7 ? 59.719 41.812 54.938 1 19.47 7 SER B CA 1
ATOM 2784 C C . SER B 1 7 ? 59.938 41.938 53.438 1 19.47 7 SER B C 1
ATOM 2786 O O . SER B 1 7 ? 58.969 42.031 52.656 1 19.47 7 SER B O 1
ATOM 2788 N N . LYS B 1 8 ? 61.125 42.156 52.75 1 20.62 8 LYS B N 1
ATOM 2789 C CA . LYS B 1 8 ? 61.969 42.562 51.625 1 20.62 8 LYS B CA 1
ATOM 2790 C C . LYS B 1 8 ? 62.062 41.469 50.594 1 20.62 8 LYS B C 1
ATOM 2792 O O . LYS B 1 8 ? 62.75 41.625 49.594 1 20.62 8 LYS B O 1
ATOM 2797 N N . SER B 1 9 ? 61.438 40.281 50.781 1 18.03 9 SER B N 1
ATOM 2798 C CA . SER B 1 9 ? 62.312 39.219 50.312 1 18.03 9 SER B CA 1
ATOM 2799 C C . SER B 1 9 ? 62.625 39.375 48.812 1 18.03 9 SER B C 1
ATOM 2801 O O . SER B 1 9 ? 62.031 40.219 48.156 1 18.03 9 SER B O 1
ATOM 2803 N N . SER B 1 10 ? 62.688 38.125 47.906 1 18.67 10 SER B N 1
ATOM 2804 C CA . SER B 1 10 ? 63.531 37.188 47.219 1 18.67 10 SER B CA 1
ATOM 2805 C C . SER B 1 10 ? 63.406 37.344 45.688 1 18.67 10 SER B C 1
ATOM 2807 O O . SER B 1 10 ? 62.312 37.125 45.156 1 18.67 10 SER B O 1
ATOM 2809 N N . ALA B 1 11 ? 64.125 38.25 44.969 1 19.22 11 ALA B N 1
ATOM 2810 C CA . ALA B 1 11 ? 64.188 38.844 43.625 1 19.22 11 ALA B CA 1
ATOM 2811 C C . ALA B 1 11 ? 64.562 37.781 42.594 1 19.22 11 ALA B C 1
ATOM 2813 O O . ALA B 1 11 ? 64.812 38.125 41.438 1 19.22 11 ALA B O 1
ATOM 2814 N N . THR B 1 12 ? 64.875 36.594 42.938 1 21.08 12 THR B N 1
ATOM 2815 C CA . THR B 1 12 ? 65.875 35.875 42.125 1 21.08 12 THR B CA 1
ATOM 2816 C C . THR B 1 12 ? 65.312 35.625 40.719 1 21.08 12 THR B C 1
ATOM 2818 O O . THR B 1 12 ? 64.625 34.625 40.5 1 21.08 12 THR B O 1
ATOM 2821 N N . GLY B 1 13 ? 64.688 36.531 39.969 1 18.48 13 GLY B N 1
ATOM 2822 C CA . GLY B 1 13 ? 63.812 36.312 38.844 1 18.48 13 GLY B CA 1
ATOM 2823 C C . GLY B 1 13 ? 64.562 35.75 37.625 1 18.48 13 GLY B C 1
ATOM 2824 O O . GLY B 1 13 ? 63.938 35.156 36.75 1 18.48 13 GLY B O 1
ATOM 2825 N N . LYS B 1 14 ? 65.812 36.125 37.344 1 20.73 14 LYS B N 1
ATOM 2826 C CA . LYS B 1 14 ? 66.125 36.531 35.969 1 20.73 14 LYS B CA 1
ATOM 2827 C C . LYS B 1 14 ? 66.5 35.344 35.094 1 20.73 14 LYS B C 1
ATOM 2829 O O . LYS B 1 14 ? 66.688 35.469 33.875 1 20.73 14 LYS B O 1
ATOM 2834 N N . HIS B 1 15 ? 67.062 34.406 35.688 1 20.53 15 HIS B N 1
ATOM 2835 C CA . HIS B 1 15 ? 68.062 33.781 34.844 1 20.53 15 HIS B CA 1
ATOM 2836 C C . HIS B 1 15 ? 67.438 33 33.688 1 20.53 15 HIS B C 1
ATOM 2838 O O . HIS B 1 15 ? 68.062 32.312 32.938 1 20.53 15 HIS B O 1
ATOM 2844 N N . LYS B 1 16 ? 66.125 32.844 33.688 1 21.91 16 LYS B N 1
ATOM 2845 C CA . LYS B 1 16 ? 65.625 31.625 33.062 1 21.91 16 LYS B CA 1
ATOM 2846 C C . LYS B 1 16 ? 65.75 31.734 31.531 1 21.91 16 LYS B C 1
ATOM 2848 O O . LYS B 1 16 ? 65.375 30.812 30.812 1 21.91 16 LYS B O 1
ATOM 2853 N N . LEU B 1 17 ? 66.188 32.906 31.016 1 22.45 17 LEU B N 1
ATOM 2854 C CA . LEU B 1 17 ? 65.625 33.094 29.703 1 22.45 17 LEU B CA 1
ATOM 2855 C C . LEU B 1 17 ? 66.312 32.25 28.656 1 22.45 17 LEU B C 1
ATOM 2857 O O . LEU B 1 17 ? 65.75 31.922 27.609 1 22.45 17 LEU B O 1
ATOM 2861 N N . LYS B 1 18 ? 67.625 32.219 28.938 1 21.23 18 LYS B N 1
ATOM 2862 C CA . LYS B 1 18 ? 68.5 32.062 27.75 1 21.23 18 LYS B CA 1
ATOM 2863 C C . LYS B 1 18 ? 68.25 30.719 27.094 1 21.23 18 LYS B C 1
ATOM 2865 O O . LYS B 1 18 ? 68.312 30.609 25.859 1 21.23 18 LYS B O 1
ATOM 2870 N N . ASP B 1 19 ? 68.438 29.875 27.984 1 22.62 19 ASP B N 1
ATOM 2871 C CA . ASP B 1 19 ? 68.812 28.594 27.406 1 22.62 19 ASP B CA 1
ATOM 2872 C C . ASP B 1 19 ? 67.75 28.031 26.5 1 22.62 19 ASP B C 1
ATOM 2874 O O . ASP B 1 19 ? 67.812 26.891 26.062 1 22.62 19 ASP B O 1
ATOM 2878 N N . ASP B 1 20 ? 66.688 28.859 26.391 1 23.84 20 ASP B N 1
ATOM 2879 C CA . ASP B 1 20 ? 65.438 28.391 25.781 1 23.84 20 ASP B CA 1
ATOM 2880 C C . ASP B 1 20 ? 65.625 28.219 24.281 1 23.84 20 ASP B C 1
ATOM 2882 O O . ASP B 1 20 ? 64.75 27.578 23.625 1 23.84 20 ASP B O 1
ATOM 2886 N N . VAL B 1 21 ? 66.688 29.016 23.766 1 24.28 21 VAL B N 1
ATOM 2887 C CA . VAL B 1 21 ? 66.562 29.312 22.344 1 24.28 21 VAL B CA 1
ATOM 2888 C C . VAL B 1 21 ? 67.062 28.109 21.531 1 24.28 21 VAL B C 1
ATOM 2890 O O . VAL B 1 21 ? 66.562 27.875 20.422 1 24.28 21 VAL B O 1
ATOM 2893 N N . MET B 1 22 ? 68.062 27.516 22.047 1 22.34 22 MET B N 1
ATOM 2894 C CA . MET B 1 22 ? 68.875 26.703 21.125 1 22.34 22 MET B CA 1
ATOM 2895 C C . MET B 1 22 ? 68 25.516 20.625 1 22.34 22 MET B C 1
ATOM 2897 O O . MET B 1 22 ? 68.312 24.969 19.547 1 22.34 22 MET B O 1
ATOM 2901 N N . SER B 1 23 ? 67.375 24.844 21.594 1 23.09 23 SER B N 1
ATOM 2902 C CA . SER B 1 23 ? 66.938 23.484 21.297 1 23.09 23 SER B CA 1
ATOM 2903 C C . SER B 1 23 ? 65.938 23.484 20.141 1 23.09 23 SER B C 1
ATOM 2905 O O . SER B 1 23 ? 65.25 22.469 19.891 1 23.09 23 SER B O 1
ATOM 2907 N N . LEU B 1 24 ? 65.625 24.594 19.5 1 23.66 24 LEU B N 1
ATOM 2908 C CA . LEU B 1 24 ? 64.562 24.781 18.469 1 23.66 24 LEU B CA 1
ATOM 2909 C C . LEU B 1 24 ? 65 24.156 17.156 1 23.66 24 LEU B C 1
ATOM 2911 O O . LEU B 1 24 ? 64.188 23.734 16.359 1 23.66 24 LEU B O 1
ATOM 2915 N N . TYR B 1 25 ? 66.312 24.312 16.75 1 24.11 25 TYR B N 1
ATOM 2916 C CA . TYR B 1 25 ? 66.625 24.25 15.328 1 24.11 25 TYR B CA 1
ATOM 2917 C C . TYR B 1 25 ? 66.625 22.812 14.828 1 24.11 25 TYR B C 1
ATOM 2919 O O . TYR B 1 25 ? 66.5 22.578 13.625 1 24.11 25 TYR B O 1
ATOM 2927 N N . LEU B 1 26 ? 67.188 21.922 15.539 1 24.39 26 LEU B N 1
ATOM 2928 C CA . LEU B 1 26 ? 67.625 20.688 14.93 1 24.39 26 LEU B CA 1
ATOM 2929 C C . LEU B 1 26 ? 66.438 19.859 14.422 1 24.39 26 LEU B C 1
ATOM 2931 O O . LEU B 1 26 ? 66.688 18.859 13.719 1 24.39 26 LEU B O 1
ATOM 2935 N N . ASN B 1 27 ? 65.188 19.938 14.891 1 23.69 27 ASN B N 1
ATOM 2936 C CA . ASN B 1 27 ? 64.125 18.953 14.672 1 23.69 27 ASN B CA 1
ATOM 2937 C C . ASN B 1 27 ? 63.594 19.031 13.25 1 23.69 27 ASN B C 1
ATOM 2939 O O . ASN B 1 27 ? 62.562 18.422 12.953 1 23.69 27 ASN B O 1
ATOM 2943 N N . HIS B 1 28 ? 64 19.797 12.297 1 25.22 28 HIS B N 1
ATOM 2944 C CA . HIS B 1 28 ? 63.344 20.062 11.031 1 25.22 28 HIS B CA 1
ATOM 2945 C C . HIS B 1 28 ? 63.594 18.938 10.031 1 25.22 28 HIS B C 1
ATOM 2947 O O . HIS B 1 28 ? 63.094 18.969 8.906 1 25.22 28 HIS B O 1
ATOM 2953 N N . ALA B 1 29 ? 64.688 18.281 9.906 1 25.62 29 ALA B N 1
ATOM 2954 C CA . ALA B 1 29 ? 65.125 17.578 8.711 1 25.62 29 ALA B CA 1
ATOM 2955 C C . ALA B 1 29 ? 64.25 16.406 8.391 1 25.62 29 ALA B C 1
ATOM 2957 O O . ALA B 1 29 ? 63.938 16.141 7.219 1 25.62 29 ALA B O 1
ATOM 2958 N N . SER B 1 30 ? 64.25 15.406 9.219 1 24.83 30 SER B N 1
ATOM 2959 C CA . SER B 1 30 ? 63.938 14.062 8.766 1 24.83 30 SER B CA 1
ATOM 2960 C C . SER B 1 30 ? 62.438 13.945 8.445 1 24.83 30 SER B C 1
ATOM 2962 O O . SER B 1 30 ? 61.812 12.922 8.727 1 24.83 30 SER B O 1
ATOM 2964 N N . THR B 1 31 ? 61.719 14.945 8.203 1 25.89 31 THR B N 1
ATOM 2965 C CA . THR B 1 31 ? 60.25 14.859 8.102 1 25.89 31 THR B CA 1
ATOM 2966 C C . THR B 1 31 ? 59.844 14.055 6.875 1 25.89 31 THR B C 1
ATOM 2968 O O . THR B 1 31 ? 59.938 14.539 5.746 1 25.89 31 THR B O 1
ATOM 2971 N N . GLY B 1 32 ? 60.344 12.766 6.664 1 26.42 32 GLY B N 1
ATOM 2972 C CA . GLY B 1 32 ? 59.781 11.891 5.664 1 26.42 32 GLY B CA 1
ATOM 2973 C C . GLY B 1 32 ? 58.281 12.086 5.508 1 26.42 32 GLY B C 1
ATOM 2974 O O . GLY B 1 32 ? 57.531 12.008 6.484 1 26.42 32 GLY B O 1
ATOM 2975 N N . ASN B 1 33 ? 57.875 13.031 4.734 1 26.8 33 ASN B N 1
ATOM 2976 C CA . ASN B 1 33 ? 56.5 13.289 4.387 1 26.8 33 ASN B CA 1
ATOM 2977 C C . ASN B 1 33 ? 55.719 11.992 4.172 1 26.8 33 ASN B C 1
ATOM 2979 O O . ASN B 1 33 ? 55.938 11.289 3.188 1 26.8 33 ASN B O 1
ATOM 2983 N N . SER B 1 34 ? 55.625 11.156 5.191 1 26.73 34 SER B N 1
ATOM 2984 C CA . SER B 1 34 ? 54.625 10.102 5.051 1 26.73 34 SER B CA 1
ATOM 2985 C C . SER B 1 34 ? 53.344 10.633 4.418 1 26.73 34 SER B C 1
ATOM 2987 O O . SER B 1 34 ? 52.688 11.484 4.996 1 26.73 34 SER B O 1
ATOM 2989 N N . TYR B 1 35 ? 53.375 10.93 3.127 1 25.62 35 TYR B N 1
ATOM 2990 C CA . TYR B 1 35 ? 52.062 11.031 2.461 1 25.62 35 TYR B CA 1
ATOM 2991 C C . TYR B 1 35 ? 51.062 10.039 3.053 1 25.62 35 TYR B C 1
ATOM 2993 O O . TYR B 1 35 ? 51.219 8.828 2.906 1 25.62 35 TYR B O 1
ATOM 3001 N N . TYR B 1 36 ? 50.781 10.227 4.312 1 25.11 36 TYR B N 1
ATOM 3002 C CA . TYR B 1 36 ? 49.5 9.57 4.633 1 25.11 36 TYR B CA 1
ATOM 3003 C C . TYR B 1 36 ? 48.5 9.758 3.512 1 25.11 36 TYR B C 1
ATOM 3005 O O . TYR B 1 36 ? 48.188 10.891 3.141 1 25.11 36 TYR B O 1
ATOM 3013 N N . GLN B 1 37 ? 48.719 9.062 2.396 1 27.58 37 GLN B N 1
ATOM 3014 C CA . GLN B 1 37 ? 47.531 9.008 1.572 1 27.58 37 GLN B CA 1
ATOM 3015 C C . GLN B 1 37 ? 46.25 9.078 2.432 1 27.58 37 GLN B C 1
ATOM 3017 O O . GLN B 1 37 ? 46.062 8.266 3.338 1 27.58 37 GLN B O 1
ATOM 3022 N N . LEU B 1 38 ? 45.844 10.266 2.711 1 26.8 38 LEU B N 1
ATOM 3023 C CA . LEU B 1 38 ? 44.469 10.359 3.232 1 26.8 38 LEU B CA 1
ATOM 3024 C C . LEU B 1 38 ? 43.594 9.219 2.699 1 26.8 38 LEU B C 1
ATOM 3026 O O . LEU B 1 38 ? 43.438 9.086 1.487 1 26.8 38 LEU B O 1
ATOM 3030 N N . ILE B 1 39 ? 43.844 8.023 3.152 1 32.16 39 ILE B N 1
ATOM 3031 C CA . ILE B 1 39 ? 42.719 7.105 2.902 1 32.16 39 ILE B CA 1
ATOM 3032 C C . ILE B 1 39 ? 41.406 7.863 2.961 1 32.16 39 ILE B C 1
ATOM 3034 O O . ILE B 1 39 ? 41.094 8.539 3.949 1 32.16 39 ILE B O 1
ATOM 3038 N N . PRO B 1 40 ? 40.906 8.352 1.802 1 31.42 40 PRO B N 1
ATOM 3039 C CA . PRO B 1 40 ? 39.594 8.922 2.062 1 31.42 40 PRO B CA 1
ATOM 3040 C C . PRO B 1 40 ? 38.875 8.219 3.207 1 31.42 40 PRO B C 1
ATOM 3042 O O . PRO B 1 40 ? 38.938 6.992 3.328 1 31.42 40 PRO B O 1
ATOM 3045 N N . GLU B 1 41 ? 38.906 8.711 4.371 1 34.09 41 GLU B N 1
ATOM 3046 C CA . GLU B 1 41 ? 37.938 8.211 5.352 1 34.09 41 GLU B CA 1
ATOM 3047 C C . GLU B 1 41 ? 36.688 7.66 4.672 1 34.09 41 GLU B C 1
ATOM 3049 O O . GLU B 1 41 ? 36.094 8.336 3.84 1 34.09 41 GLU B O 1
ATOM 3054 N N . CYS B 1 42 ? 36.75 6.363 4.219 1 36.91 42 CYS B N 1
ATOM 3055 C CA . CYS B 1 42 ? 35.406 5.891 3.918 1 36.91 42 CYS B CA 1
ATOM 3056 C C . CYS B 1 42 ? 34.375 6.625 4.758 1 36.91 42 CYS B C 1
ATOM 3058 O O . CYS B 1 42 ? 34.406 6.582 5.988 1 36.91 42 CYS B O 1
ATOM 3060 N N . LEU B 1 43 ? 34.062 7.938 4.473 1 36.38 43 LEU B N 1
ATOM 3061 C CA . LEU B 1 43 ? 32.969 8.586 5.195 1 36.38 43 LEU B CA 1
ATOM 3062 C C . LEU B 1 43 ? 32.031 7.551 5.82 1 36.38 43 LEU B C 1
ATOM 3064 O O . LEU B 1 43 ? 31.734 6.531 5.199 1 36.38 43 LEU B O 1
ATOM 3068 N N . ASP B 1 44 ? 32.094 7.316 7.066 1 42.12 44 ASP B N 1
ATOM 3069 C CA . ASP B 1 44 ? 31.078 6.543 7.758 1 42.12 44 ASP B CA 1
ATOM 3070 C C . ASP B 1 44 ? 29.734 6.637 7.035 1 42.12 44 ASP B C 1
ATOM 3072 O O . ASP B 1 44 ? 29.297 7.73 6.668 1 42.12 44 ASP B O 1
ATOM 3076 N N . PRO B 1 45 ? 29.328 5.594 6.359 1 49.03 45 PRO B N 1
ATOM 3077 C CA . PRO B 1 45 ? 28 5.699 5.73 1 49.03 45 PRO B CA 1
ATOM 3078 C C . PRO B 1 45 ? 27.016 6.52 6.559 1 49.03 45 PRO B C 1
ATOM 3080 O O . PRO B 1 45 ? 26.984 6.391 7.785 1 49.03 45 PRO B O 1
ATOM 3083 N N . ILE B 1 46 ? 26.828 7.785 6.266 1 54.84 46 ILE B N 1
ATOM 3084 C CA . ILE B 1 46 ? 25.766 8.57 6.879 1 54.84 46 ILE B CA 1
ATOM 3085 C C . ILE B 1 46 ? 24.609 7.652 7.281 1 54.84 46 ILE B C 1
ATOM 3087 O O . ILE B 1 46 ? 24.062 6.938 6.445 1 54.84 46 ILE B O 1
ATOM 3091 N N . GLN B 1 47 ? 24.562 7.227 8.547 1 65.25 47 GLN B N 1
ATOM 3092 C CA . GLN B 1 47 ? 23.453 6.414 9.039 1 65.25 47 GLN B CA 1
ATOM 3093 C C . GLN B 1 47 ? 22.125 7.152 8.898 1 65.25 47 GLN B C 1
ATOM 3095 O O . GLN B 1 47 ? 21.984 8.289 9.359 1 65.25 47 GLN B O 1
ATOM 3100 N N . PRO B 1 48 ? 21.219 6.578 8.125 1 76.06 48 PRO B N 1
ATOM 3101 C CA . PRO B 1 48 ? 19.906 7.223 8.031 1 76.06 48 PRO B CA 1
ATOM 3102 C C . PRO B 1 48 ? 19.234 7.414 9.391 1 76.06 48 PRO B C 1
ATOM 3104 O O . PRO B 1 48 ? 19.484 6.641 10.32 1 76.06 48 PRO B O 1
ATOM 3107 N N . LEU B 1 49 ? 18.547 8.539 9.547 1 89.81 49 LEU B N 1
ATOM 3108 C CA . LEU B 1 49 ? 17.766 8.797 10.75 1 89.81 49 LEU B CA 1
ATOM 3109 C C . LEU B 1 49 ? 16.641 7.762 10.891 1 89.81 49 LEU B C 1
ATOM 3111 O O . LEU B 1 49 ? 16.141 7.238 9.898 1 89.81 49 LEU B O 1
ATOM 3115 N N . ASP B 1 50 ? 16.422 7.414 12.117 1 96 50 ASP B N 1
ATOM 3116 C CA . ASP B 1 50 ? 15.406 6.418 12.438 1 96 50 ASP B CA 1
ATOM 3117 C C . ASP B 1 50 ? 14.219 7.055 13.156 1 96 50 ASP B C 1
ATOM 3119 O O . ASP B 1 50 ? 14.375 7.602 14.25 1 96 50 ASP B O 1
ATOM 3123 N N . PHE B 1 51 ? 13.078 6.941 12.578 1 98.31 51 PHE B N 1
ATOM 3124 C CA . PHE B 1 51 ? 11.891 7.598 13.117 1 98.31 51 PHE B CA 1
ATOM 3125 C C . PHE B 1 51 ? 11.508 7 14.469 1 98.31 51 PHE B C 1
ATOM 3127 O O . PHE B 1 51 ? 10.977 7.699 15.328 1 98.31 51 PHE B O 1
ATOM 3134 N N . LEU B 1 52 ? 11.758 5.715 14.664 1 98.12 52 LEU B N 1
ATOM 3135 C CA . LEU B 1 52 ? 11.469 5.074 15.945 1 98.12 52 LEU B CA 1
ATOM 3136 C C . LEU B 1 52 ? 12.305 5.699 17.062 1 98.12 52 LEU B C 1
ATOM 3138 O O . LEU B 1 52 ? 11.773 6.008 18.125 1 98.12 52 LEU B O 1
ATOM 3142 N N . ASP B 1 53 ? 13.547 5.902 16.75 1 97.75 53 ASP B N 1
ATOM 3143 C CA . ASP B 1 53 ? 14.438 6.473 17.75 1 97.75 53 ASP B CA 1
ATOM 3144 C C . ASP B 1 53 ? 14.047 7.91 18.094 1 97.75 53 ASP B C 1
ATOM 3146 O O . ASP B 1 53 ? 13.992 8.289 19.266 1 97.75 53 ASP B O 1
ATOM 3150 N N . ILE B 1 54 ? 13.781 8.617 17.109 1 98.06 54 ILE B N 1
ATOM 3151 C CA . ILE B 1 54 ? 13.414 10.023 17.281 1 98.06 54 ILE B CA 1
ATOM 3152 C C . ILE B 1 54 ? 12.094 10.125 18.031 1 98.06 54 ILE B C 1
ATOM 3154 O O . ILE B 1 54 ? 11.969 10.883 19 1 98.06 54 ILE B O 1
ATOM 3158 N N . GLY B 1 55 ? 11.102 9.344 17.531 1 98.31 55 GLY B N 1
ATOM 3159 C CA . GLY B 1 55 ? 9.805 9.359 18.188 1 98.31 55 GLY B CA 1
ATOM 3160 C C . GLY B 1 55 ? 9.867 8.906 19.641 1 98.31 55 GLY B C 1
ATOM 3161 O O . GLY B 1 55 ? 9.164 9.453 20.5 1 98.31 55 GLY B O 1
ATOM 3162 N N . ARG B 1 56 ? 10.703 7.961 19.875 1 98 56 ARG B N 1
ATOM 3163 C CA . ARG B 1 56 ? 10.867 7.469 21.25 1 98 56 ARG B CA 1
ATOM 3164 C C . ARG B 1 56 ? 11.406 8.562 22.156 1 98 56 ARG B C 1
ATOM 3166 O O . ARG B 1 56 ? 10.859 8.789 23.25 1 98 56 ARG B O 1
ATOM 3173 N N . LYS B 1 57 ? 12.445 9.219 21.719 1 97.88 57 LYS B N 1
ATOM 3174 C CA . LYS B 1 57 ? 13.078 10.266 22.5 1 97.88 57 LYS B CA 1
ATOM 3175 C C . LYS B 1 57 ? 12.102 11.398 22.797 1 97.88 57 LYS B C 1
ATOM 3177 O O . LYS B 1 57 ? 12.117 11.977 23.891 1 97.88 57 LYS B O 1
ATOM 3182 N N . LEU B 1 58 ? 11.211 11.688 21.906 1 97.81 58 LEU B N 1
ATOM 3183 C CA . LEU B 1 58 ? 10.281 12.805 22.031 1 97.81 58 LEU B CA 1
ATOM 3184 C C . LEU B 1 58 ? 9 12.375 22.734 1 97.81 58 LEU B C 1
ATOM 3186 O O . LEU B 1 58 ? 8.18 13.211 23.109 1 97.81 58 LEU B O 1
ATOM 3190 N N . GLY B 1 59 ? 8.82 11.039 22.906 1 97 59 GLY B N 1
ATOM 3191 C CA . GLY B 1 59 ? 7.57 10.531 23.438 1 97 59 GLY B CA 1
ATOM 3192 C C . GLY B 1 59 ? 6.406 10.688 22.469 1 97 59 GLY B C 1
ATOM 3193 O O . GLY B 1 59 ? 5.273 10.93 22.891 1 97 59 GLY B O 1
ATOM 3194 N N . SER B 1 60 ? 6.672 10.625 21.188 1 97.56 60 SER B N 1
ATOM 3195 C CA . SER B 1 60 ? 5.625 10.789 20.188 1 97.56 60 SER B CA 1
ATOM 3196 C C . SER B 1 60 ? 4.684 9.586 20.172 1 97.56 60 SER B C 1
ATO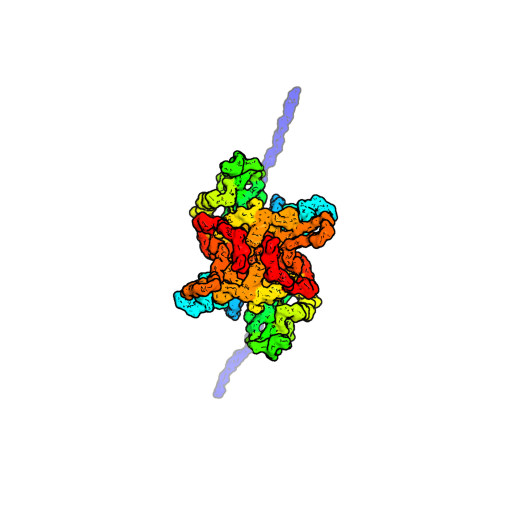M 3198 O O . SER B 1 60 ? 5.133 8.445 20.047 1 97.56 60 SER B O 1
ATOM 3200 N N . GLN B 1 61 ? 3.398 9.797 20.156 1 96.25 61 GLN B N 1
ATOM 3201 C CA . GLN B 1 61 ? 2.416 8.719 20.094 1 96.25 61 GLN B CA 1
ATOM 3202 C C . GLN B 1 61 ? 2.512 7.969 18.766 1 96.25 61 GLN B C 1
ATOM 3204 O O . GLN B 1 61 ? 1.973 6.867 18.641 1 96.25 61 GLN B O 1
ATOM 3209 N N . LYS B 1 62 ? 3.189 8.562 17.875 1 98 62 LYS B N 1
ATOM 3210 C CA . LYS B 1 62 ? 3.314 7.93 16.562 1 98 62 LYS B CA 1
ATOM 3211 C C . LYS B 1 62 ? 4.066 6.605 16.656 1 98 62 LYS B C 1
ATOM 3213 O O . LYS B 1 62 ? 3.953 5.754 15.773 1 98 62 LYS B O 1
ATOM 3218 N N . VAL B 1 63 ? 4.859 6.426 17.812 1 98.25 63 VAL B N 1
ATOM 3219 C CA . VAL B 1 63 ? 5.711 5.238 17.812 1 98.25 63 VAL B CA 1
ATOM 3220 C C . VAL B 1 63 ? 5.668 4.57 19.172 1 98.25 63 VAL B C 1
ATOM 3222 O O . VAL B 1 63 ? 6.137 3.443 19.344 1 98.25 63 VAL B O 1
ATOM 3225 N N . MET B 1 64 ? 5.086 5.234 20.188 1 96.81 64 MET B N 1
ATOM 3226 C CA . MET B 1 64 ? 5.227 4.789 21.562 1 96.81 64 MET B CA 1
ATOM 3227 C C . MET B 1 64 ? 4.512 3.463 21.797 1 96.81 64 MET B C 1
ATOM 3229 O O . MET B 1 64 ? 4.762 2.777 22.781 1 96.81 64 MET B O 1
ATOM 3233 N N . GLY B 1 65 ? 3.639 3.068 20.844 1 96.25 65 GLY B N 1
ATOM 3234 C CA . GLY B 1 65 ? 3.043 1.744 20.938 1 96.25 65 GLY B CA 1
ATOM 3235 C C . GLY B 1 65 ? 4.07 0.636 21.062 1 96.25 65 GLY B C 1
ATOM 3236 O O . GLY B 1 65 ? 3.846 -0.342 21.781 1 96.25 65 GLY B O 1
ATOM 3237 N N . ASN B 1 66 ? 5.219 0.797 20.469 1 96.44 66 ASN B N 1
ATOM 3238 C CA . ASN B 1 66 ? 6.309 -0.173 20.5 1 96.44 66 ASN B CA 1
ATOM 3239 C C . ASN B 1 66 ? 6.832 -0.381 21.906 1 96.44 66 ASN B C 1
ATOM 3241 O O . ASN B 1 66 ? 7.375 -1.441 22.234 1 96.44 66 ASN B O 1
ATOM 3245 N N . PHE B 1 67 ? 6.605 0.545 22.75 1 95.75 67 PHE B N 1
ATOM 3246 C CA . PHE B 1 67 ? 7.219 0.519 24.078 1 95.75 67 PHE B CA 1
ATOM 3247 C C . PHE B 1 67 ? 6.16 0.374 25.156 1 95.75 67 PHE B C 1
ATOM 3249 O O . PHE B 1 67 ? 6.484 0.118 26.328 1 95.75 67 PHE B O 1
ATOM 3256 N N . GLU B 1 68 ? 4.938 0.562 24.781 1 94.5 68 GLU B N 1
ATOM 3257 C CA . GLU B 1 68 ? 3.816 0.453 25.703 1 94.5 68 GLU B CA 1
ATOM 3258 C C . GLU B 1 68 ? 3.236 -0.958 25.719 1 94.5 68 GLU B C 1
ATOM 3260 O O . GLU B 1 68 ? 2.576 -1.361 26.672 1 94.5 68 GLU B O 1
ATOM 3265 N N . LEU B 1 69 ? 3.475 -1.64 24.641 1 94 69 LEU B N 1
ATOM 3266 C CA . LEU B 1 69 ? 2.746 -2.879 24.391 1 94 69 LEU B CA 1
ATOM 3267 C C . LEU B 1 69 ? 3.049 -3.912 25.469 1 94 69 LEU B C 1
ATOM 3269 O O . LEU B 1 69 ? 2.135 -4.551 26 1 94 69 LEU B O 1
ATOM 3273 N N . GLU B 1 70 ? 4.273 -4.105 25.812 1 92.12 70 GLU B N 1
ATOM 3274 C CA . GLU B 1 70 ? 4.648 -5.121 26.797 1 92.12 70 GLU B CA 1
ATOM 3275 C C . GLU B 1 70 ? 3.947 -4.887 28.125 1 92.12 70 GLU B C 1
ATOM 3277 O O . GLU B 1 70 ? 3.434 -5.828 28.734 1 92.12 70 GLU B O 1
ATOM 3282 N N . ASP B 1 71 ? 3.951 -3.666 28.516 1 90.94 71 ASP B N 1
ATOM 3283 C CA . ASP B 1 71 ? 3.289 -3.322 29.766 1 90.94 71 ASP B CA 1
ATOM 3284 C C . ASP B 1 71 ? 1.782 -3.555 29.672 1 90.94 71 ASP B C 1
ATOM 3286 O O . ASP B 1 71 ? 1.154 -3.994 30.641 1 90.94 71 ASP B O 1
ATOM 3290 N N . CYS B 1 72 ? 1.281 -3.234 28.594 1 91 72 CYS B N 1
ATOM 3291 C CA . CYS B 1 72 ? -0.15 -3.402 28.359 1 91 72 CYS B CA 1
ATOM 3292 C C . CYS B 1 72 ? -0.538 -4.875 28.391 1 91 72 CYS B C 1
ATOM 3294 O O . CYS B 1 72 ? -1.635 -5.223 28.844 1 91 72 CYS B O 1
ATOM 3296 N N . LEU B 1 73 ? 0.319 -5.758 28 1 89.44 73 LEU B N 1
ATOM 3297 C CA . LEU B 1 73 ? 0.002 -7.176 27.859 1 89.44 73 LEU B CA 1
ATOM 3298 C C . LEU B 1 73 ? 0.151 -7.898 29.203 1 89.44 73 LEU B C 1
ATOM 3300 O O . LEU B 1 73 ? -0.107 -9.102 29.281 1 89.44 73 LEU B O 1
ATOM 3304 N N . GLN B 1 74 ? 0.47 -7.176 30.219 1 86.75 74 GLN B N 1
ATOM 3305 C CA . GLN B 1 74 ? 0.492 -7.793 31.531 1 86.75 74 GLN B CA 1
ATOM 3306 C C . GLN B 1 74 ? -0.911 -8.195 31.984 1 86.75 74 GLN B C 1
ATOM 3308 O O . GLN B 1 74 ? -1.903 -7.719 31.422 1 86.75 74 GLN B O 1
ATOM 3313 N N . GLU B 1 75 ? -0.983 -9.086 32.875 1 75.25 75 GLU B N 1
ATOM 3314 C CA . GLU B 1 75 ? -2.227 -9.727 33.281 1 75.25 75 GLU B CA 1
ATOM 3315 C C . GLU B 1 75 ? -3.262 -8.703 33.719 1 75.25 75 GLU B C 1
ATOM 3317 O O . GLU B 1 75 ? -4.449 -8.836 33.438 1 75.25 75 GLU B O 1
ATOM 3322 N N . ASP B 1 76 ? -2.9 -7.695 34.312 1 70.88 76 ASP B N 1
ATOM 3323 C CA . ASP B 1 76 ? -3.828 -6.734 34.906 1 70.88 76 ASP B CA 1
ATOM 3324 C C . ASP B 1 76 ? -4.316 -5.738 33.844 1 70.88 76 ASP B C 1
ATOM 3326 O O . ASP B 1 76 ? -5.312 -5.039 34.062 1 70.88 76 ASP B O 1
ATOM 3330 N N . LYS B 1 77 ? -3.775 -5.773 32.719 1 72.38 77 LYS B N 1
ATOM 3331 C CA . LYS B 1 77 ? -4.105 -4.934 31.578 1 72.38 77 LYS B CA 1
ATOM 3332 C C . LYS B 1 77 ? -4.363 -3.492 32 1 72.38 77 LYS B C 1
ATOM 3334 O O . LYS B 1 77 ? -5.016 -2.732 31.281 1 72.38 77 LYS B O 1
ATOM 3339 N N . THR B 1 78 ? -4.02 -3.012 33.188 1 77.44 78 THR B N 1
ATOM 3340 C CA . THR B 1 78 ? -4.301 -1.688 33.75 1 77.44 78 THR B CA 1
ATOM 3341 C C . THR B 1 78 ? -3.557 -0.61 32.969 1 77.44 78 THR B C 1
ATOM 3343 O O . THR B 1 78 ? -3.945 0.56 33 1 77.44 78 THR B O 1
ATOM 3346 N N . ASN B 1 79 ? -2.646 -1.103 32.188 1 82.44 79 ASN B N 1
ATOM 3347 C CA . ASN B 1 79 ? -1.817 -0.141 31.469 1 82.44 79 ASN B CA 1
ATOM 3348 C C . ASN B 1 79 ? -2.266 0.015 30.016 1 82.44 79 ASN B C 1
ATOM 3350 O O . ASN B 1 79 ? -1.644 0.747 29.25 1 82.44 79 ASN B O 1
ATOM 3354 N N . CYS B 1 80 ? -3.35 -0.628 29.703 1 89 80 CYS B N 1
ATOM 3355 C CA . CYS B 1 80 ? -3.859 -0.522 28.344 1 89 80 CYS B CA 1
ATOM 3356 C C . CYS B 1 80 ? -4.887 0.597 28.234 1 89 80 CYS B C 1
ATOM 3358 O O . CYS B 1 80 ? -5.68 0.811 29.156 1 89 80 CYS B O 1
ATOM 3360 N N . ALA B 1 81 ? -4.844 1.322 27.156 1 86.06 81 ALA B N 1
ATOM 3361 C CA . ALA B 1 81 ? -5.852 2.344 26.891 1 86.06 81 ALA B CA 1
ATOM 3362 C C . ALA B 1 81 ? -7.184 1.71 26.484 1 86.06 81 ALA B C 1
ATOM 3364 O O . ALA B 1 81 ? -8.25 2.225 26.828 1 86.06 81 ALA B O 1
ATOM 3365 N N . ARG B 1 82 ? -7.117 0.588 25.75 1 87 82 ARG B N 1
ATOM 3366 C CA . ARG B 1 82 ? -8.281 -0.105 25.219 1 87 82 ARG B CA 1
ATOM 3367 C C . ARG B 1 82 ? -8.18 -1.61 25.438 1 87 82 ARG B C 1
ATOM 3369 O O . ARG B 1 82 ? -8.078 -2.379 24.484 1 87 82 ARG B O 1
ATOM 3376 N N . SER B 1 83 ? -8.312 -1.993 26.594 1 84.44 83 SER B N 1
ATOM 3377 C CA . SER B 1 83 ? -8.031 -3.359 27.031 1 84.44 83 SER B CA 1
ATOM 3378 C C . SER B 1 83 ? -9.016 -4.348 26.406 1 84.44 83 SER B C 1
ATOM 3380 O O . SER B 1 83 ? -8.734 -5.547 26.344 1 84.44 83 SER B O 1
ATOM 3382 N N . ASN B 1 84 ? -10.109 -3.836 25.891 1 82.12 84 ASN B N 1
ATOM 3383 C CA . ASN B 1 84 ? -11.164 -4.707 25.375 1 82.12 84 ASN B CA 1
ATOM 3384 C C . ASN B 1 84 ? -10.945 -5.047 23.906 1 82.12 84 ASN B C 1
ATOM 3386 O O . ASN B 1 84 ? -11.711 -5.812 23.312 1 82.12 84 ASN B O 1
ATOM 3390 N N . GLN B 1 85 ? -9.898 -4.523 23.359 1 86.81 85 GLN B N 1
ATOM 3391 C CA . GLN B 1 85 ? -9.609 -4.848 21.969 1 86.81 85 GLN B CA 1
ATOM 3392 C C . GLN B 1 85 ? -8.977 -6.23 21.844 1 86.81 85 GLN B C 1
ATOM 3394 O O . GLN B 1 85 ? -8.164 -6.625 22.688 1 86.81 85 GLN B O 1
ATOM 3399 N N . ILE B 1 86 ? -9.391 -6.973 20.781 1 86.75 86 ILE B N 1
ATOM 3400 C CA . ILE B 1 86 ? -8.891 -8.328 20.562 1 86.75 86 ILE B CA 1
ATOM 3401 C C . ILE B 1 86 ? -7.449 -8.266 20.062 1 86.75 86 ILE B C 1
ATOM 3403 O O . ILE B 1 86 ? -6.582 -8.984 20.578 1 86.75 86 ILE B O 1
ATOM 3407 N N . LYS B 1 87 ? -7.219 -7.422 19.125 1 89.88 87 LYS B N 1
ATOM 3408 C CA . LYS B 1 87 ? -5.855 -7.27 18.625 1 89.88 87 LYS B CA 1
ATOM 3409 C C . LYS B 1 87 ? -4.977 -6.547 19.641 1 89.88 87 LYS B C 1
ATOM 3411 O O . LYS B 1 87 ? -5.211 -5.379 19.953 1 89.88 87 LYS B O 1
ATOM 3416 N N . GLU B 1 88 ? -3.98 -7.121 20.031 1 90.31 88 GLU B N 1
ATOM 3417 C CA . GLU B 1 88 ? -3.178 -6.652 21.156 1 90.31 88 GLU B CA 1
ATOM 3418 C C . GLU B 1 88 ? -2.525 -5.309 20.844 1 90.31 88 GLU B C 1
ATOM 3420 O O . GLU B 1 88 ? -2.436 -4.441 21.719 1 90.31 88 GLU B O 1
ATOM 3425 N N . THR B 1 89 ? -2.111 -5.133 19.625 1 92.88 89 THR B N 1
ATOM 3426 C CA . THR B 1 89 ? -1.407 -3.904 19.266 1 92.88 89 THR B CA 1
ATOM 3427 C C . THR B 1 89 ? -2.363 -2.715 19.266 1 92.88 89 THR B C 1
ATOM 3429 O O . THR B 1 89 ? -1.928 -1.562 19.266 1 92.88 89 THR B O 1
ATOM 3432 N N . CYS B 1 90 ? -3.686 -3.004 19.359 1 91.06 90 CYS B N 1
ATOM 3433 C CA . CYS B 1 90 ? -4.684 -1.94 19.391 1 91.06 90 CYS B CA 1
ATOM 3434 C C . CYS B 1 90 ? -4.965 -1.494 20.812 1 91.06 90 CYS B C 1
ATOM 3436 O O . CYS B 1 90 ? -5.676 -0.513 21.031 1 91.06 90 CYS B O 1
ATOM 3438 N N . ARG B 1 91 ? -4.387 -2.195 21.734 1 90.25 91 ARG B N 1
ATOM 3439 C CA . ARG B 1 91 ? -4.734 -1.938 23.125 1 90.25 91 ARG B CA 1
ATOM 3440 C C . ARG B 1 91 ? -3.953 -0.749 23.672 1 90.25 91 ARG B C 1
ATOM 3442 O O . ARG B 1 91 ? -4.336 -0.163 24.688 1 90.25 91 ARG B O 1
ATOM 3449 N N . THR B 1 92 ? -2.869 -0.451 22.984 1 90.69 92 THR B N 1
ATOM 3450 C CA . THR B 1 92 ? -2.014 0.622 23.484 1 90.69 92 THR B CA 1
ATOM 3451 C C . THR B 1 92 ? -2.627 1.985 23.172 1 90.69 92 THR B C 1
ATOM 3453 O O . THR B 1 92 ? -3.531 2.096 22.344 1 90.69 92 THR B O 1
ATOM 3456 N N . TRP B 1 93 ? -2.105 2.986 23.875 1 87.06 93 TRP B N 1
ATOM 3457 C CA . TRP B 1 93 ? -2.516 4.367 23.656 1 87.06 93 TRP B CA 1
ATOM 3458 C C . TRP B 1 93 ? -1.967 4.891 22.328 1 87.06 93 TRP B C 1
ATOM 3460 O O . TRP B 1 93 ? -2.566 5.77 21.703 1 87.06 93 TRP B O 1
ATOM 3470 N N . SER B 1 94 ? -0.914 4.27 21.922 1 92.5 94 SER B N 1
ATOM 3471 C CA . SER B 1 94 ? -0.127 4.863 20.844 1 92.5 94 SER B CA 1
ATOM 3472 C C . SER B 1 94 ? -0.078 3.947 19.625 1 92.5 94 SER B C 1
ATOM 3474 O O . SER B 1 94 ? -0.883 3.021 19.5 1 92.5 94 SER B O 1
ATOM 3476 N N . PHE B 1 95 ? 0.732 4.398 18.641 1 95.88 95 PHE B N 1
ATOM 3477 C CA . PHE B 1 95 ? 0.715 3.791 17.312 1 95.88 95 PHE B CA 1
ATOM 3478 C C . PHE B 1 95 ? 2.096 3.262 16.938 1 95.88 95 PHE B C 1
ATOM 3480 O O . PHE B 1 95 ? 2.994 3.213 17.781 1 95.88 95 PHE B O 1
ATOM 3487 N N . TYR B 1 96 ? 2.215 2.727 15.773 1 97.5 96 TYR B N 1
ATOM 3488 C CA . TYR B 1 96 ? 3.406 2.041 15.281 1 97.5 96 TYR B CA 1
ATOM 3489 C C . TYR B 1 96 ? 3.793 2.545 13.898 1 97.5 96 TYR B C 1
ATOM 3491 O O . TYR B 1 96 ? 4.055 1.749 12.992 1 97.5 96 TYR B O 1
ATOM 3499 N N . TYR B 1 97 ? 3.824 3.867 13.711 1 98.5 97 TYR B N 1
ATOM 3500 C CA . TYR B 1 97 ? 3.953 4.449 12.383 1 98.5 97 TYR B CA 1
ATOM 3501 C C . TYR B 1 97 ? 5.41 4.484 11.938 1 98.5 97 TYR B C 1
ATOM 3503 O O . TYR B 1 97 ? 5.711 4.848 10.805 1 98.5 97 TYR B O 1
ATOM 3511 N N . ASP B 1 98 ? 6.391 4.047 12.828 1 98.31 98 ASP B N 1
ATOM 3512 C CA . ASP B 1 98 ? 7.812 4.094 12.5 1 98.31 98 ASP B CA 1
ATOM 3513 C C . ASP B 1 98 ? 8.117 3.264 11.25 1 98.31 98 ASP B C 1
ATOM 3515 O O . ASP B 1 98 ? 8.914 3.67 10.414 1 98.31 98 ASP B O 1
ATOM 3519 N N . SER B 1 99 ? 7.5 2.172 11.125 1 97.44 99 SER B N 1
ATOM 3520 C CA . SER B 1 99 ? 7.801 1.25 10.031 1 97.44 99 SER B CA 1
ATOM 3521 C C . SER B 1 99 ? 7.551 1.9 8.672 1 97.44 99 SER B C 1
ATOM 3523 O O . SER B 1 99 ? 8.43 1.91 7.816 1 97.44 99 SER B O 1
ATOM 3525 N N . ILE B 1 100 ? 6.383 2.479 8.477 1 98.44 100 ILE B N 1
ATOM 3526 C CA . ILE B 1 100 ? 6.02 3.023 7.176 1 98.44 100 ILE B CA 1
ATOM 3527 C C . ILE B 1 100 ? 6.797 4.312 6.918 1 98.44 100 ILE B C 1
ATOM 3529 O O . ILE B 1 100 ? 7.211 4.582 5.789 1 98.44 100 ILE B O 1
ATOM 3533 N N . TYR B 1 101 ? 7.035 5.168 7.914 1 98.56 101 TYR B N 1
ATOM 3534 C CA . TYR B 1 101 ? 7.836 6.379 7.746 1 98.56 101 TYR B CA 1
ATOM 3535 C C . TYR B 1 101 ? 9.266 6.031 7.359 1 98.56 101 TYR B C 1
ATOM 3537 O O . TYR B 1 101 ? 9.828 6.625 6.438 1 98.56 101 TYR B O 1
ATOM 3545 N N . ASN B 1 102 ? 9.836 5.062 8.07 1 97.44 102 ASN B N 1
ATOM 3546 C CA . ASN B 1 102 ? 11.195 4.648 7.734 1 97.44 102 ASN B CA 1
ATOM 3547 C C . ASN B 1 102 ? 11.273 4.07 6.32 1 97.44 102 ASN B C 1
ATOM 3549 O O . ASN B 1 102 ? 12.164 4.43 5.551 1 97.44 102 ASN B O 1
ATOM 3553 N N . HIS B 1 103 ? 10.367 3.287 6.023 1 96.81 103 HIS B N 1
ATOM 3554 C CA . HIS B 1 103 ? 10.391 2.6 4.738 1 96.81 103 HIS B CA 1
ATOM 3555 C C . HIS B 1 103 ? 10.352 3.594 3.58 1 96.81 103 HIS B C 1
ATOM 3557 O O . HIS B 1 103 ? 11.055 3.422 2.586 1 96.81 103 HIS B O 1
ATOM 3563 N N . TRP B 1 104 ? 9.617 4.621 3.684 1 97.88 104 TRP B N 1
ATOM 3564 C CA . TRP B 1 104 ? 9.367 5.484 2.533 1 97.88 104 TRP B CA 1
ATOM 3565 C C . TRP B 1 104 ? 10.273 6.711 2.566 1 97.88 104 TRP B C 1
ATOM 3567 O O . TRP B 1 104 ? 10.664 7.227 1.519 1 97.88 104 TRP B O 1
ATOM 3577 N N . LEU B 1 105 ? 10.664 7.168 3.764 1 97.81 105 LEU B N 1
ATOM 3578 C CA . LEU B 1 105 ? 11.305 8.477 3.816 1 97.81 105 LEU B CA 1
ATOM 3579 C C . LEU B 1 105 ? 12.797 8.336 4.09 1 97.81 105 LEU B C 1
ATOM 3581 O O . LEU B 1 105 ? 13.586 9.211 3.723 1 97.81 105 LEU B O 1
ATOM 3585 N N . GLN B 1 106 ? 13.242 7.258 4.645 1 94.31 106 GLN B N 1
ATOM 3586 C CA . GLN B 1 106 ? 14.641 7.094 5.023 1 94.31 106 GLN B CA 1
ATOM 3587 C C . GLN B 1 106 ? 15.547 7.062 3.793 1 94.31 106 GLN B C 1
ATOM 3589 O O . GLN B 1 106 ? 16.594 7.711 3.77 1 94.31 106 GLN B O 1
ATOM 3594 N N . PRO B 1 107 ? 15.156 6.387 2.748 1 89.19 107 PRO B N 1
ATOM 3595 C CA . PRO B 1 107 ? 16.094 6.207 1.633 1 89.19 107 PRO B CA 1
ATOM 3596 C C . PRO B 1 107 ? 16.406 7.516 0.919 1 89.19 107 PRO B C 1
ATOM 3598 O O . PRO B 1 107 ? 17.547 7.711 0.465 1 89.19 107 PRO B O 1
ATOM 3601 N N . LYS B 1 108 ? 15.438 8.484 0.938 1 89.94 108 LYS B N 1
ATOM 3602 C CA . LYS B 1 108 ? 15.68 9.617 0.059 1 89.94 108 LYS B CA 1
ATOM 3603 C C . LYS B 1 108 ? 15.586 10.938 0.826 1 89.94 108 LYS B C 1
ATOM 3605 O O . LYS B 1 108 ? 16.234 11.922 0.461 1 89.94 108 LYS B O 1
ATOM 3610 N N . LEU B 1 109 ? 14.789 10.922 1.901 1 95.31 109 LEU B N 1
ATOM 3611 C CA . LEU B 1 109 ? 14.453 12.234 2.451 1 95.31 109 LEU B CA 1
ATOM 3612 C C . LEU B 1 109 ? 14.961 12.359 3.883 1 95.31 109 LEU B C 1
ATOM 3614 O O . LEU B 1 109 ? 15.266 13.469 4.34 1 95.31 109 LEU B O 1
ATOM 3618 N N . ALA B 1 110 ? 15.031 11.273 4.566 1 96.12 110 ALA B N 1
ATOM 3619 C CA . ALA B 1 110 ? 15.477 11.305 5.957 1 96.12 110 ALA B CA 1
ATOM 3620 C C . ALA B 1 110 ? 17 11.219 6.047 1 96.12 110 ALA B C 1
ATOM 3622 O O . ALA B 1 110 ? 17.531 10.352 6.73 1 96.12 110 ALA B O 1
ATOM 3623 N N . ARG B 1 111 ? 17.625 12.18 5.391 1 92.81 111 ARG B N 1
ATOM 3624 C CA . ARG B 1 111 ? 19.094 12.219 5.312 1 92.81 111 ARG B CA 1
ATOM 3625 C C . ARG B 1 111 ? 19.594 13.656 5.254 1 92.81 111 ARG B C 1
ATOM 3627 O O . ARG B 1 111 ? 18.891 14.547 4.789 1 92.81 111 ARG B O 1
ATOM 3634 N N . ASP B 1 112 ? 20.844 13.852 5.617 1 91.25 112 ASP B N 1
ATOM 3635 C CA . ASP B 1 112 ? 21.406 15.195 5.73 1 91.25 112 ASP B CA 1
ATOM 3636 C C . ASP B 1 112 ? 21.875 15.711 4.371 1 91.25 112 ASP B C 1
ATOM 3638 O O . ASP B 1 112 ? 22.109 16.906 4.203 1 91.25 112 ASP B O 1
ATOM 3642 N N . ASP B 1 113 ? 21.953 14.812 3.475 1 91.88 113 ASP B N 1
ATOM 3643 C CA . ASP B 1 113 ? 22.438 15.227 2.158 1 91.88 113 ASP B CA 1
ATOM 3644 C C . ASP B 1 113 ? 21.281 15.297 1.156 1 91.88 113 ASP B C 1
ATOM 3646 O O . ASP B 1 113 ? 21.516 15.391 -0.052 1 91.88 113 ASP B O 1
ATOM 3650 N N . ALA B 1 114 ? 20.062 15.219 1.683 1 94.25 114 ALA B N 1
ATOM 3651 C CA . ALA B 1 114 ? 18.922 15.391 0.797 1 94.25 114 ALA B CA 1
ATOM 3652 C C . ALA B 1 114 ? 18.828 16.828 0.29 1 94.25 114 ALA B C 1
ATOM 3654 O O . ALA B 1 114 ? 19.312 17.75 0.945 1 94.25 114 ALA B O 1
ATOM 3655 N N . GLU B 1 115 ? 18.281 16.969 -0.919 1 96.12 115 GLU B N 1
ATOM 3656 C CA . GLU B 1 115 ? 17.938 18.312 -1.378 1 96.12 115 GLU B CA 1
ATOM 3657 C C . GLU B 1 115 ? 16.828 18.922 -0.525 1 96.12 115 GLU B C 1
ATOM 3659 O O . GLU B 1 115 ? 15.922 18.219 -0.082 1 96.12 115 GLU B O 1
ATOM 3664 N N . PRO B 1 116 ? 16.875 20.203 -0.35 1 97.88 116 PRO B N 1
ATOM 3665 C CA . PRO B 1 116 ? 15.828 20.859 0.434 1 97.88 116 PRO B CA 1
ATOM 3666 C C . PRO B 1 116 ? 14.438 20.625 -0.153 1 97.88 116 PRO B C 1
ATOM 3668 O O . PRO B 1 116 ? 14.273 20.609 -1.375 1 97.88 116 PRO B O 1
ATOM 3671 N N . PHE B 1 117 ? 13.508 20.516 0.671 1 98.62 117 PHE B N 1
ATOM 3672 C CA . PHE B 1 117 ? 12.109 20.344 0.286 1 98.62 117 PHE B CA 1
ATOM 3673 C C . PHE B 1 117 ? 11.18 20.844 1.38 1 98.62 117 PHE B C 1
ATOM 3675 O O . PHE B 1 117 ? 11.633 21.391 2.385 1 98.62 117 PHE B O 1
ATOM 3682 N N . GLN B 1 118 ? 9.906 20.797 1.144 1 98.81 118 GLN B N 1
ATOM 3683 C CA . GLN B 1 118 ? 8.914 21.219 2.133 1 98.81 118 GLN B CA 1
ATOM 3684 C C . GLN B 1 118 ? 8.031 20.047 2.553 1 98.81 118 GLN B C 1
ATOM 3686 O O . GLN B 1 118 ? 7.824 19.109 1.779 1 98.81 118 GLN B O 1
ATOM 3691 N N . ALA B 1 119 ? 7.598 20.109 3.758 1 98.88 119 ALA B N 1
ATOM 3692 C CA . ALA B 1 119 ? 6.629 19.188 4.316 1 98.88 119 ALA B CA 1
ATOM 3693 C C . ALA B 1 119 ? 5.516 19.922 5.055 1 98.88 119 ALA B C 1
ATOM 3695 O O . ALA B 1 119 ? 5.738 21 5.598 1 98.88 119 ALA B O 1
ATOM 3696 N N . VAL B 1 120 ? 4.32 19.312 5.055 1 98.94 120 VAL B N 1
ATOM 3697 C CA . VAL B 1 120 ? 3.176 19.875 5.762 1 98.94 120 VAL B CA 1
ATOM 3698 C C . VAL B 1 120 ? 2.584 18.828 6.707 1 98.94 120 VAL B C 1
ATOM 3700 O O . VAL B 1 120 ? 2.344 17.688 6.309 1 98.94 120 VAL B O 1
ATOM 3703 N N . GLU B 1 121 ? 2.418 19.172 7.906 1 98.88 121 GLU B N 1
ATOM 3704 C CA . GLU B 1 121 ? 1.655 18.375 8.859 1 98.88 121 GLU B CA 1
ATOM 3705 C C . GLU B 1 121 ? 0.314 19.016 9.18 1 98.88 121 GLU B C 1
ATOM 3707 O O . GLU B 1 121 ? 0.264 20.188 9.57 1 98.88 121 GLU B O 1
ATOM 3712 N N . ILE B 1 122 ? -0.723 18.281 8.992 1 98.88 122 ILE B N 1
ATOM 3713 C CA . ILE B 1 122 ? -2.055 18.703 9.406 1 98.88 122 ILE B CA 1
ATOM 3714 C C . ILE B 1 122 ? -2.361 18.141 10.797 1 98.88 122 ILE B C 1
ATOM 3716 O O . ILE B 1 122 ? -2.467 16.938 10.977 1 98.88 122 ILE B O 1
ATOM 3720 N N . GLY B 1 123 ? -2.557 19 11.781 1 98.31 123 GLY B N 1
ATOM 3721 C CA . GLY B 1 123 ? -2.67 18.625 13.18 1 98.31 123 GLY B CA 1
ATOM 3722 C C . GLY B 1 123 ? -1.393 18.859 13.969 1 98.31 123 GLY B C 1
ATOM 3723 O O . GLY B 1 123 ? -0.571 17.938 14.102 1 98.31 123 GLY B O 1
ATOM 3724 N N . PHE B 1 124 ? -1.261 20.094 14.484 1 98.44 124 PHE B N 1
ATOM 3725 C CA . PHE B 1 124 ? -0.083 20.453 15.266 1 98.44 124 PHE B CA 1
ATOM 3726 C C . PHE B 1 124 ? -0.233 20 16.719 1 98.44 124 PHE B C 1
ATOM 3728 O O . PHE B 1 124 ? 0.688 19.422 17.297 1 98.44 124 PHE B O 1
ATOM 3735 N N . PHE B 1 125 ? -1.427 20.281 17.297 1 96.94 125 PHE B N 1
ATOM 3736 C CA . PHE B 1 125 ? -1.748 20.016 18.703 1 96.94 125 PHE B CA 1
ATOM 3737 C C . PHE B 1 125 ? -0.679 20.594 19.625 1 96.94 125 PHE B C 1
ATOM 3739 O O . PHE B 1 125 ? -0.456 21.797 19.641 1 96.94 125 PHE B O 1
ATOM 3746 N N . HIS B 1 126 ? 0.141 19.734 20.281 1 96.88 126 HIS B N 1
ATOM 3747 C CA . HIS B 1 126 ? 1.168 20.25 21.188 1 96.88 126 HIS B CA 1
ATOM 3748 C C . HIS B 1 126 ? 2.529 20.297 20.5 1 96.88 126 HIS B C 1
ATOM 3750 O O . HIS B 1 126 ? 3.535 20.625 21.141 1 96.88 126 HIS B O 1
ATOM 3756 N N . GLY B 1 127 ? 2.641 19.875 19.312 1 98.06 127 GLY B N 1
ATOM 3757 C CA . GLY B 1 127 ? 3.811 20.125 18.484 1 98.06 127 GLY B CA 1
ATOM 3758 C C . GLY B 1 127 ? 4.785 18.969 18.469 1 98.06 127 GLY B C 1
ATOM 3759 O O . GLY B 1 127 ? 5.812 19.031 17.781 1 98.06 127 GLY B O 1
ATOM 3760 N N . ILE B 1 128 ? 4.484 17.859 19.109 1 97.94 128 ILE B N 1
ATOM 3761 C CA . ILE B 1 128 ? 5.414 16.75 19.172 1 97.94 128 ILE B CA 1
ATOM 3762 C C . ILE B 1 128 ? 5.57 16.109 17.797 1 97.94 128 ILE B C 1
ATOM 3764 O O . ILE B 1 128 ? 6.676 15.734 17.406 1 97.94 128 ILE B O 1
ATOM 3768 N N . GLY B 1 129 ? 4.457 15.984 17.062 1 97.69 129 GLY B N 1
ATOM 3769 C CA . GLY B 1 129 ? 4.531 15.469 15.711 1 97.69 129 GLY B CA 1
ATOM 3770 C C . GLY B 1 129 ? 5.375 16.328 14.789 1 97.69 129 GLY B C 1
ATOM 3771 O O . GLY B 1 129 ? 6.191 15.82 14.023 1 97.69 129 GLY B O 1
ATOM 3772 N N . HIS B 1 130 ? 5.203 17.609 14.875 1 98.19 130 HIS B N 1
ATOM 3773 C CA . HIS B 1 130 ? 5.996 18.562 14.102 1 98.19 130 HIS B CA 1
ATOM 3774 C C . HIS B 1 130 ? 7.484 18.406 14.398 1 98.19 130 HIS B C 1
ATOM 3776 O O . HIS B 1 130 ? 8.305 18.391 13.484 1 98.19 130 HIS B O 1
ATOM 3782 N N . GLU B 1 131 ? 7.773 18.328 15.672 1 98.06 131 GLU B N 1
ATOM 3783 C CA . GLU B 1 131 ? 9.164 18.172 16.078 1 98.06 131 GLU B CA 1
ATOM 3784 C C . GLU B 1 131 ? 9.758 16.859 15.578 1 98.06 131 GLU B C 1
ATOM 3786 O O . GLU B 1 131 ? 10.883 16.828 15.094 1 98.06 131 GLU B O 1
ATOM 3791 N N . ALA B 1 132 ? 9.023 15.797 15.711 1 98.31 132 ALA B N 1
ATOM 3792 C CA . ALA B 1 132 ? 9.477 14.5 15.242 1 98.31 132 ALA B CA 1
ATOM 3793 C C . ALA B 1 132 ? 9.758 14.523 13.742 1 98.31 132 ALA B C 1
ATOM 3795 O O . ALA B 1 132 ? 10.789 14.031 13.281 1 98.31 132 ALA B O 1
ATOM 3796 N N . LEU B 1 133 ? 8.852 15.117 13.016 1 98.25 133 LEU B N 1
ATOM 3797 C CA . LEU B 1 133 ? 9.008 15.203 11.57 1 98.25 133 LEU B CA 1
ATOM 3798 C C . LEU B 1 133 ? 10.219 16.062 11.203 1 98.25 133 LEU B C 1
ATOM 3800 O O . LEU B 1 133 ? 10.992 15.703 10.32 1 98.25 133 LEU B O 1
ATOM 3804 N N . SER B 1 134 ? 10.398 17.141 11.93 1 98 134 SER B N 1
ATOM 3805 C CA . SER B 1 134 ? 11.5 18.062 11.664 1 98 134 SER B CA 1
ATOM 3806 C C . SER B 1 134 ? 12.844 17.406 11.938 1 98 134 SER B C 1
ATOM 3808 O O . SER B 1 134 ? 13.805 17.625 11.195 1 98 134 SER B O 1
ATOM 3810 N N . GLN B 1 135 ? 12.891 16.609 12.961 1 97.44 135 GLN B N 1
ATOM 3811 C CA . GLN B 1 135 ? 14.141 15.922 13.281 1 97.44 135 GLN B CA 1
ATOM 3812 C C . GLN B 1 135 ? 14.398 14.781 12.305 1 97.44 135 GLN B C 1
ATOM 3814 O O . GLN B 1 135 ? 15.547 14.516 11.938 1 97.44 135 GLN B O 1
ATOM 3819 N N . PHE B 1 136 ? 13.383 14.156 11.867 1 98.31 136 PHE B N 1
ATOM 3820 C CA . PHE B 1 136 ? 13.484 13.008 10.984 1 98.31 136 PHE B CA 1
ATOM 3821 C C . PHE B 1 136 ? 13.852 13.445 9.57 1 98.31 136 PHE B C 1
ATOM 3823 O O . PHE B 1 136 ? 14.531 12.711 8.844 1 98.31 136 PHE B O 1
ATOM 3830 N N . LEU B 1 137 ? 13.391 14.656 9.172 1 98.19 137 LEU B N 1
ATOM 3831 C CA . LEU B 1 137 ? 13.625 15.227 7.844 1 98.19 137 LEU B CA 1
ATOM 3832 C C . LEU B 1 137 ? 14.438 16.516 7.941 1 98.19 137 LEU B C 1
ATOM 3834 O O . LEU B 1 137 ? 13.898 17.609 7.734 1 98.19 137 LEU B O 1
ATOM 3838 N N . PRO B 1 138 ? 15.664 16.359 8.047 1 96.31 138 PRO B N 1
ATOM 3839 C CA . PRO B 1 138 ? 16.469 17.516 8.438 1 96.31 138 PRO B CA 1
ATOM 3840 C C . PRO B 1 138 ? 16.562 18.578 7.336 1 96.31 138 PRO B C 1
ATOM 3842 O O . PRO B 1 138 ? 16.875 19.734 7.613 1 96.31 138 PRO B O 1
ATOM 3845 N N . LYS B 1 139 ? 16.266 18.25 6.117 1 97.5 139 LYS B N 1
ATOM 3846 C CA . LYS B 1 139 ? 16.344 19.219 5.031 1 97.5 139 LYS B CA 1
ATOM 3847 C C . LYS B 1 139 ? 14.969 19.781 4.672 1 97.5 139 LYS B C 1
ATOM 3849 O O . LYS B 1 139 ? 14.836 20.562 3.729 1 97.5 139 LYS B O 1
ATOM 3854 N N . ALA B 1 140 ? 13.984 19.406 5.445 1 98.31 140 ALA B N 1
ATOM 3855 C CA . ALA B 1 140 ? 12.617 19.844 5.168 1 98.31 140 ALA B CA 1
ATOM 3856 C C . ALA B 1 140 ? 12.312 21.156 5.879 1 98.31 140 ALA B C 1
ATOM 3858 O O . ALA B 1 140 ? 12.672 21.344 7.047 1 98.31 140 ALA B O 1
ATOM 3859 N N . GLN B 1 141 ? 11.727 22.031 5.141 1 97.81 141 GLN B N 1
ATOM 3860 C CA . GLN B 1 141 ? 10.961 23.109 5.758 1 97.81 141 GLN B CA 1
ATOM 3861 C C . GLN B 1 141 ? 9.547 22.641 6.113 1 97.81 141 GLN B C 1
ATOM 3863 O O . GLN B 1 141 ? 8.703 22.469 5.234 1 97.81 141 GLN B O 1
ATOM 3868 N N . VAL B 1 142 ? 9.305 22.5 7.402 1 98.62 142 VAL B N 1
ATOM 3869 C CA . VAL B 1 142 ? 8.07 21.875 7.832 1 98.62 142 VAL B CA 1
ATOM 3870 C C . VAL B 1 142 ? 7.043 22.938 8.219 1 98.62 142 VAL B C 1
ATOM 3872 O O . VAL B 1 142 ? 7.328 23.812 9.031 1 98.62 142 VAL B O 1
ATOM 3875 N N . HIS B 1 143 ? 5.898 22.875 7.594 1 98.88 143 HIS B N 1
ATOM 3876 C CA . HIS B 1 143 ? 4.715 23.656 7.957 1 98.88 143 HIS B CA 1
ATOM 3877 C C . HIS B 1 143 ? 3.721 22.797 8.734 1 98.88 143 HIS B C 1
ATOM 3879 O O . HIS B 1 143 ? 3.641 21.578 8.531 1 98.88 143 HIS B O 1
ATOM 3885 N N . SER B 1 144 ? 2.986 23.453 9.617 1 98.81 144 SER B N 1
ATOM 3886 C CA . SER B 1 144 ? 1.903 22.766 10.32 1 98.81 144 SER B CA 1
ATOM 3887 C C . SER B 1 144 ? 0.61 23.562 10.258 1 98.81 144 SER B C 1
ATOM 3889 O O . SER B 1 144 ? 0.641 24.797 10.234 1 98.81 144 SER B O 1
ATOM 3891 N N . LEU B 1 145 ? -0.471 22.891 10.188 1 98.88 145 LEU B N 1
ATOM 3892 C CA . LEU B 1 145 ? -1.809 23.469 10.266 1 98.88 145 LEU B CA 1
ATOM 3893 C C . LEU B 1 145 ? -2.498 23.078 11.562 1 98.88 145 LEU B C 1
ATOM 3895 O O . LEU B 1 145 ? -2.418 21.922 11.992 1 98.88 145 LEU B O 1
ATOM 3899 N N . GLU B 1 146 ? -3.143 24.062 12.195 1 98.69 146 GLU B N 1
ATOM 3900 C CA . GLU B 1 146 ? -3.779 23.797 13.484 1 98.69 146 GLU B CA 1
ATOM 3901 C C . GLU B 1 146 ? -4.992 24.703 13.695 1 98.69 146 GLU B C 1
ATOM 3903 O O . GLU B 1 146 ? -4.887 25.922 13.57 1 98.69 146 GLU B O 1
ATOM 3908 N N . ILE B 1 147 ? -6.074 24.078 14.023 1 98.44 147 ILE B N 1
ATOM 3909 C CA . ILE B 1 147 ? -7.309 24.844 14.148 1 98.44 147 ILE B CA 1
ATOM 3910 C C . ILE B 1 147 ? -7.383 25.469 15.539 1 98.44 147 ILE B C 1
ATOM 3912 O O . ILE B 1 147 ? -7.984 26.531 15.711 1 98.44 147 ILE B O 1
ATOM 3916 N N . SER B 1 148 ? -6.75 24.922 16.516 1 97.5 148 SER B N 1
ATOM 3917 C CA . SER B 1 148 ? -6.938 25.344 17.891 1 97.5 148 SER B CA 1
ATOM 3918 C C . SER B 1 148 ? -6.293 26.703 18.156 1 97.5 148 SER B C 1
ATOM 3920 O O . SER B 1 148 ? -6.551 27.328 19.188 1 97.5 148 SER B O 1
ATOM 3922 N N . CYS B 1 149 ? -5.438 27.203 17.266 1 97.69 149 CYS B N 1
ATOM 3923 C CA . CYS B 1 149 ? -4.789 28.5 17.469 1 97.69 149 CYS B CA 1
ATOM 3924 C C . CYS B 1 149 ? -5.609 29.625 16.859 1 97.69 149 CYS B C 1
ATOM 3926 O O . CYS B 1 149 ? -5.156 30.766 16.812 1 97.69 149 CYS B O 1
ATOM 3928 N N . LEU B 1 150 ? -6.812 29.312 16.375 1 97.81 150 LEU B N 1
ATOM 3929 C CA . LEU B 1 150 ? -7.785 30.328 16.031 1 97.81 150 LEU B CA 1
ATOM 3930 C C . LEU B 1 150 ? -8.227 31.109 17.266 1 97.81 150 LEU B C 1
ATOM 3932 O O . LEU B 1 150 ? -8.07 30.625 18.391 1 97.81 150 LEU B O 1
ATOM 3936 N N . PRO B 1 151 ? -8.805 32.312 16.969 1 96.88 151 PRO B N 1
ATOM 3937 C CA . PRO B 1 151 ? -9.367 33.031 18.109 1 96.88 151 PRO B CA 1
ATOM 3938 C C . PRO B 1 151 ? -10.445 32.25 18.828 1 96.88 151 PRO B C 1
ATOM 3940 O O . PRO B 1 151 ? -11.195 31.484 18.203 1 96.88 151 PRO B O 1
ATOM 3943 N N . GLU B 1 152 ? -10.469 32.406 20.125 1 96.69 152 GLU B N 1
ATOM 3944 C CA . GLU B 1 152 ? -11.469 31.734 20.938 1 96.69 152 GLU B CA 1
ATOM 3945 C C . GLU B 1 152 ? -12.883 32.188 20.578 1 96.69 152 GLU B C 1
ATOM 3947 O O . GLU B 1 152 ? -13.109 33.406 20.375 1 96.69 152 GLU B O 1
ATOM 3952 N N . GLY B 1 153 ? -13.867 31.266 20.359 1 96.88 153 GLY B N 1
ATOM 3953 C CA . GLY B 1 153 ? -15.25 31.578 20.047 1 96.88 153 GLY B CA 1
ATOM 3954 C C . GLY B 1 153 ? -15.977 30.438 19.359 1 96.88 153 GLY B C 1
ATOM 3955 O O . GLY B 1 153 ? -15.422 29.344 19.203 1 96.88 153 GLY B O 1
ATOM 3956 N N . PRO B 1 154 ? -17.188 30.688 19 1 96.44 154 PRO B N 1
ATOM 3957 C CA . PRO B 1 154 ? -17.984 29.625 18.391 1 96.44 154 PRO B CA 1
ATOM 3958 C C . PRO B 1 154 ? -17.5 29.234 17 1 96.44 154 PRO B C 1
ATOM 3960 O O . PRO B 1 154 ? -17.062 30.094 16.234 1 96.44 154 PRO B O 1
ATOM 3963 N N . ARG B 1 155 ? -17.578 27.984 16.656 1 93.75 155 ARG B N 1
ATOM 3964 C CA . ARG B 1 155 ? -17.156 27.469 15.352 1 93.75 155 ARG B CA 1
ATOM 3965 C C . ARG B 1 155 ? -17.875 28.203 14.219 1 93.75 155 ARG B C 1
ATOM 3967 O O . ARG B 1 155 ? -17.281 28.422 13.156 1 93.75 155 ARG B O 1
ATOM 3974 N N . GLU B 1 156 ? -19.141 28.562 14.375 1 93.69 156 GLU B N 1
ATOM 3975 C CA . GLU B 1 156 ? -19.969 29.188 13.352 1 93.69 156 GLU B CA 1
ATOM 3976 C C . GLU B 1 156 ? -19.406 30.547 12.938 1 93.69 156 GLU B C 1
ATOM 3978 O O . GLU B 1 156 ? -19.688 31.031 11.844 1 93.69 156 GLU B O 1
ATOM 3983 N N . GLU B 1 157 ? -18.625 31.062 13.805 1 94.62 157 GLU B N 1
ATOM 3984 C CA . GLU B 1 157 ? -18 32.344 13.523 1 94.62 157 GLU B CA 1
ATOM 3985 C C . GLU B 1 157 ? -16.578 32.188 13.008 1 94.62 157 GLU B C 1
ATOM 3987 O O . GLU B 1 157 ? -15.812 33.156 12.945 1 94.62 157 GLU B O 1
ATOM 3992 N N . GLY B 1 158 ? -16.219 30.938 12.695 1 93.94 158 GLY B N 1
ATOM 3993 C CA . GLY B 1 158 ? -14.875 30.656 12.227 1 93.94 158 GLY B CA 1
ATOM 3994 C C . GLY B 1 158 ? -13.844 30.625 13.336 1 93.94 158 GLY B C 1
ATOM 3995 O O . GLY B 1 158 ? -12.641 30.75 13.086 1 93.94 158 GLY B O 1
ATOM 3996 N N . LYS B 1 159 ? -14.289 30.531 14.617 1 96.62 159 LYS B N 1
ATOM 3997 C CA . LYS B 1 159 ? -13.422 30.547 15.789 1 96.62 159 LYS B CA 1
ATOM 3998 C C . LYS B 1 159 ? -13.305 29.156 16.406 1 96.62 159 LYS B C 1
ATOM 4000 O O . LYS B 1 159 ? -13.727 28.156 15.789 1 96.62 159 LYS B O 1
ATOM 4005 N N . TRP B 1 160 ? -12.57 28.953 17.469 1 96.75 160 TRP B N 1
ATOM 4006 C CA . TRP B 1 160 ? -12.344 27.672 18.141 1 96.75 160 TRP B CA 1
ATOM 4007 C C . TRP B 1 160 ? -12.656 27.766 19.625 1 96.75 160 TRP B C 1
ATOM 4009 O O . TRP B 1 160 ? -12.047 28.562 20.344 1 96.75 160 TRP B O 1
ATOM 4019 N N . PRO B 1 161 ? -13.609 26.922 20.141 1 96.25 161 PRO B N 1
ATOM 4020 C CA . PRO B 1 161 ? -14.125 27.156 21.484 1 96.25 161 PRO B CA 1
ATOM 4021 C C . PRO B 1 161 ? -13.406 26.328 22.547 1 96.25 161 PRO B C 1
ATOM 4023 O O . PRO B 1 161 ? -13.703 26.438 23.734 1 96.25 161 PRO B O 1
ATOM 4026 N N . TRP B 1 162 ? -12.469 25.5 22.234 1 95.44 162 TRP B N 1
ATOM 4027 C CA . TRP B 1 162 ? -12.023 24.5 23.188 1 95.44 162 TRP B CA 1
ATOM 4028 C C . TRP B 1 162 ? -10.594 24.797 23.656 1 95.44 162 TRP B C 1
ATOM 4030 O O . TRP B 1 162 ? -9.898 23.891 24.125 1 95.44 162 TRP B O 1
ATOM 4040 N N . GLY B 1 163 ? -10.039 26 23.375 1 95.81 163 GLY B N 1
ATOM 4041 C CA . GLY B 1 163 ? -8.734 26.406 23.859 1 95.81 163 GLY B CA 1
ATOM 4042 C C . GLY B 1 163 ? -7.625 26.203 22.844 1 95.81 163 GLY B C 1
ATOM 4043 O O . GLY B 1 163 ? -7.742 25.375 21.953 1 95.81 163 GLY B O 1
ATOM 4044 N N . ASN B 1 164 ? -6.555 26.891 23 1 97.44 164 ASN B N 1
ATOM 4045 C CA . ASN B 1 164 ? -5.402 26.859 22.109 1 97.44 164 ASN B CA 1
ATOM 4046 C C . ASN B 1 164 ? -4.363 25.844 22.562 1 97.44 164 ASN B C 1
ATOM 4048 O O . ASN B 1 164 ? -3.369 26.203 23.188 1 97.44 164 ASN B O 1
ATOM 4052 N N . PHE B 1 165 ? -4.523 24.641 22.141 1 95.56 165 PHE B N 1
ATOM 4053 C CA . PHE B 1 165 ? -3.602 23.578 22.531 1 95.56 165 PHE B CA 1
ATOM 4054 C C . PHE B 1 165 ? -2.217 23.828 21.938 1 95.56 165 PHE B C 1
ATOM 4056 O O . PHE B 1 165 ? -1.207 23.453 22.547 1 95.56 165 PHE B O 1
ATOM 4063 N N . ALA B 1 166 ? -2.141 24.438 20.812 1 97.94 166 ALA B N 1
ATOM 4064 C CA . ALA B 1 166 ? -0.873 24.672 20.125 1 97.94 166 ALA B CA 1
ATOM 4065 C C . ALA B 1 166 ? 0.051 25.562 20.953 1 97.94 166 ALA B C 1
ATOM 4067 O O . ALA B 1 166 ? 1.272 25.391 20.922 1 97.94 166 ALA B O 1
ATOM 4068 N N . ALA B 1 167 ? -0.489 26.422 21.734 1 97.25 167 ALA B N 1
ATOM 4069 C CA . ALA B 1 167 ? 0.271 27.391 22.516 1 97.25 167 ALA B CA 1
ATOM 4070 C C . ALA B 1 167 ? 1.083 26.703 23.609 1 97.25 167 ALA B C 1
ATOM 4072 O O . ALA B 1 167 ? 1.989 27.297 24.188 1 97.25 167 ALA B O 1
ATOM 4073 N N . ASN B 1 168 ? 0.746 25.438 23.875 1 95.62 168 ASN B N 1
ATOM 4074 C CA . ASN B 1 168 ? 1.473 24.688 24.891 1 95.62 168 ASN B CA 1
ATOM 4075 C C . ASN B 1 168 ? 2.832 24.219 24.375 1 95.62 168 ASN B C 1
ATOM 4077 O O . ASN B 1 168 ? 3.67 23.75 25.141 1 95.62 168 ASN B O 1
ATOM 4081 N N . SER B 1 169 ? 3.039 24.344 23.109 1 97.12 169 SER B N 1
ATOM 4082 C CA . SER B 1 169 ? 4.332 24 22.531 1 97.12 169 SER B CA 1
ATOM 4083 C C . SER B 1 169 ? 5.352 25.109 22.766 1 97.12 169 SER B C 1
ATOM 4085 O O . SER B 1 169 ? 5.035 26.297 22.594 1 97.12 169 SER B O 1
ATOM 4087 N N . ASN B 1 170 ? 6.594 24.672 23.047 1 95.44 170 ASN B N 1
ATOM 4088 C CA . ASN B 1 170 ? 7.66 25.656 23.219 1 95.44 170 ASN B CA 1
ATOM 4089 C C . ASN B 1 170 ? 8.07 26.297 21.891 1 95.44 170 ASN B C 1
ATOM 4091 O O . ASN B 1 170 ? 8.773 27.297 21.875 1 95.44 170 ASN B O 1
ATOM 4095 N N . GLN B 1 171 ? 7.566 25.766 20.797 1 96.81 171 GLN B N 1
ATOM 4096 C CA . GLN B 1 171 ? 7.926 26.266 19.469 1 96.81 171 GLN B CA 1
ATOM 4097 C C . GLN B 1 171 ? 6.836 27.172 18.922 1 96.81 171 GLN B C 1
ATOM 4099 O O . GLN B 1 171 ? 6.988 27.75 17.844 1 96.81 171 GLN B O 1
ATOM 4104 N N . TYR B 1 172 ? 5.754 27.312 19.625 1 97.94 172 TYR B N 1
ATOM 4105 C CA . TYR B 1 172 ? 4.543 27.953 19.125 1 97.94 172 TYR B CA 1
ATOM 4106 C C . TYR B 1 172 ? 4.852 29.344 18.594 1 97.94 172 TYR B C 1
ATOM 4108 O O . TYR B 1 172 ? 4.633 29.641 17.422 1 97.94 172 TYR B O 1
ATOM 4116 N N . ASP B 1 173 ? 5.488 30.219 19.438 1 97.75 173 ASP B N 1
ATOM 4117 C CA . ASP B 1 173 ? 5.738 31.609 19.062 1 97.75 173 ASP B CA 1
ATOM 4118 C C . ASP B 1 173 ? 6.688 31.703 17.875 1 97.75 173 ASP B C 1
ATOM 4120 O O . ASP B 1 173 ? 6.473 32.5 16.969 1 97.75 173 ASP B O 1
ATOM 4124 N N . ASN B 1 174 ? 7.684 30.875 17.922 1 97.94 174 ASN B N 1
ATOM 4125 C CA . ASN B 1 174 ? 8.656 30.875 16.828 1 97.94 174 ASN B CA 1
ATOM 4126 C C . ASN B 1 174 ? 8.023 30.453 15.516 1 97.94 174 ASN B C 1
ATOM 4128 O O . ASN B 1 174 ? 8.266 31.062 14.477 1 97.94 174 ASN B O 1
ATOM 4132 N N . LEU B 1 175 ? 7.207 29.438 15.539 1 98.38 175 LEU B N 1
ATOM 4133 C CA . LEU B 1 175 ? 6.59 28.906 14.32 1 98.38 175 LEU B CA 1
ATOM 4134 C C . LEU B 1 175 ? 5.562 29.891 13.766 1 98.38 175 LEU B C 1
ATOM 4136 O O . LEU B 1 175 ? 5.418 30.016 12.547 1 98.38 175 LEU B O 1
ATOM 4140 N N . ILE B 1 176 ? 4.879 30.578 14.68 1 98.06 176 ILE B N 1
ATOM 4141 C CA . ILE B 1 176 ? 3.939 31.609 14.258 1 98.06 176 ILE B CA 1
ATOM 4142 C C . ILE B 1 176 ? 4.699 32.75 13.594 1 98.06 176 ILE B C 1
ATOM 4144 O O . ILE B 1 176 ? 4.344 33.188 12.5 1 98.06 176 ILE B O 1
ATOM 4148 N N . SER B 1 177 ? 5.742 33.156 14.211 1 97.81 177 SER B N 1
ATOM 4149 C CA . SER B 1 177 ? 6.523 34.281 13.719 1 97.81 177 SER B CA 1
ATOM 4150 C C . SER B 1 177 ? 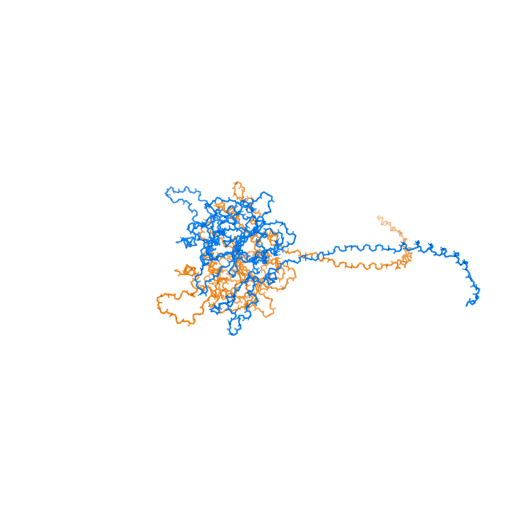7.152 33.969 12.367 1 97.81 177 SER B C 1
ATOM 4152 O O . SER B 1 177 ? 7.227 34.844 11.492 1 97.81 177 SER B O 1
ATOM 4154 N N . LYS B 1 178 ? 7.582 32.75 12.148 1 97.19 178 LYS B N 1
ATOM 4155 C CA . LYS B 1 178 ? 8.258 32.344 10.922 1 97.19 178 LYS B CA 1
ATOM 4156 C C . LYS B 1 178 ? 7.25 31.906 9.859 1 97.19 178 LYS B C 1
ATOM 4158 O O . LYS B 1 178 ? 7.637 31.469 8.773 1 97.19 178 LYS B O 1
ATOM 4163 N N . LYS B 1 179 ? 5.988 31.938 10.195 1 97.31 179 LYS B N 1
ATOM 4164 C CA . LYS B 1 179 ? 4.918 31.562 9.281 1 97.31 179 LYS B CA 1
ATOM 4165 C C . LYS B 1 179 ? 5.051 30.094 8.859 1 97.31 179 LYS B C 1
ATOM 4167 O O . LYS B 1 179 ? 4.949 29.781 7.672 1 97.31 179 LYS B O 1
ATOM 4172 N N . ARG B 1 180 ? 5.312 29.297 9.906 1 98.25 180 ARG B N 1
ATOM 4173 C CA . ARG B 1 180 ? 5.418 27.844 9.695 1 98.25 180 ARG B CA 1
ATOM 4174 C C . ARG B 1 180 ? 4.297 27.109 10.422 1 98.25 180 ARG B C 1
ATOM 4176 O O . ARG B 1 180 ? 4.141 25.891 10.258 1 98.25 180 ARG B O 1
ATOM 4183 N N . LEU B 1 181 ? 3.613 27.781 11.281 1 98.81 181 LEU B N 1
ATOM 4184 C CA . LEU B 1 181 ? 2.371 27.312 11.875 1 98.81 181 LEU B CA 1
ATOM 4185 C C . LEU B 1 181 ? 1.188 28.156 11.414 1 98.81 181 LEU B C 1
ATOM 4187 O O . LEU B 1 181 ? 1.16 29.359 11.633 1 98.81 181 LEU B O 1
ATOM 4191 N N . HIS B 1 182 ? 0.275 27.5 10.789 1 98.81 182 HIS B N 1
ATOM 4192 C CA . HIS B 1 182 ? -0.861 28.188 10.188 1 98.81 182 HIS B CA 1
ATOM 4193 C C . HIS B 1 182 ? -2.162 27.844 10.906 1 98.81 182 HIS B C 1
ATOM 4195 O O . HIS B 1 182 ? -2.531 26.672 10.984 1 98.81 182 HIS B O 1
ATOM 4201 N N . CYS B 1 183 ? -2.85 28.812 11.406 1 98.56 183 CYS B N 1
ATOM 4202 C CA . CYS B 1 183 ? -4.055 28.625 12.203 1 98.56 183 CYS B CA 1
ATOM 4203 C C . CYS B 1 183 ? -5.301 28.625 11.32 1 98.56 183 CYS B C 1
ATOM 4205 O O . CYS B 1 183 ? -5.605 29.641 10.672 1 98.56 183 CYS B O 1
ATOM 4207 N N . GLY B 1 184 ? -5.945 27.547 11.234 1 98.19 184 GLY B N 1
ATOM 4208 C CA . GLY B 1 184 ? -7.148 27.469 10.422 1 98.19 184 GLY B CA 1
ATOM 4209 C C . GLY B 1 184 ? -7.73 26.062 10.352 1 98.19 184 GLY B C 1
ATOM 4210 O O . GLY B 1 184 ? -7.188 25.125 10.945 1 98.19 184 GLY B O 1
ATOM 4211 N N . ASP B 1 185 ? -8.898 25.953 9.719 1 97.69 185 ASP B N 1
ATOM 4212 C CA . ASP B 1 185 ? -9.609 24.703 9.508 1 97.69 185 ASP B CA 1
ATOM 4213 C C . ASP B 1 185 ? -9.117 24 8.242 1 97.69 185 ASP B C 1
ATOM 4215 O O . ASP B 1 185 ? -9.406 24.438 7.129 1 97.69 185 ASP B O 1
ATOM 4219 N N . ALA B 1 186 ? -8.445 22.891 8.438 1 97.69 186 ALA B N 1
ATOM 4220 C CA . ALA B 1 186 ? -7.828 22.188 7.316 1 97.69 186 ALA B CA 1
ATOM 4221 C C . ALA B 1 186 ? -8.875 21.5 6.445 1 97.69 186 ALA B C 1
ATOM 4223 O O . ALA B 1 186 ? -8.555 20.922 5.406 1 97.69 186 ALA B O 1
ATOM 4224 N N . TYR B 1 187 ? -10.109 21.578 6.828 1 96.69 187 TYR B N 1
ATOM 4225 C CA . TYR B 1 187 ? -11.195 21.141 5.961 1 96.69 187 TYR B CA 1
ATOM 4226 C C . TYR B 1 187 ? -11.547 22.219 4.938 1 96.69 187 TYR B C 1
ATOM 4228 O O . TYR B 1 187 ? -12.148 21.922 3.904 1 96.69 187 TYR B O 1
ATOM 4236 N N . SER B 1 188 ? -11.25 23.453 5.207 1 97.06 188 SER B N 1
ATOM 4237 C CA . SER B 1 188 ? -11.602 24.594 4.371 1 97.06 188 SER B CA 1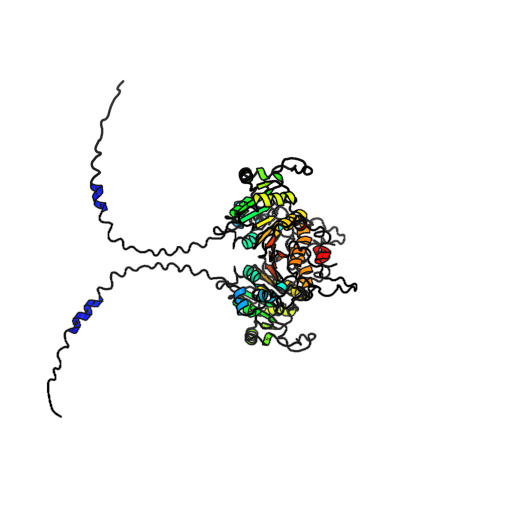
ATOM 4238 C C . SER B 1 188 ? -10.68 24.703 3.166 1 97.06 188 SER B C 1
ATOM 4240 O O . SER B 1 188 ? -9.477 24.969 3.314 1 97.06 188 SER B O 1
ATOM 4242 N N . TYR B 1 189 ? -11.227 24.625 1.953 1 98.12 189 TYR B N 1
ATOM 4243 C CA . TYR B 1 189 ? -10.461 24.844 0.733 1 98.12 189 TYR B CA 1
ATOM 4244 C C . TYR B 1 189 ? -9.773 26.203 0.745 1 98.12 189 TYR B C 1
ATOM 4246 O O . TYR B 1 189 ? -8.602 26.312 0.384 1 98.12 189 TYR B O 1
ATOM 4254 N N . ASP B 1 190 ? -10.531 27.219 1.138 1 98.12 190 ASP B N 1
ATOM 4255 C CA . ASP B 1 190 ? -10.008 28.578 1.084 1 98.12 190 ASP B CA 1
ATOM 4256 C C . ASP B 1 190 ? -8.805 28.734 2.014 1 98.12 190 ASP B C 1
ATOM 4258 O O . ASP B 1 190 ? -7.812 29.375 1.65 1 98.12 190 ASP B O 1
ATOM 4262 N N . PHE B 1 191 ? -8.945 28.203 3.17 1 98.38 191 PHE B N 1
ATOM 4263 C CA . PHE B 1 191 ? -7.816 28.25 4.094 1 98.38 191 PHE B CA 1
ATOM 4264 C C . PHE B 1 191 ? -6.613 27.5 3.521 1 98.38 191 PHE B C 1
ATOM 4266 O O . PHE B 1 191 ? -5.496 28.016 3.52 1 98.38 191 PHE B O 1
ATOM 4273 N N . LEU B 1 192 ? -6.824 26.25 3.008 1 98.81 192 LEU B N 1
ATOM 4274 C CA . LEU B 1 192 ? -5.738 25.453 2.465 1 98.81 192 LEU B CA 1
ATOM 4275 C C . LEU B 1 192 ? -5.078 26.141 1.281 1 98.81 192 LEU B C 1
ATOM 4277 O O . LEU B 1 192 ? -3.85 26.219 1.209 1 98.81 192 LEU B O 1
ATOM 4281 N N . HIS B 1 193 ? -5.891 26.641 0.433 1 98.81 193 HIS B N 1
ATOM 4282 C CA . HIS B 1 193 ? -5.352 27.25 -0.78 1 98.81 193 HIS B CA 1
ATOM 4283 C C . HIS B 1 193 ? -4.59 28.531 -0.465 1 98.81 193 HIS B C 1
ATOM 4285 O O . HIS B 1 193 ? -3.561 28.812 -1.079 1 98.81 193 HIS B O 1
ATOM 4291 N N . SER B 1 194 ? -5.113 29.328 0.454 1 98.5 194 SER B N 1
ATOM 4292 C CA . SER B 1 194 ? -4.398 30.531 0.862 1 98.5 194 SER B CA 1
ATOM 4293 C C . SER B 1 194 ? -3.055 30.188 1.498 1 98.5 194 SER B C 1
ATOM 4295 O O . SER B 1 194 ? -2.047 30.844 1.224 1 98.5 194 SER B O 1
ATOM 4297 N N . THR B 1 195 ? -3.059 29.203 2.363 1 98.69 195 THR B N 1
ATOM 4298 C CA . THR B 1 195 ? -1.817 28.766 2.99 1 98.69 195 THR B CA 1
ATOM 4299 C C . THR B 1 195 ? -0.825 28.281 1.939 1 98.69 195 THR B C 1
ATOM 4301 O O . THR B 1 195 ? 0.346 28.656 1.957 1 98.69 195 THR B O 1
ATOM 4304 N N . PHE B 1 196 ? -1.285 27.453 1.033 1 98.75 196 PHE B N 1
ATOM 4305 C CA . PHE B 1 196 ? -0.463 26.922 -0.043 1 98.75 196 PHE B CA 1
ATOM 4306 C C . PHE B 1 196 ? 0.123 28.031 -0.893 1 98.75 196 PHE B C 1
ATOM 4308 O O . PHE B 1 196 ? 1.336 28.094 -1.103 1 98.75 196 PHE B O 1
ATOM 4315 N N . SER B 1 197 ? -0.704 28.969 -1.351 1 98.19 197 SER B N 1
ATOM 4316 C CA . SER B 1 197 ? -0.304 29.984 -2.316 1 98.19 197 SER B CA 1
ATOM 4317 C C . SER B 1 197 ? 0.56 31.062 -1.663 1 98.19 197 SER B C 1
ATOM 4319 O O . SER B 1 197 ? 1.478 31.594 -2.291 1 98.19 197 SER B O 1
ATOM 4321 N N . GLN B 1 198 ? 0.345 31.328 -0.384 1 97.88 198 GLN B N 1
ATOM 4322 C CA . GLN B 1 198 ? 1.011 32.469 0.255 1 97.88 198 GLN B CA 1
ATOM 4323 C C . GLN B 1 198 ? 2.281 32 0.974 1 97.88 198 GLN B C 1
ATOM 4325 O O . GLN B 1 198 ? 3.193 32.812 1.188 1 97.88 198 GLN B O 1
ATOM 4330 N N . HIS B 1 199 ? 2.336 30.688 1.3 1 98.06 199 HIS B N 1
ATOM 4331 C CA . HIS B 1 199 ? 3.426 30.328 2.207 1 98.06 199 HIS B CA 1
ATOM 4332 C C . HIS B 1 199 ? 4.215 29.141 1.688 1 98.06 199 HIS B C 1
ATOM 4334 O O . HIS B 1 199 ? 5.387 28.969 2.033 1 98.06 199 HIS B O 1
ATOM 4340 N N . ILE B 1 200 ? 3.641 28.312 0.878 1 98.19 200 ILE B N 1
ATOM 4341 C CA . ILE B 1 200 ? 4.277 27.047 0.521 1 98.19 200 ILE B CA 1
ATOM 4342 C C . ILE B 1 200 ? 4.719 27.078 -0.94 1 98.19 200 ILE B C 1
ATOM 4344 O O . ILE B 1 200 ? 5.879 26.797 -1.252 1 98.19 200 ILE B O 1
ATOM 4348 N N . HIS B 1 201 ? 3.742 27.438 -1.749 1 97.5 201 HIS B N 1
ATOM 4349 C CA . HIS B 1 201 ? 4.035 27.516 -3.176 1 97.5 201 HIS B CA 1
ATOM 4350 C C . HIS B 1 201 ? 4.551 28.906 -3.555 1 97.5 201 HIS B C 1
ATOM 4352 O O . HIS B 1 201 ? 3.832 29.688 -4.176 1 97.5 201 HIS B O 1
ATOM 4358 N N . LEU B 1 202 ? 5.703 29.234 -3.176 1 96 202 LEU B N 1
ATOM 4359 C CA . LEU B 1 202 ? 6.355 30.5 -3.467 1 96 202 LEU B CA 1
ATOM 4360 C C . LEU B 1 202 ? 7.43 30.328 -4.535 1 96 202 LEU B C 1
ATOM 4362 O O . LEU B 1 202 ? 7.969 29.234 -4.707 1 96 202 LEU B O 1
ATOM 4366 N N . PRO B 1 203 ? 7.688 31.516 -5.137 1 92 203 PRO B N 1
ATOM 4367 C CA . PRO B 1 203 ? 8.797 31.453 -6.09 1 92 203 PRO B CA 1
ATOM 4368 C C . PRO B 1 203 ? 10.102 31 -5.438 1 92 203 PRO B C 1
ATOM 4370 O O . PRO B 1 203 ? 10.414 31.406 -4.316 1 92 203 PRO B O 1
ATOM 4373 N N . ASP B 1 204 ? 10.758 30.031 -5.879 1 92.06 204 ASP B N 1
ATOM 4374 C CA . ASP B 1 204 ? 12.086 29.562 -5.492 1 92.06 204 ASP B CA 1
ATOM 4375 C C . ASP B 1 204 ? 12.008 28.672 -4.25 1 92.06 204 ASP B C 1
ATOM 4377 O O . ASP B 1 204 ? 13.031 28.312 -3.672 1 92.06 204 ASP B O 1
ATOM 4381 N N . ALA B 1 205 ? 10.805 28.594 -3.701 1 95.94 205 ALA B N 1
ATOM 4382 C CA . ALA B 1 205 ? 10.68 27.672 -2.57 1 95.94 205 ALA B CA 1
ATOM 4383 C C . ALA B 1 205 ? 11.031 26.25 -2.98 1 95.94 205 ALA B C 1
ATOM 4385 O O . ALA B 1 205 ? 10.852 25.859 -4.141 1 95.94 205 ALA B O 1
ATOM 4386 N N . PRO B 1 206 ? 11.602 25.516 -2.059 1 97.88 206 PRO B N 1
ATOM 4387 C CA . PRO B 1 206 ? 11.805 24.094 -2.371 1 97.88 206 PRO B CA 1
ATOM 4388 C C . PRO B 1 206 ? 10.492 23.359 -2.666 1 97.88 206 PRO B C 1
ATOM 4390 O O . PRO B 1 206 ? 9.414 23.844 -2.305 1 97.88 206 PRO B O 1
ATOM 4393 N N . PRO B 1 207 ? 10.602 22.234 -3.32 1 98.12 207 PRO B N 1
ATOM 4394 C CA . PRO B 1 207 ? 9.391 21.5 -3.691 1 98.12 207 PRO B CA 1
ATOM 4395 C C . PRO B 1 207 ? 8.664 20.922 -2.482 1 98.12 207 PRO B C 1
ATOM 4397 O O . PRO B 1 207 ? 9.305 20.531 -1.5 1 98.12 207 PRO B O 1
ATOM 4400 N N . LEU B 1 208 ? 7.336 20.891 -2.557 1 98.81 208 LEU B N 1
ATOM 4401 C CA . LEU B 1 208 ? 6.531 20.172 -1.58 1 98.81 208 LEU B CA 1
ATOM 4402 C C . LEU B 1 208 ? 6.59 18.656 -1.833 1 98.81 208 LEU B C 1
ATOM 4404 O O . LEU B 1 208 ? 6.148 18.188 -2.883 1 98.81 208 LEU B O 1
ATOM 4408 N N . ARG B 1 209 ? 7.066 17.828 -0.795 1 98.69 209 ARG B N 1
ATOM 4409 C CA . ARG B 1 209 ? 7.324 16.422 -1.048 1 98.69 209 ARG B CA 1
ATOM 4410 C C . ARG B 1 209 ? 6.559 15.539 -0.062 1 98.69 209 ARG B C 1
ATOM 4412 O O . ARG B 1 209 ? 6.324 14.359 -0.33 1 98.69 209 ARG B O 1
ATOM 4419 N N . VAL B 1 210 ? 6.184 16.125 1.084 1 98.94 210 VAL B N 1
ATOM 4420 C CA . VAL B 1 210 ? 5.57 15.289 2.113 1 98.94 210 VAL B CA 1
ATOM 4421 C C . VAL B 1 210 ? 4.391 16.031 2.74 1 98.94 210 VAL B C 1
ATOM 4423 O O . VAL B 1 210 ? 4.512 17.203 3.113 1 98.94 210 VAL B O 1
ATOM 4426 N N . VAL B 1 211 ? 3.277 15.414 2.826 1 98.94 211 VAL B N 1
ATOM 4427 C CA . VAL B 1 211 ? 2.139 15.883 3.609 1 98.94 211 VAL B CA 1
ATOM 4428 C C . VAL B 1 211 ? 1.673 14.781 4.559 1 98.94 211 VAL B C 1
ATOM 4430 O O . VAL B 1 211 ? 1.55 13.625 4.156 1 98.94 211 VAL B O 1
ATOM 4433 N N . VAL B 1 212 ? 1.479 15.109 5.801 1 98.94 212 VAL B N 1
ATOM 4434 C CA . VAL B 1 212 ? 0.983 14.188 6.82 1 98.94 212 VAL B CA 1
ATOM 4435 C C . VAL B 1 212 ? -0.365 14.68 7.348 1 98.94 212 VAL B C 1
ATOM 4437 O O . VAL B 1 212 ? -0.447 15.734 7.973 1 98.94 212 VAL B O 1
ATOM 4440 N N . GLU B 1 213 ? -1.399 13.953 7.055 1 98.81 213 GLU B N 1
ATOM 4441 C CA . GLU B 1 213 ? -2.727 14.195 7.617 1 98.81 213 GLU B CA 1
ATOM 4442 C C . GLU B 1 213 ? -2.877 13.523 8.977 1 98.81 213 GLU B C 1
ATOM 4444 O O . GLU B 1 213 ? -3.004 12.305 9.07 1 98.81 213 GLU B O 1
ATOM 4449 N N . ASP B 1 214 ? -2.727 14.227 10.008 1 98.06 214 ASP B N 1
ATOM 4450 C CA . ASP B 1 214 ? -2.844 13.812 11.398 1 98.06 214 ASP B CA 1
ATOM 4451 C C . ASP B 1 214 ? -3.783 14.742 12.172 1 98.06 214 ASP B C 1
ATOM 4453 O O . ASP B 1 214 ? -3.453 15.195 13.273 1 98.06 214 ASP B O 1
ATOM 4457 N N . GLY B 1 215 ? -4.91 15.086 11.555 1 95.69 215 GLY B N 1
ATOM 4458 C CA . GLY B 1 215 ? -5.855 16.047 12.117 1 95.69 215 GLY B CA 1
ATOM 4459 C C . GLY B 1 215 ? -6.941 15.383 12.953 1 95.69 215 GLY B C 1
ATOM 4460 O O . GLY B 1 215 ? -6.652 14.711 13.945 1 95.69 215 GLY B O 1
ATOM 4461 N N . SER B 1 216 ? -8.258 15.516 12.516 1 92.38 216 SER B N 1
ATOM 4462 C CA . SER B 1 216 ? -9.438 15.188 13.312 1 92.38 216 SER B CA 1
ATOM 4463 C C . SER B 1 216 ? -9.719 13.688 13.281 1 92.38 216 SER B C 1
ATOM 4465 O O . SER B 1 216 ? -10.539 13.188 14.062 1 92.38 216 SER B O 1
ATOM 4467 N N . TYR B 1 217 ? -9.172 12.914 12.453 1 91.62 217 TYR B N 1
ATOM 4468 C CA . TYR B 1 217 ? -9.406 11.492 12.234 1 91.62 217 TYR B CA 1
ATOM 4469 C C . TYR B 1 217 ? -10.797 11.25 11.656 1 91.62 217 TYR B C 1
ATOM 4471 O O . TYR B 1 217 ? -11.281 10.117 11.648 1 91.62 217 TYR B O 1
ATOM 4479 N N . GLN B 1 218 ? -11.43 12.359 11.219 1 94.06 218 GLN B N 1
ATOM 4480 C CA . GLN B 1 218 ? -12.719 12.242 10.539 1 94.06 218 GLN B CA 1
ATOM 4481 C C . GLN B 1 218 ? -12.531 11.953 9.047 1 94.06 218 GLN B C 1
ATOM 4483 O O . GLN B 1 218 ? -11.758 12.641 8.375 1 94.06 218 GLN B O 1
ATOM 4488 N N . SER B 1 219 ? -13.273 11.008 8.539 1 94.94 219 SER B N 1
ATOM 4489 C CA . SER B 1 219 ? -13.133 10.547 7.16 1 94.94 219 SER B CA 1
ATOM 4490 C C . SER B 1 219 ? -13.242 11.711 6.18 1 94.94 219 SER B C 1
ATOM 4492 O O . SER B 1 219 ? -12.477 11.797 5.219 1 94.94 219 SER B O 1
ATOM 4494 N N . GLN B 1 220 ? -14.188 12.602 6.441 1 94.81 220 GLN B N 1
ATOM 4495 C CA . GLN B 1 220 ? -14.406 13.727 5.527 1 94.81 220 GLN B CA 1
ATOM 4496 C C . GLN B 1 220 ? -13.188 14.648 5.496 1 94.81 220 GLN B C 1
ATOM 4498 O O . GLN B 1 220 ? -12.812 15.148 4.434 1 94.81 220 GLN B O 1
ATOM 4503 N N . ASP B 1 221 ? -12.609 14.883 6.652 1 97 221 ASP B N 1
ATOM 4504 C CA . ASP B 1 221 ? -11.422 15.727 6.738 1 97 221 ASP B CA 1
ATOM 4505 C C . ASP B 1 221 ? -10.227 15.07 6.059 1 97 221 ASP B C 1
ATOM 4507 O O . ASP B 1 221 ? -9.477 15.727 5.328 1 97 221 ASP B O 1
ATOM 4511 N N . MET B 1 222 ? -10.07 13.758 6.27 1 97.81 222 MET B N 1
ATOM 4512 C CA . MET B 1 222 ? -8.992 12.992 5.648 1 97.81 222 MET B CA 1
ATOM 4513 C C . MET B 1 222 ? -9.094 13.047 4.129 1 97.81 222 MET B C 1
ATOM 4515 O O . MET B 1 222 ? -8.094 13.289 3.443 1 97.81 222 MET B O 1
ATOM 4519 N N . ALA B 1 223 ? -10.305 12.875 3.664 1 97.88 223 ALA B N 1
ATOM 4520 C CA . ALA B 1 223 ? -10.539 12.914 2.223 1 97.88 223 ALA B CA 1
ATOM 4521 C C . ALA B 1 223 ? -10.266 14.312 1.664 1 97.88 223 ALA B C 1
ATOM 4523 O O . ALA B 1 223 ? -9.602 14.453 0.632 1 97.88 223 ALA B O 1
ATOM 4524 N N . ALA B 1 224 ? -10.789 15.328 2.359 1 98.25 224 ALA B N 1
ATOM 4525 C CA . ALA B 1 224 ? -10.578 16.703 1.908 1 98.25 224 ALA B CA 1
ATOM 4526 C C . ALA B 1 224 ? -9.086 17.016 1.778 1 98.25 224 ALA B C 1
ATOM 4528 O O . ALA B 1 224 ? -8.656 17.625 0.801 1 98.25 224 ALA B O 1
ATOM 4529 N N . SER B 1 225 ? -8.328 16.562 2.73 1 98.69 225 SER B N 1
ATOM 4530 C CA . SER B 1 225 ? -6.883 16.766 2.693 1 98.69 225 SER B CA 1
ATOM 4531 C C . SER B 1 225 ? -6.258 16.062 1.491 1 98.69 225 SER B C 1
ATOM 4533 O O . SER B 1 225 ? -5.43 16.641 0.788 1 98.69 225 SER B O 1
ATOM 4535 N N . LEU B 1 226 ? -6.605 14.852 1.272 1 98.81 226 LEU B N 1
ATOM 4536 C CA . LEU B 1 226 ? -6.066 14.078 0.164 1 98.81 226 LEU B CA 1
ATOM 4537 C C . LEU B 1 226 ? -6.34 14.758 -1.169 1 98.81 226 LEU B C 1
ATOM 4539 O O . LEU B 1 226 ? -5.422 14.984 -1.96 1 98.81 226 LEU B O 1
ATOM 4543 N N . PHE B 1 227 ? -7.578 15.164 -1.386 1 98.69 227 PHE B N 1
ATOM 4544 C CA . PHE B 1 227 ? -7.973 15.727 -2.67 1 98.69 227 PHE B CA 1
ATOM 4545 C C . PHE B 1 227 ? -7.312 17.078 -2.893 1 98.69 227 PHE B C 1
ATOM 4547 O O . PHE B 1 227 ? -7.008 17.453 -4.027 1 98.69 227 PHE B O 1
ATOM 4554 N N . PHE B 1 228 ? -7.066 17.812 -1.871 1 98.88 228 PHE B N 1
ATOM 4555 C CA . PHE B 1 228 ? -6.441 19.125 -2.027 1 98.88 228 PHE B CA 1
ATOM 4556 C C . PHE B 1 228 ? -4.938 18.984 -2.248 1 98.88 228 PHE B C 1
ATOM 4558 O O . PHE B 1 228 ? -4.395 19.516 -3.217 1 98.88 228 PHE B O 1
ATOM 4565 N N . TRP B 1 229 ? -4.285 18.25 -1.38 1 98.94 229 TRP B N 1
ATOM 4566 C CA . TRP B 1 229 ? -2.828 18.312 -1.293 1 98.94 229 TRP B CA 1
ATOM 4567 C C . TRP B 1 229 ? -2.18 17.406 -2.336 1 98.94 229 TRP B C 1
ATOM 4569 O O . TRP B 1 229 ? -1.107 17.719 -2.855 1 98.94 229 TRP B O 1
ATOM 4579 N N . PHE B 1 230 ? -2.752 16.281 -2.668 1 98.88 230 PHE B N 1
ATOM 4580 C CA . PHE B 1 230 ? -2.074 15.242 -3.439 1 98.88 230 PHE B CA 1
ATOM 4581 C C . PHE B 1 230 ? -1.678 15.766 -4.816 1 98.88 230 PHE B C 1
ATOM 4583 O O . PHE B 1 230 ? -0.526 15.625 -5.23 1 98.88 230 PHE B O 1
ATOM 4590 N N . PRO B 1 231 ? -2.578 16.438 -5.547 1 98.81 231 PRO B N 1
ATOM 4591 C CA . PRO B 1 231 ? -2.168 16.969 -6.852 1 98.81 231 PRO B CA 1
ATOM 4592 C C . PRO B 1 231 ? -1.084 18.031 -6.742 1 98.81 231 PRO B C 1
ATOM 4594 O O . PRO B 1 231 ? -0.403 18.328 -7.727 1 98.81 231 PRO B O 1
ATOM 4597 N N . ARG B 1 232 ? -0.944 18.578 -5.566 1 98.88 232 ARG B N 1
ATOM 4598 C CA . ARG B 1 232 ? -0.032 19.703 -5.375 1 98.88 232 ARG B CA 1
ATOM 4599 C C . ARG B 1 232 ? 1.343 19.219 -4.926 1 98.88 232 ARG B C 1
ATOM 4601 O O . ARG B 1 232 ? 2.291 20 -4.855 1 98.88 232 ARG B O 1
ATOM 4608 N N . LEU B 1 233 ? 1.471 17.938 -4.613 1 98.81 233 LEU B N 1
ATOM 4609 C CA . LEU B 1 233 ? 2.766 17.344 -4.309 1 98.81 233 LEU B CA 1
ATOM 4610 C C . LEU B 1 233 ? 3.611 17.203 -5.57 1 98.81 233 LEU B C 1
ATOM 4612 O O . LEU B 1 233 ? 3.105 16.828 -6.625 1 98.81 233 LEU B O 1
ATOM 4616 N N . GLU B 1 234 ? 4.871 17.562 -5.434 1 98.38 234 GLU B N 1
ATOM 4617 C CA . GLU B 1 234 ? 5.789 17.406 -6.559 1 98.38 234 GLU B CA 1
ATOM 4618 C C . GLU B 1 234 ? 6.066 15.922 -6.832 1 98.38 234 GLU B C 1
ATOM 4620 O O . GLU B 1 234 ? 5.809 15.07 -5.98 1 98.38 234 GLU B O 1
ATOM 4625 N N . PRO B 1 235 ? 6.594 15.57 -8.031 1 98.06 235 PRO B N 1
ATOM 4626 C CA . PRO B 1 235 ? 6.859 14.172 -8.391 1 98.06 235 PRO B CA 1
ATOM 4627 C C . PRO B 1 235 ? 7.613 13.414 -7.305 1 98.06 235 PRO B C 1
ATOM 4629 O O . PRO B 1 235 ? 8.578 13.938 -6.742 1 98.06 235 PRO B O 1
ATOM 4632 N N . GLY B 1 236 ? 7.098 12.242 -7.027 1 97.19 236 GLY B N 1
ATOM 4633 C CA . GLY B 1 236 ? 7.711 11.414 -6 1 97.19 236 GLY B CA 1
ATOM 4634 C C . GLY B 1 236 ? 7.262 11.773 -4.598 1 97.19 236 GLY B C 1
ATOM 4635 O O . GLY B 1 236 ? 7.68 11.141 -3.625 1 97.19 236 GLY B O 1
ATOM 4636 N N . GLY B 1 237 ? 6.434 12.828 -4.52 1 98.62 237 GLY B N 1
ATOM 4637 C CA . GLY B 1 237 ? 5.926 13.234 -3.221 1 98.62 237 GLY B CA 1
ATOM 4638 C C . GLY B 1 237 ? 5.035 12.195 -2.574 1 98.62 237 GLY B C 1
ATOM 4639 O O . GLY B 1 237 ? 4.578 11.266 -3.24 1 98.62 237 GLY B O 1
ATOM 4640 N N . MET B 1 238 ? 4.836 12.359 -1.274 1 98.81 238 MET B N 1
ATOM 4641 C CA . MET B 1 238 ? 4.121 11.359 -0.489 1 98.81 238 MET B CA 1
ATOM 4642 C C . MET B 1 238 ? 3.094 12.023 0.428 1 98.81 238 MET B C 1
ATOM 4644 O O . MET B 1 238 ? 3.398 13.016 1.094 1 98.81 238 MET B O 1
ATOM 4648 N N . PHE B 1 239 ? 1.917 11.508 0.41 1 98.94 239 PHE B N 1
ATOM 4649 C CA . PHE B 1 239 ? 0.823 11.945 1.271 1 98.94 239 PHE B CA 1
ATOM 4650 C C . PHE B 1 239 ? 0.467 10.859 2.279 1 98.94 239 PHE B C 1
ATOM 4652 O O . PHE B 1 239 ? -0.075 9.812 1.911 1 98.94 239 PHE B O 1
ATOM 4659 N N . PHE B 1 240 ? 0.728 11.094 3.57 1 98.94 240 PHE B N 1
ATOM 4660 C CA . PHE B 1 240 ? 0.433 10.156 4.648 1 98.94 240 PHE B CA 1
ATOM 4661 C C . PHE B 1 240 ? -0.884 10.508 5.328 1 98.94 240 PHE B C 1
ATOM 4663 O O . PHE B 1 240 ? -1.169 11.688 5.562 1 98.94 240 PHE B O 1
ATOM 4670 N N . VAL B 1 241 ? -1.665 9.531 5.609 1 98.81 241 VAL B N 1
ATOM 4671 C CA . VAL B 1 241 ? -2.867 9.695 6.422 1 98.81 241 VAL B CA 1
ATOM 4672 C C . VAL B 1 241 ? -2.775 8.805 7.66 1 98.81 241 VAL B C 1
ATOM 4674 O O . VAL B 1 241 ? -2.711 7.582 7.555 1 98.81 241 VAL B O 1
ATOM 4677 N N . GLU B 1 242 ? -2.766 9.406 8.828 1 97.94 242 GLU B N 1
ATOM 4678 C CA . 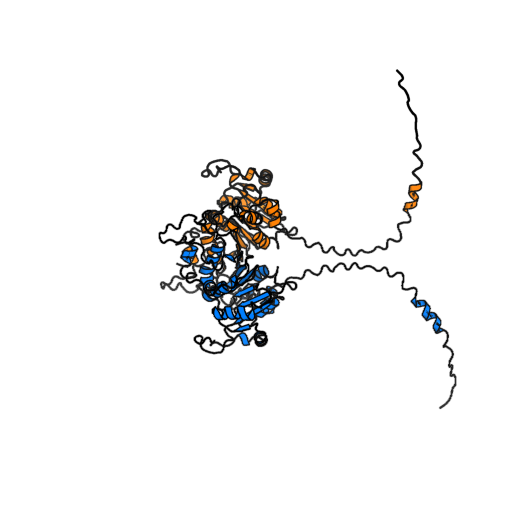GLU B 1 242 ? -2.693 8.711 10.109 1 97.94 242 GLU B CA 1
ATOM 4679 C C . GLU B 1 242 ? -4.078 8.555 10.734 1 97.94 242 GLU B C 1
ATOM 4681 O O . GLU B 1 242 ? -5.027 9.227 10.32 1 97.94 242 GLU B O 1
ATOM 4686 N N . GLY B 1 243 ? -4.164 7.699 11.656 1 95.25 243 GLY B N 1
ATOM 4687 C CA . GLY B 1 243 ? -5.328 7.617 12.531 1 95.25 243 GLY B CA 1
ATOM 4688 C C . GLY B 1 243 ? -6.492 6.879 11.898 1 95.25 243 GLY B C 1
ATOM 4689 O O . GLY B 1 243 ? -7.648 7.113 12.258 1 95.25 243 GLY B O 1
ATOM 4690 N N . ILE B 1 244 ? -6.168 6.016 10.93 1 95.12 244 ILE B N 1
ATOM 4691 C CA . ILE B 1 244 ? -7.223 5.215 10.312 1 95.12 244 ILE B CA 1
ATOM 4692 C C . ILE B 1 244 ? -7.629 4.082 11.258 1 95.12 244 ILE B C 1
ATOM 4694 O O . ILE B 1 244 ? -7.438 2.906 10.938 1 95.12 244 ILE B O 1
ATOM 4698 N N . ARG B 1 245 ? -8.117 4.395 12.391 1 88 245 ARG B N 1
ATOM 4699 C CA . ARG B 1 245 ? -8.43 3.416 13.422 1 88 245 ARG B CA 1
ATOM 4700 C C . ARG B 1 245 ? -9.938 3.289 13.625 1 88 245 ARG B C 1
ATOM 4702 O O . ARG B 1 245 ? -10.688 4.227 13.352 1 88 245 ARG B O 1
ATOM 4709 N N . PRO B 1 246 ? -10.328 2.1 14.023 1 82.56 246 PRO B N 1
ATOM 4710 C CA . PRO B 1 246 ? -11.734 1.954 14.406 1 82.56 246 PRO B CA 1
ATOM 4711 C C . PRO B 1 246 ? -12.07 2.699 15.695 1 82.56 246 PRO B C 1
ATOM 4713 O O . PRO B 1 246 ? -11.188 3.27 16.344 1 82.56 246 PRO B O 1
ATOM 4716 N N . ASP B 1 247 ? -13.383 2.801 15.891 1 74.06 247 ASP B N 1
ATOM 4717 C CA . ASP B 1 247 ? -13.805 3.43 17.141 1 74.06 247 ASP B CA 1
ATOM 4718 C C . ASP B 1 247 ? -13.422 2.57 18.344 1 74.06 247 ASP B C 1
ATOM 4720 O O . ASP B 1 247 ? -12.961 1.438 18.188 1 74.06 247 ASP B O 1
ATOM 4724 N N . ASP B 1 248 ? -13.43 3.178 19.453 1 63.22 248 ASP B N 1
ATOM 4725 C CA . ASP B 1 248 ? -12.969 2.562 20.688 1 63.22 248 ASP B CA 1
ATOM 4726 C C . ASP B 1 248 ? -13.789 1.318 21.016 1 63.22 248 ASP B C 1
ATOM 4728 O O . ASP B 1 248 ? -13.344 0.464 21.797 1 63.22 248 ASP B O 1
ATOM 4732 N N . ASN B 1 249 ? -14.945 1.301 20.438 1 57.88 249 ASN B N 1
ATOM 4733 C CA . ASN B 1 249 ? -15.758 0.117 20.688 1 57.88 249 ASN B CA 1
ATOM 4734 C C . ASN B 1 249 ? -15.617 -0.909 19.562 1 57.88 249 ASN B C 1
ATOM 4736 O O . ASN B 1 249 ? -16.406 -1.844 19.469 1 57.88 249 ASN B O 1
ATOM 4740 N N . GLY B 1 250 ? -14.508 -0.666 18.891 1 53.53 250 GLY B N 1
ATOM 4741 C CA . GLY B 1 250 ? -14.203 -1.601 17.812 1 53.53 250 GLY B CA 1
ATOM 4742 C C . GLY B 1 250 ? -15.117 -1.458 16.625 1 53.53 250 GLY B C 1
ATOM 4743 O O . GLY B 1 250 ? -15.008 -2.215 15.648 1 53.53 250 GLY B O 1
ATOM 4744 N N . GLY B 1 251 ? -16.031 -0.5 16.75 1 55.91 251 GLY B N 1
ATOM 4745 C CA . GLY B 1 251 ? -17.016 -0.313 15.688 1 55.91 251 GLY B CA 1
ATOM 4746 C C . GLY B 1 251 ? -16.625 0.774 14.703 1 55.91 251 GLY B C 1
ATOM 4747 O O . GLY B 1 251 ? -15.438 1.063 14.516 1 55.91 251 GLY B O 1
ATOM 4748 N N . HIS B 1 252 ? -17.547 1.163 13.93 1 61.47 252 HIS B N 1
ATOM 4749 C CA . HIS B 1 252 ? -17.359 2.217 12.938 1 61.47 252 HIS B CA 1
ATOM 4750 C C . HIS B 1 252 ? -16.938 3.527 13.602 1 61.47 252 HIS B C 1
ATOM 4752 O O . HIS B 1 252 ? -17.672 4.07 14.43 1 61.47 252 HIS B O 1
ATOM 4758 N N . GLY B 1 253 ? -15.648 3.773 13.398 1 69.38 253 GLY B N 1
ATOM 4759 C CA . GLY B 1 253 ? -15.117 5.031 13.898 1 69.38 253 GLY B CA 1
ATOM 4760 C C . GLY B 1 253 ? -15.195 6.16 12.891 1 69.38 253 GLY B C 1
ATOM 4761 O O . GLY B 1 253 ? -15.68 5.965 11.773 1 69.38 253 GLY B O 1
ATOM 4762 N N . PRO B 1 254 ? -14.82 7.316 13.344 1 82.31 254 PRO B N 1
ATOM 4763 C CA . PRO B 1 254 ? -14.906 8.492 12.484 1 82.31 254 PRO B CA 1
ATOM 4764 C C . PRO B 1 254 ? -14.086 8.344 11.203 1 82.31 254 PRO B C 1
ATOM 4766 O O . PRO B 1 254 ? -14.398 8.984 10.188 1 82.31 254 PRO B O 1
ATOM 4769 N N . ALA B 1 255 ? -13.094 7.43 11.258 1 88.94 255 ALA B N 1
ATOM 4770 C CA . ALA B 1 255 ? -12.227 7.234 10.094 1 88.94 255 ALA B CA 1
ATOM 4771 C C . ALA B 1 255 ? -12.75 6.113 9.203 1 88.94 255 ALA B C 1
ATOM 4773 O O . ALA B 1 255 ? -12.188 5.848 8.141 1 88.94 255 ALA B O 1
ATOM 4774 N N . ASP B 1 256 ? -13.789 5.492 9.508 1 87.81 256 ASP B N 1
ATOM 4775 C CA . ASP B 1 256 ? -14.234 4.242 8.898 1 87.81 256 ASP B CA 1
ATOM 4776 C C . ASP B 1 256 ? -14.508 4.418 7.41 1 87.81 256 ASP B C 1
ATOM 4778 O O . ASP B 1 256 ? -14.109 3.582 6.598 1 87.81 256 ASP B O 1
ATOM 4782 N N . GLN B 1 257 ? -15.156 5.512 7.109 1 90.38 257 GLN B N 1
ATOM 4783 C CA . GLN B 1 257 ? -15.523 5.68 5.711 1 90.38 257 GLN B CA 1
ATOM 4784 C C . GLN B 1 257 ? -14.305 5.957 4.844 1 90.38 257 GLN B C 1
ATOM 4786 O O . GLN B 1 257 ? -14.32 5.707 3.637 1 90.38 257 GLN B O 1
ATOM 4791 N N . PHE B 1 258 ? -13.289 6.531 5.453 1 94.31 258 PHE B N 1
ATOM 4792 C CA . PHE B 1 258 ? -12.062 6.695 4.68 1 94.31 258 PHE B CA 1
ATOM 4793 C C . PHE B 1 258 ? -11.516 5.344 4.23 1 94.31 258 PHE B C 1
ATOM 4795 O O . PHE B 1 258 ? -11.133 5.18 3.072 1 94.31 258 PHE B O 1
ATOM 4802 N N . LYS B 1 259 ? -11.477 4.352 5.09 1 91.62 259 LYS B N 1
ATOM 4803 C CA . LYS B 1 259 ? -10.906 3.041 4.785 1 91.62 259 LYS B CA 1
ATOM 4804 C C . LYS B 1 259 ? -11.867 2.209 3.941 1 91.62 259 LYS B C 1
ATOM 4806 O O . LYS B 1 259 ? -11.438 1.354 3.164 1 91.62 259 LYS B O 1
ATOM 4811 N N . THR B 1 260 ? -13.203 2.482 4.027 1 90.19 260 THR B N 1
ATOM 4812 C CA . THR B 1 260 ? -14.148 1.609 3.34 1 90.19 260 THR B CA 1
ATOM 4813 C C . THR B 1 260 ? -14.609 2.242 2.029 1 90.19 260 THR B C 1
ATOM 4815 O O . THR B 1 260 ? -15.133 1.553 1.153 1 90.19 260 THR B O 1
ATOM 4818 N N . HIS B 1 261 ? -14.484 3.57 1.912 1 91.81 261 HIS B N 1
ATOM 4819 C CA . HIS B 1 261 ? -15.008 4.254 0.734 1 91.81 261 HIS B CA 1
ATOM 4820 C C . HIS B 1 261 ? -13.883 4.867 -0.09 1 91.81 261 HIS B C 1
ATOM 4822 O O . HIS B 1 261 ? -13.742 4.57 -1.278 1 91.81 261 HIS B O 1
ATOM 4828 N N . ILE B 1 262 ? -12.984 5.59 0.547 1 95.06 262 ILE B N 1
ATOM 4829 C CA . ILE B 1 262 ? -12.008 6.391 -0.185 1 95.06 262 ILE B CA 1
ATOM 4830 C C . ILE B 1 262 ? -10.859 5.496 -0.655 1 95.06 262 ILE B C 1
ATOM 4832 O O . ILE B 1 262 ? -10.594 5.402 -1.854 1 95.06 262 ILE B O 1
ATOM 4836 N N . VAL B 1 263 ? -10.258 4.75 0.26 1 95.56 263 VAL B N 1
ATOM 4837 C CA . VAL B 1 263 ? -9.047 3.994 -0.052 1 95.56 263 VAL B CA 1
ATOM 4838 C C . VAL B 1 263 ? -9.367 2.91 -1.079 1 95.56 263 VAL B C 1
ATOM 4840 O O . VAL B 1 263 ? -8.68 2.789 -2.096 1 95.56 263 VAL B O 1
ATOM 4843 N N . PRO B 1 264 ? -10.492 2.17 -0.949 1 93.19 264 PRO B N 1
ATOM 4844 C CA . PRO B 1 264 ? -10.789 1.137 -1.945 1 93.19 264 PRO B CA 1
ATOM 4845 C C . PRO B 1 264 ? -11 1.711 -3.346 1 93.19 264 PRO B C 1
ATOM 4847 O O . PRO B 1 264 ? -10.578 1.105 -4.336 1 93.19 264 PRO B O 1
ATOM 4850 N N . GLN B 1 265 ? -11.578 2.865 -3.389 1 92.38 265 GLN B N 1
ATOM 4851 C CA . GLN B 1 265 ? -11.812 3.477 -4.691 1 92.38 265 GLN B CA 1
ATOM 4852 C C . GLN B 1 265 ? -10.508 3.947 -5.324 1 92.38 265 GLN B C 1
ATOM 4854 O O . GLN B 1 265 ? -10.297 3.791 -6.531 1 92.38 265 GLN B O 1
ATOM 4859 N N . VAL B 1 266 ? -9.648 4.539 -4.516 1 95.69 266 VAL B N 1
ATOM 4860 C CA . VAL B 1 266 ? -8.344 4.953 -5.023 1 95.69 266 VAL B CA 1
ATOM 4861 C C . VAL B 1 266 ? -7.57 3.734 -5.52 1 95.69 266 VAL B C 1
ATOM 4863 O O . VAL B 1 266 ? -6.941 3.779 -6.578 1 95.69 266 VAL B O 1
ATOM 4866 N N . MET B 1 267 ? -7.664 2.686 -4.777 1 93.38 267 MET B N 1
ATOM 4867 C CA . MET B 1 267 ? -6.949 1.456 -5.105 1 93.38 267 MET B CA 1
ATOM 4868 C C . MET B 1 267 ? -7.465 0.857 -6.41 1 93.38 267 MET B C 1
ATOM 4870 O O . MET B 1 267 ? -6.684 0.369 -7.227 1 93.38 267 MET B O 1
ATOM 4874 N N . LYS B 1 268 ? -8.75 0.832 -6.562 1 91.31 268 LYS B N 1
ATOM 4875 C CA . LYS B 1 268 ? -9.328 0.361 -7.816 1 91.31 268 LYS B CA 1
ATOM 4876 C C . LYS B 1 268 ? -8.867 1.227 -8.992 1 91.31 268 LYS B C 1
ATOM 4878 O O . LYS B 1 268 ? -8.438 0.708 -10.023 1 91.31 268 LYS B O 1
ATOM 4883 N N . ASP B 1 269 ? -8.953 2.562 -8.805 1 92.75 269 ASP B N 1
ATOM 4884 C CA . ASP B 1 269 ? -8.602 3.516 -9.852 1 92.75 269 ASP B CA 1
ATOM 4885 C C . ASP B 1 269 ? -7.133 3.381 -10.25 1 92.75 269 ASP B C 1
ATOM 4887 O O . ASP B 1 269 ? -6.766 3.656 -11.391 1 92.75 269 ASP B O 1
ATOM 4891 N N . LEU B 1 270 ? -6.328 2.938 -9.312 1 95.31 270 LEU B N 1
ATOM 4892 C CA . LEU B 1 270 ? -4.898 2.746 -9.531 1 95.31 270 LEU B CA 1
ATOM 4893 C C . LEU B 1 270 ? -4.652 1.862 -10.75 1 95.31 270 LEU B C 1
ATOM 4895 O O . LEU B 1 270 ? -3.684 2.066 -11.484 1 95.31 270 LEU B O 1
ATOM 4899 N N . HIS B 1 271 ? -5.555 0.975 -11.023 1 93.19 271 HIS B N 1
ATOM 4900 C CA . HIS B 1 271 ? -5.371 -0.024 -12.07 1 93.19 271 HIS B CA 1
ATOM 4901 C C . HIS B 1 271 ? -6.125 0.357 -13.336 1 93.19 271 HIS B C 1
ATOM 4903 O O . HIS B 1 271 ? -6.172 -0.417 -14.297 1 93.19 271 HIS B O 1
ATOM 4909 N N . TRP B 1 272 ? -6.68 1.552 -13.352 1 90.38 272 TRP B N 1
ATOM 4910 C CA . TRP B 1 272 ? -7.555 1.995 -14.438 1 90.38 272 TRP B CA 1
ATOM 4911 C C . TRP B 1 272 ? -6.762 2.227 -15.719 1 90.38 272 TRP B C 1
ATOM 4913 O O . TRP B 1 272 ? -5.68 2.816 -15.688 1 90.38 272 TRP B O 1
ATOM 4923 N N . CYS B 1 273 ? -7.324 1.811 -16.891 1 89.38 273 CYS B N 1
ATOM 4924 C CA . CYS B 1 273 ? -6.727 2.059 -18.188 1 89.38 273 CYS B CA 1
ATOM 4925 C C . CYS B 1 273 ? -7.656 2.893 -19.062 1 89.38 273 CYS B C 1
ATOM 4927 O O . CYS B 1 273 ? -7.195 3.656 -19.922 1 89.38 273 CYS B O 1
ATOM 4929 N N . GLY B 1 274 ? -8.961 2.771 -18.875 1 83.12 274 GLY B N 1
ATOM 4930 C CA . GLY B 1 274 ? -9.938 3.475 -19.703 1 83.12 274 GLY B CA 1
ATOM 4931 C C . GLY B 1 274 ? -10.023 2.928 -21.109 1 83.12 274 GLY B C 1
ATOM 4932 O O . GLY B 1 274 ? -9.125 2.225 -21.562 1 83.12 274 GLY B O 1
ATOM 4933 N N . HIS B 1 275 ? -11.242 3.064 -21.781 1 77.56 275 HIS B N 1
ATOM 4934 C CA . HIS B 1 275 ? -11.445 2.668 -23.172 1 77.56 275 HIS B CA 1
ATOM 4935 C C . HIS B 1 275 ? -12 3.82 -24 1 77.56 275 HIS B C 1
ATOM 4937 O O . HIS B 1 275 ? -12.953 4.484 -23.594 1 77.56 275 HIS B O 1
ATOM 4943 N N . SER B 1 276 ? -11.258 4.227 -25.078 1 63.84 276 SER B N 1
ATOM 4944 C CA . SER B 1 276 ? -11.742 5.262 -26 1 63.84 276 SER B CA 1
ATOM 4945 C C . SER B 1 276 ? -12.758 4.699 -26.984 1 63.84 276 SER B C 1
ATOM 4947 O O . SER B 1 276 ? -12.516 3.666 -27.609 1 63.84 276 SER B O 1
ATOM 4949 N N . SER B 1 277 ? -14.109 4.609 -26.688 1 54.78 277 SER B N 1
ATOM 4950 C CA . SER B 1 277 ? -15.086 4.074 -27.625 1 54.78 277 SER B CA 1
ATOM 4951 C C . SER B 1 277 ? -15.055 4.836 -28.953 1 54.78 277 SER B C 1
ATOM 4953 O O . SER B 1 277 ? -15.219 6.055 -28.969 1 54.78 277 SER B O 1
ATOM 4955 N N . THR B 1 278 ? -14.258 4.727 -29.938 1 46.88 278 THR B N 1
ATOM 4956 C CA . THR B 1 278 ? -14.688 5.238 -31.234 1 46.88 278 THR B CA 1
ATOM 4957 C C . THR B 1 278 ? -16.109 4.801 -31.547 1 46.88 278 THR B C 1
ATOM 4959 O O . THR B 1 278 ? -16.734 5.301 -32.5 1 46.88 278 THR B O 1
ATOM 4962 N N . GLU B 1 279 ? -16.594 3.643 -31.328 1 43.53 279 GLU B N 1
ATOM 4963 C CA . GLU B 1 279 ? -17.922 3.242 -31.766 1 43.53 279 GLU B CA 1
ATOM 4964 C C . GLU B 1 279 ? -19.016 3.885 -30.906 1 43.53 279 GLU B C 1
ATOM 4966 O O . GLU B 1 279 ? -18.797 4.156 -29.734 1 43.53 279 GLU B O 1
ATOM 4971 N N . GLU B 1 280 ? -20.078 4.594 -31.562 1 39.72 280 GLU B N 1
ATOM 4972 C CA . GLU B 1 280 ? -21.359 5.055 -31.047 1 39.72 280 GLU B CA 1
ATOM 4973 C C . GLU B 1 280 ? -21.828 4.188 -29.875 1 39.72 280 GLU B C 1
ATOM 4975 O O . GLU B 1 280 ? -21.734 2.959 -29.938 1 39.72 280 GLU B O 1
ATOM 4980 N N . PRO B 1 281 ? -21.922 4.84 -28.75 1 39 281 PRO B N 1
ATOM 4981 C CA . PRO B 1 281 ? -22.547 4.008 -27.719 1 39 281 PRO B CA 1
ATOM 4982 C C . PRO B 1 281 ? -23.594 3.047 -28.297 1 39 281 PRO B C 1
ATOM 4984 O O . PRO B 1 281 ? -24.469 3.465 -29.062 1 39 281 PRO B O 1
ATOM 4987 N N . GLN B 1 282 ? -23.25 1.971 -28.906 1 34.5 282 GLN B N 1
ATOM 4988 C CA . GLN B 1 282 ? -24.406 1.168 -29.297 1 34.5 282 GLN B CA 1
ATOM 4989 C C . GLN B 1 282 ? -25.531 1.304 -28.266 1 34.5 282 GLN B C 1
ATOM 4991 O O . GLN B 1 282 ? -25.281 1.268 -27.062 1 34.5 282 GLN B O 1
ATOM 4996 N N . THR B 1 283 ? -26.641 2.074 -28.609 1 34.47 283 THR B N 1
ATOM 4997 C CA . THR B 1 283 ? -27.938 2.266 -27.969 1 34.47 283 THR B CA 1
ATOM 4998 C C . THR B 1 283 ? -28.344 1.009 -27.219 1 34.47 283 THR B C 1
ATOM 5000 O O . THR B 1 283 ? -29.438 0.966 -26.625 1 34.47 283 THR B O 1
ATOM 5003 N N . ASP B 1 284 ? -28.031 -0.222 -27.797 1 32.66 284 ASP B N 1
ATOM 5004 C CA . ASP B 1 284 ? -28.828 -1.124 -26.953 1 32.66 284 ASP B CA 1
ATOM 5005 C C . ASP B 1 284 ? -28.516 -0.916 -25.484 1 32.66 284 ASP B C 1
ATOM 5007 O O . ASP B 1 284 ? -27.484 -0.342 -25.125 1 32.66 284 ASP B O 1
ATOM 5011 N N . GLY B 1 285 ? -29.422 -1.217 -24.578 1 32.16 285 GLY B N 1
ATOM 5012 C CA . GLY B 1 285 ? -29.531 -1.082 -23.141 1 32.16 285 GLY B CA 1
ATOM 5013 C C . GLY B 1 285 ? -28.219 -1.219 -22.406 1 32.16 285 GLY B C 1
ATOM 5014 O O . GLY B 1 285 ? -28.172 -1.196 -21.172 1 32.16 285 GLY B O 1
ATOM 5015 N N . GLY B 1 286 ? -27.344 -2.104 -23.031 1 32.41 286 GLY B N 1
ATOM 5016 C CA . GLY B 1 286 ? -26.344 -2.416 -22.031 1 32.41 286 GLY B CA 1
ATOM 5017 C C . GLY B 1 286 ? -25.359 -1.28 -21.781 1 32.41 286 GLY B C 1
ATOM 5018 O O . GLY B 1 286 ? -25.016 -0.547 -22.703 1 32.41 286 GLY B O 1
ATOM 5019 N N . GLY B 1 287 ? -25.516 -0.502 -20.797 1 33.12 287 GLY B N 1
ATOM 5020 C CA . GLY B 1 287 ? -24.719 0.543 -20.156 1 33.12 287 GLY B CA 1
ATOM 5021 C C . GLY B 1 287 ? -23.25 0.469 -20.5 1 33.12 287 GLY B C 1
ATOM 5022 O O . GLY B 1 287 ? -22.688 -0.622 -20.656 1 33.12 287 GLY B O 1
ATOM 5023 N N . VAL B 1 288 ? -22.906 1.157 -21.656 1 35.34 288 VAL B N 1
ATOM 5024 C CA . VAL B 1 288 ? -21.484 1.482 -21.719 1 35.34 288 VAL B CA 1
ATOM 5025 C C . VAL B 1 288 ? -20.875 1.42 -20.312 1 35.34 288 VAL B C 1
ATOM 5027 O O . VAL B 1 288 ? -21.25 2.199 -19.438 1 35.34 288 VAL B O 1
ATOM 5030 N N . LYS B 1 289 ? -20.469 0.36 -19.969 1 38.5 289 LYS B N 1
ATOM 5031 C CA . LYS B 1 289 ? -19.828 -0.021 -18.719 1 38.5 289 LYS B CA 1
ATOM 5032 C C . LYS B 1 289 ? -18.672 0.916 -18.375 1 38.5 289 LYS B C 1
ATOM 5034 O O . LYS B 1 289 ? -18.484 1.291 -17.219 1 38.5 289 LYS B O 1
ATOM 5039 N N . ASP B 1 290 ? -17.609 1.448 -19.297 1 45.03 290 ASP B N 1
ATOM 5040 C CA . ASP B 1 290 ? -16.438 1.659 -18.438 1 45.03 290 ASP B CA 1
ATOM 5041 C C . ASP B 1 290 ? -16.484 3.037 -17.781 1 45.03 290 ASP B C 1
ATOM 5043 O O . ASP B 1 290 ? -15.836 3.973 -18.25 1 45.03 290 ASP B O 1
ATOM 5047 N N . PRO B 1 291 ? -17.453 3.803 -17.422 1 52.59 291 PRO B N 1
ATOM 5048 C CA . PRO B 1 291 ? -17.688 5.031 -16.656 1 52.59 291 PRO B CA 1
ATOM 5049 C C . PRO B 1 291 ? -16.797 5.141 -15.43 1 52.59 291 PRO B C 1
ATOM 5051 O O . PRO B 1 291 ? -17.047 5.977 -14.555 1 52.59 291 PRO B O 1
ATOM 5054 N N . ASP B 1 292 ? -15.602 4.418 -15.25 1 65.69 292 ASP B N 1
ATOM 5055 C CA . ASP B 1 292 ? -15.094 3.51 -14.227 1 65.69 292 ASP B CA 1
ATOM 5056 C C . ASP B 1 292 ? -14.086 4.211 -13.312 1 65.69 292 ASP B C 1
ATOM 5058 O O . ASP B 1 292 ? -13.953 3.859 -12.141 1 65.69 292 ASP B O 1
ATOM 5062 N N . LEU B 1 293 ? -13.68 5.379 -13.922 1 82.56 293 LEU B N 1
ATOM 5063 C CA . LEU B 1 293 ? -12.727 6.031 -13.023 1 82.56 293 LEU B CA 1
ATOM 5064 C C . LEU B 1 293 ? -13.453 6.855 -11.969 1 82.56 293 LEU B C 1
ATOM 5066 O O . LEU B 1 293 ? -14.164 7.812 -12.297 1 82.56 293 LEU B O 1
ATOM 5070 N N . CYS B 1 294 ? -13.32 6.574 -10.781 1 88.06 294 CYS B N 1
ATOM 5071 C CA . CYS B 1 294 ? -14.062 7.195 -9.688 1 88.06 294 CYS B CA 1
ATOM 5072 C C . CYS B 1 294 ? -13.438 8.531 -9.289 1 88.06 294 CYS B C 1
ATOM 5074 O O . CYS B 1 294 ? -14.148 9.508 -9.055 1 88.06 294 CYS B O 1
ATOM 5076 N N . PHE B 1 295 ? -12.156 8.57 -9.195 1 93.94 295 PHE B N 1
ATOM 5077 C CA . PHE B 1 295 ? -11.469 9.781 -8.773 1 93.94 295 PHE B CA 1
ATOM 5078 C C . PHE B 1 295 ? -10.477 10.25 -9.828 1 93.94 295 PHE B C 1
ATOM 5080 O O . PHE B 1 295 ? -9.266 10.148 -9.633 1 93.94 295 PHE B O 1
ATOM 5087 N N . PRO B 1 296 ? -10.977 10.836 -10.93 1 93.12 296 PRO B N 1
ATOM 5088 C CA . PRO B 1 296 ? -10.07 11.352 -11.953 1 93.12 296 PRO B CA 1
ATOM 5089 C C . PRO B 1 296 ? -9.164 12.469 -11.438 1 93.12 296 PRO B C 1
ATOM 5091 O O . PRO B 1 296 ? -8.141 12.773 -12.047 1 93.12 296 PRO B O 1
ATOM 5094 N N . GLN B 1 297 ? -9.516 13.078 -10.258 1 95.31 297 GLN B N 1
ATOM 5095 C CA . GLN B 1 297 ? -8.719 14.148 -9.664 1 95.31 297 GLN B CA 1
ATOM 5096 C C . GLN B 1 297 ? -7.426 13.617 -9.07 1 95.31 297 GLN B C 1
ATOM 5098 O O . GLN B 1 297 ? -6.465 14.367 -8.883 1 95.31 297 GLN B O 1
ATOM 5103 N N . LEU B 1 298 ? -7.395 12.297 -8.75 1 97.5 298 LEU B N 1
ATOM 5104 C CA . LEU B 1 298 ? -6.266 11.711 -8.031 1 97.5 298 LEU B CA 1
ATOM 5105 C C . LEU B 1 298 ? -5.5 10.742 -8.922 1 97.5 298 LEU B C 1
ATOM 5107 O O . LEU B 1 298 ? -4.266 10.727 -8.914 1 97.5 298 LEU B O 1
ATOM 5111 N N . GLN B 1 299 ? -6.16 10 -9.742 1 95.75 299 GLN B N 1
ATOM 5112 C CA . GLN B 1 299 ? -5.645 8.836 -10.445 1 95.75 299 GLN B CA 1
ATOM 5113 C C . GLN B 1 299 ? -4.465 9.211 -11.336 1 95.75 299 GLN B C 1
ATOM 5115 O O . GLN B 1 299 ? -3.463 8.484 -11.391 1 95.75 299 GLN B O 1
ATOM 5120 N N . PRO B 1 300 ? -4.477 10.312 -12.047 1 95.94 300 PRO B N 1
ATOM 5121 C CA . PRO B 1 300 ? -3.381 10.617 -12.969 1 95.94 300 PRO B CA 1
ATOM 5122 C C . PRO B 1 300 ? -2.061 10.875 -12.242 1 95.94 300 PRO B C 1
ATOM 5124 O O . PRO B 1 300 ? -0.995 10.836 -12.867 1 95.94 300 PRO B O 1
ATOM 5127 N N . TYR B 1 301 ? -2.143 11.148 -10.93 1 97.81 301 TYR B N 1
ATOM 5128 C CA . TYR B 1 301 ? -0.952 11.492 -10.164 1 97.81 301 TYR B CA 1
ATOM 5129 C C . TYR B 1 301 ? -0.446 10.297 -9.367 1 97.81 301 TYR B C 1
ATOM 5131 O O . TYR B 1 301 ? 0.622 10.359 -8.758 1 97.81 301 TYR B O 1
ATOM 5139 N N . LEU B 1 302 ? -1.111 9.219 -9.383 1 98.12 302 LEU B N 1
ATOM 5140 C CA . LEU B 1 302 ? -0.916 8.141 -8.414 1 98.12 302 LEU B CA 1
ATOM 5141 C C . LEU B 1 302 ? 0.101 7.129 -8.93 1 98.12 302 LEU B C 1
ATOM 5143 O O . LEU B 1 302 ? -0.057 6.582 -10.023 1 98.12 302 LEU B O 1
ATOM 5147 N N . GLN B 1 303 ? 1.151 6.914 -8.164 1 98.06 303 GLN B N 1
ATOM 5148 C CA . GLN B 1 303 ? 2.092 5.824 -8.406 1 98.06 303 GLN B CA 1
ATOM 5149 C C . GLN B 1 303 ? 1.675 4.562 -7.652 1 98.06 303 GLN B C 1
ATOM 5151 O O . GLN B 1 303 ? 1.809 3.453 -8.164 1 98.06 303 GLN B O 1
ATOM 5156 N N . GLY B 1 304 ? 1.26 4.816 -6.422 1 98.44 304 GLY B N 1
ATOM 5157 C CA . GLY B 1 304 ? 0.886 3.672 -5.609 1 98.44 304 GLY B CA 1
ATOM 5158 C C . GLY B 1 304 ? 0.327 4.062 -4.254 1 98.44 304 GLY B C 1
ATOM 5159 O O . GLY B 1 304 ? 0.318 5.242 -3.895 1 98.44 304 GLY B O 1
ATOM 5160 N N . VAL B 1 305 ? -0.228 3.08 -3.533 1 98.75 305 VAL B N 1
ATOM 5161 C CA . VAL B 1 305 ? -0.765 3.219 -2.184 1 98.75 305 VAL B CA 1
ATOM 5162 C C . VAL B 1 305 ? -0.22 2.105 -1.293 1 98.75 305 VAL B C 1
ATOM 5164 O O . VAL B 1 305 ? -0.189 0.94 -1.695 1 98.75 305 VAL B O 1
ATOM 5167 N N . HIS B 1 306 ? 0.26 2.49 -0.174 1 98.81 306 HIS B N 1
ATOM 5168 C CA . HIS B 1 306 ? 0.727 1.55 0.837 1 98.81 306 HIS B CA 1
ATOM 5169 C C . HIS B 1 306 ? 0.076 1.825 2.189 1 98.81 306 HIS B C 1
ATOM 5171 O O . HIS B 1 306 ? 0.085 2.963 2.666 1 98.81 306 HIS B O 1
ATOM 5177 N N . CYS B 1 307 ? -0.491 0.782 2.773 1 98.69 307 CYS B N 1
ATOM 5178 C CA . CYS B 1 307 ? -1.089 0.937 4.094 1 98.69 307 CYS B CA 1
ATOM 5179 C C . CYS B 1 307 ? -0.514 -0.078 5.074 1 98.69 307 CYS B C 1
ATOM 5181 O O . CYS B 1 307 ? -0.205 -1.209 4.695 1 98.69 307 CYS B O 1
ATOM 5183 N N . GLU B 1 308 ? -0.307 0.364 6.215 1 98.44 308 GLU B N 1
ATOM 5184 C CA . GLU B 1 308 ? -0.111 -0.439 7.418 1 98.44 308 GLU B CA 1
ATOM 5185 C C . GLU B 1 308 ? -1.179 -0.135 8.469 1 98.44 308 GLU B C 1
ATOM 5187 O O . GLU B 1 308 ? -2.113 0.625 8.203 1 98.44 308 GLU B O 1
ATOM 5192 N N . MET B 1 309 ? -1.119 -0.799 9.594 1 96.81 309 MET B N 1
ATOM 5193 C CA . MET B 1 309 ? -2.145 -0.623 10.617 1 96.81 309 MET B CA 1
ATOM 5194 C C . MET B 1 309 ? -2.328 0.853 10.961 1 96.81 309 MET B C 1
ATOM 5196 O O . MET B 1 309 ? -1.421 1.489 11.5 1 96.81 309 MET B O 1
ATOM 5200 N N . HIS B 1 310 ? -3.48 1.45 10.586 1 96.56 310 HIS B N 1
ATOM 5201 C CA . HIS B 1 310 ? -4.023 2.752 10.953 1 96.56 310 HIS B CA 1
ATOM 5202 C C . HIS B 1 310 ? -3.281 3.881 10.25 1 96.56 310 HIS B C 1
ATOM 5204 O O . HIS B 1 310 ? -3.328 5.031 10.688 1 96.56 310 HIS B O 1
ATOM 5210 N N . ILE B 1 311 ? -2.574 3.607 9.172 1 98.25 311 ILE B N 1
ATOM 5211 C CA . ILE B 1 311 ? -1.887 4.633 8.398 1 98.25 311 ILE B CA 1
ATOM 5212 C C . ILE B 1 311 ? -1.771 4.184 6.941 1 98.25 311 ILE B C 1
ATOM 5214 O O . ILE B 1 311 ? -1.583 2.996 6.664 1 98.25 311 ILE B O 1
ATOM 5218 N N . CYS B 1 312 ? -1.867 5.105 5.977 1 98.69 312 CYS B N 1
ATOM 5219 C CA . CYS B 1 312 ? -1.633 4.883 4.555 1 98.69 312 CYS B CA 1
ATOM 5220 C C . CYS B 1 312 ? -0.75 5.98 3.971 1 98.69 312 CYS B C 1
ATOM 5222 O O . CYS B 1 312 ? -0.732 7.105 4.477 1 98.69 312 CYS B O 1
ATOM 5224 N N . VAL B 1 313 ? -0.028 5.629 2.973 1 98.88 313 VAL B N 1
ATOM 5225 C CA . VAL B 1 313 ? 0.702 6.617 2.186 1 98.88 313 VAL B CA 1
ATOM 5226 C C . VAL B 1 313 ? 0.315 6.496 0.714 1 98.88 313 VAL B C 1
ATOM 5228 O O . VAL B 1 313 ? 0.232 5.391 0.177 1 98.88 313 VAL B O 1
ATOM 5231 N N . PHE B 1 314 ? -0.09 7.586 0.141 1 98.88 314 PHE B N 1
ATOM 5232 C CA . PHE B 1 314 ? -0.299 7.754 -1.292 1 98.88 314 PHE B CA 1
ATOM 5233 C C . PHE B 1 314 ? 0.93 8.367 -1.95 1 98.88 314 PHE B C 1
ATOM 5235 O O . PHE B 1 314 ? 1.403 9.422 -1.527 1 98.88 314 PHE B O 1
ATOM 5242 N N . VAL B 1 315 ? 1.421 7.723 -2.996 1 98.81 315 VAL B N 1
ATOM 5243 C CA . VAL B 1 315 ? 2.703 8.117 -3.572 1 98.81 315 VAL B CA 1
ATOM 5244 C C . VAL B 1 315 ? 2.488 8.688 -4.969 1 98.81 315 VAL B C 1
ATOM 5246 O O . VAL B 1 315 ? 1.788 8.094 -5.793 1 98.81 315 VAL B O 1
ATOM 5249 N N . ARG B 1 316 ? 3.131 9.828 -5.215 1 98.69 316 ARG B N 1
ATOM 5250 C CA . ARG B 1 316 ? 3.059 10.5 -6.508 1 98.69 316 ARG B CA 1
ATOM 5251 C C . ARG B 1 316 ? 3.893 9.773 -7.555 1 98.69 316 ARG B C 1
ATOM 5253 O O . ARG B 1 316 ? 4.98 9.281 -7.258 1 98.69 316 ARG B O 1
ATOM 5260 N N . ASN B 1 317 ? 3.318 9.812 -8.758 1 97.62 317 ASN B N 1
ATOM 5261 C CA . ASN B 1 317 ? 4.152 9.453 -9.898 1 97.62 317 ASN B CA 1
ATOM 5262 C C . ASN B 1 317 ? 4.969 10.648 -10.391 1 97.62 317 ASN B C 1
ATOM 5264 O O . ASN B 1 317 ? 5.242 11.578 -9.625 1 97.62 317 ASN B O 1
ATOM 5268 N N . ASN B 1 318 ? 5.418 10.633 -11.641 1 96.44 318 ASN B N 1
ATOM 5269 C CA . ASN B 1 318 ? 6.336 11.648 -12.133 1 96.44 318 ASN B CA 1
ATOM 5270 C C . ASN B 1 318 ? 5.59 12.789 -12.812 1 96.44 318 ASN B C 1
ATOM 5272 O O . ASN B 1 318 ? 6.211 13.711 -13.352 1 96.44 318 ASN B O 1
ATOM 5276 N N . ARG B 1 319 ? 4.246 12.75 -12.805 1 96.94 319 ARG B N 1
ATOM 5277 C CA . ARG B 1 319 ? 3.482 13.867 -13.359 1 96.94 319 ARG B CA 1
ATOM 5278 C C . ARG B 1 319 ? 3.73 15.141 -12.562 1 96.94 319 ARG B C 1
ATOM 5280 O O . ARG B 1 319 ? 3.725 15.125 -11.328 1 96.94 319 ARG B O 1
ATOM 5287 N N . PRO B 1 320 ? 3.969 16.234 -13.242 1 97.94 320 PRO B N 1
ATOM 5288 C CA . PRO B 1 320 ? 4.199 17.484 -12.516 1 97.94 320 PRO B CA 1
ATOM 5289 C C . PRO B 1 320 ? 3.031 17.859 -11.617 1 97.94 320 PRO B C 1
ATOM 5291 O O . PRO B 1 320 ? 1.874 17.609 -11.953 1 97.94 320 PRO B O 1
ATOM 5294 N N . ALA B 1 321 ? 3.404 18.5 -10.547 1 98.25 321 ALA B N 1
ATOM 5295 C CA . ALA B 1 321 ? 2.375 19.016 -9.641 1 98.25 321 ALA B CA 1
ATOM 5296 C C . ALA B 1 321 ? 1.51 20.062 -10.336 1 98.25 321 ALA B C 1
ATOM 5298 O O . ALA B 1 321 ? 1.944 20.703 -11.305 1 98.25 321 ALA B O 1
ATOM 5299 N N . ALA B 1 322 ? 0.292 20.156 -9.844 1 98.06 322 ALA B N 1
ATOM 5300 C CA . ALA B 1 322 ? -0.654 21.141 -10.344 1 98.06 322 ALA B CA 1
ATOM 5301 C C . ALA B 1 322 ? -1.413 21.812 -9.195 1 98.06 322 ALA B C 1
ATOM 5303 O O . ALA B 1 322 ? -1.396 21.312 -8.062 1 98.06 322 ALA B O 1
ATOM 5304 N N . ASP B 1 323 ? -1.88 22.891 -9.438 1 98.12 323 ASP B N 1
ATOM 5305 C CA . ASP B 1 323 ? -2.801 23.578 -8.539 1 98.12 323 ASP B CA 1
ATOM 5306 C C . ASP B 1 323 ? -4.199 23.672 -9.148 1 98.12 323 ASP B C 1
ATOM 5308 O O . ASP B 1 323 ? -4.625 24.75 -9.57 1 98.12 323 ASP B O 1
ATOM 5312 N N . PRO B 1 324 ? -4.93 22.531 -9.117 1 98.19 324 PRO B N 1
ATOM 5313 C CA . PRO B 1 324 ? -6.254 22.516 -9.742 1 98.19 324 PRO B CA 1
ATOM 5314 C C . PRO B 1 324 ? -7.223 23.5 -9.086 1 98.19 324 PRO B C 1
ATOM 5316 O O . PRO B 1 324 ? -7.031 23.875 -7.93 1 98.19 324 PRO B O 1
ATOM 5319 N N . PRO B 1 325 ? -8.273 23.875 -9.883 1 97.81 325 PRO B N 1
ATOM 5320 C CA . PRO B 1 325 ? -9.281 24.734 -9.281 1 97.81 325 PRO B CA 1
ATOM 5321 C C . PRO B 1 325 ? -10.062 24.047 -8.156 1 97.81 325 PRO B C 1
ATOM 5323 O O . PRO B 1 325 ? -9.898 22.844 -7.941 1 97.81 325 PRO B O 1
ATOM 5326 N N . LYS B 1 326 ? -10.82 24.828 -7.453 1 97.94 326 LYS B N 1
ATOM 5327 C CA . LYS B 1 326 ? -11.547 24.375 -6.27 1 97.94 326 LYS B CA 1
ATOM 5328 C C . LYS B 1 326 ? -12.406 23.156 -6.586 1 97.94 326 LYS B C 1
ATOM 5330 O O . LYS B 1 326 ? -12.422 22.188 -5.82 1 97.94 326 LYS B O 1
ATOM 5335 N N . GLU B 1 327 ? -12.992 23.047 -7.727 1 95.25 327 GLU B N 1
ATOM 5336 C CA . GLU B 1 327 ? -13.922 21.984 -8.109 1 95.25 327 GLU B CA 1
ATOM 5337 C C . GLU B 1 327 ? -13.195 20.641 -8.234 1 95.25 327 GLU B C 1
ATOM 5339 O O . GLU B 1 327 ? -13.781 19.594 -7.977 1 95.25 327 GLU B O 1
ATOM 5344 N N . LEU B 1 328 ? -11.922 20.688 -8.531 1 96.31 328 LEU B N 1
ATOM 5345 C CA . LEU B 1 328 ? -11.133 19.484 -8.727 1 96.31 328 LEU B CA 1
ATOM 5346 C C . LEU B 1 328 ? -10.25 19.203 -7.516 1 96.31 328 LEU B C 1
ATOM 5348 O O . LEU B 1 328 ? -9.477 18.25 -7.516 1 96.31 328 LEU B O 1
ATOM 5352 N N . SER B 1 329 ? -10.414 20.094 -6.5 1 97.94 329 SER B N 1
ATOM 5353 C CA . SER B 1 329 ? -9.578 19.969 -5.312 1 97.94 329 SER B CA 1
ATOM 5354 C C . SER B 1 329 ? -10.398 19.547 -4.098 1 97.94 329 SER B C 1
ATOM 5356 O O . SER B 1 329 ? -9.867 19.453 -2.99 1 97.94 329 SER B O 1
ATOM 5358 N N . THR B 1 330 ? -11.672 19.391 -4.285 1 96.94 330 THR B N 1
ATOM 5359 C CA . THR B 1 330 ? -12.555 19.016 -3.18 1 96.94 330 THR B CA 1
ATOM 5360 C C . THR B 1 330 ? -13.094 17.609 -3.371 1 96.94 330 THR B C 1
ATOM 5362 O O . THR B 1 330 ? -13.055 17.062 -4.477 1 96.94 330 THR B O 1
ATOM 5365 N N . VAL B 1 331 ? -13.539 17.031 -2.281 1 95.19 331 VAL B N 1
ATOM 5366 C CA . VAL B 1 331 ? -14.078 15.688 -2.318 1 95.19 331 VAL B CA 1
ATOM 5367 C C . VAL B 1 331 ? -15.305 15.648 -3.227 1 95.19 331 VAL B C 1
ATOM 5369 O O . VAL B 1 331 ? -16.25 16.422 -3.043 1 95.19 331 VAL B O 1
ATOM 5372 N N . PRO B 1 332 ? -15.258 14.766 -4.227 1 91.56 332 PRO B N 1
ATOM 5373 C CA . PRO B 1 332 ? -16.453 14.68 -5.07 1 91.56 332 PRO B CA 1
ATOM 5374 C C . PRO B 1 332 ? -17.688 14.211 -4.301 1 91.56 332 PRO B C 1
ATOM 5376 O O . PRO B 1 332 ? -17.562 13.398 -3.377 1 91.56 332 PRO B O 1
ATOM 5379 N N . PRO B 1 333 ? -18.844 14.734 -4.648 1 83.5 333 PRO B N 1
ATOM 5380 C CA . PRO B 1 333 ? -20.078 14.406 -3.92 1 83.5 333 PRO B CA 1
ATOM 5381 C C . PRO B 1 333 ? -20.344 12.906 -3.84 1 83.5 333 PRO B C 1
ATOM 5383 O O . PRO B 1 333 ? -20.938 12.43 -2.873 1 83.5 333 PRO B O 1
ATOM 5386 N N . ASN B 1 334 ? -19.891 12.164 -4.719 1 80.81 334 ASN B N 1
ATOM 5387 C CA . ASN B 1 334 ? -20.219 10.742 -4.766 1 80.81 334 ASN B CA 1
ATOM 5388 C C . ASN B 1 334 ? -19.109 9.891 -4.141 1 80.81 334 ASN B C 1
ATOM 5390 O O . ASN B 1 334 ? -19.172 8.664 -4.195 1 80.81 334 ASN B O 1
ATOM 5394 N N . ALA B 1 335 ? -18.203 10.516 -3.525 1 89.44 335 ALA B N 1
ATOM 5395 C CA . ALA B 1 335 ? -17.078 9.766 -2.951 1 89.44 335 ALA B CA 1
ATOM 5396 C C . ALA B 1 335 ? -17.547 8.883 -1.796 1 89.44 335 ALA B C 1
ATOM 5398 O O . ALA B 1 335 ? -17 7.805 -1.566 1 89.44 335 ALA B O 1
ATOM 5399 N N . PHE B 1 336 ? -18.609 9.289 -1.096 1 88.69 336 PHE B N 1
ATOM 5400 C CA . PHE B 1 336 ? -19.109 8.547 0.052 1 88.69 336 PHE B CA 1
ATOM 5401 C C . PHE B 1 336 ? -20.469 7.93 -0.249 1 88.69 336 PHE B C 1
ATOM 5403 O O . PHE B 1 336 ? -20.688 6.742 -0.01 1 88.69 336 PHE B O 1
ATOM 5410 N N . GLU B 1 337 ? -21.344 8.617 -0.875 1 83.75 337 GLU B N 1
ATOM 5411 C CA . GLU B 1 337 ? -22.734 8.18 -1.089 1 83.75 337 GLU B CA 1
ATOM 5412 C C . GLU B 1 337 ? -22.812 7.117 -2.182 1 83.75 337 GLU B C 1
ATOM 5414 O O . GLU B 1 337 ? -23.625 6.199 -2.1 1 83.75 337 GLU B O 1
ATOM 5419 N N . ASN B 1 338 ? -21.984 7.141 -3.174 1 81.06 338 ASN B N 1
ATOM 5420 C CA . ASN B 1 338 ? -22.031 6.199 -4.285 1 81.06 338 ASN B CA 1
ATOM 5421 C C . ASN B 1 338 ? -20.797 5.305 -4.32 1 81.06 338 ASN B C 1
ATOM 5423 O O . ASN B 1 338 ? -20.391 4.84 -5.387 1 81.06 338 ASN B O 1
ATOM 5427 N N . ALA B 1 339 ? -20.281 5.129 -3.133 1 79.19 339 ALA B N 1
ATOM 5428 C CA . ALA B 1 339 ? -19.031 4.383 -3.082 1 79.19 339 ALA B CA 1
ATOM 5429 C C . ALA B 1 339 ? -19.219 2.949 -3.566 1 79.19 339 ALA B C 1
ATOM 5431 O O . ALA B 1 339 ? -18.375 2.408 -4.277 1 79.19 339 ALA B O 1
ATOM 5432 N N . SER B 1 340 ? -20.344 2.338 -3.17 1 79.56 340 SER B N 1
ATOM 5433 C CA . SER B 1 340 ? -20.625 0.969 -3.592 1 79.56 340 SER B CA 1
ATOM 5434 C C . SER B 1 340 ? -20.766 0.877 -5.105 1 79.56 340 SER B C 1
ATOM 5436 O O . SER B 1 340 ? -20.312 -0.086 -5.727 1 79.56 340 SER B O 1
ATOM 5438 N N . LYS B 1 341 ? -21.375 1.843 -5.68 1 79.81 341 LYS B N 1
ATOM 5439 C CA . LYS B 1 341 ? -21.547 1.874 -7.129 1 79.81 341 LYS B CA 1
ATOM 5440 C C . LYS B 1 341 ? -20.203 2.016 -7.844 1 79.81 341 LYS B C 1
ATOM 5442 O O . LYS B 1 341 ? -19.969 1.361 -8.859 1 79.81 341 LYS B O 1
ATOM 5447 N N . CYS B 1 342 ? -19.391 2.791 -7.312 1 80.19 342 CYS B N 1
ATOM 5448 C CA . CYS B 1 342 ? -18.094 3.008 -7.922 1 80.19 342 CYS B CA 1
ATOM 5449 C C . CYS B 1 342 ? -17.234 1.75 -7.836 1 80.19 342 CYS B C 1
ATOM 5451 O O . CYS B 1 342 ? -16.547 1.388 -8.797 1 80.19 342 CYS B O 1
ATOM 5453 N N . LEU B 1 343 ? -17.328 1.096 -6.688 1 81.94 343 LEU B N 1
ATOM 5454 C CA . LEU B 1 343 ? -16.438 -0.037 -6.453 1 81.94 343 LEU B CA 1
ATOM 5455 C C . LEU B 1 343 ? -16.938 -1.283 -7.172 1 81.94 343 LEU B C 1
ATOM 5457 O O . LEU B 1 343 ? -16.156 -2.014 -7.781 1 81.94 343 LEU B O 1
ATOM 5461 N N . PHE B 1 344 ? -18.312 -1.438 -7.141 1 78.25 344 PHE B N 1
ATOM 5462 C CA . PHE B 1 344 ? -18.844 -2.709 -7.613 1 78.25 344 PHE B CA 1
ATOM 5463 C C . PHE B 1 344 ? -19.609 -2.521 -8.914 1 78.25 344 PHE B C 1
ATOM 5465 O O . PHE B 1 344 ? -20 -3.498 -9.555 1 78.25 344 PHE B O 1
ATOM 5472 N N . GLY B 1 345 ? -19.734 -1.305 -9.516 1 67.56 345 GLY B N 1
ATOM 5473 C CA . GLY B 1 345 ? -20.469 -1.029 -10.734 1 67.56 345 GLY B CA 1
ATOM 5474 C C . GLY B 1 345 ? -21.969 -1.104 -10.555 1 67.56 345 GLY B C 1
ATOM 5475 O O . GLY B 1 345 ? -22.719 -1.051 -11.531 1 67.56 345 GLY B O 1
ATOM 5476 N N . ARG B 1 346 ? -22.547 -1.497 -9.422 1 59.62 346 ARG B N 1
ATOM 5477 C CA . ARG B 1 346 ? -23.984 -1.66 -9.273 1 59.62 346 ARG B CA 1
ATOM 5478 C C . ARG B 1 346 ? -24.547 -0.711 -8.219 1 59.62 346 ARG B C 1
ATOM 5480 O O . ARG B 1 346 ? -23.828 -0.343 -7.277 1 59.62 346 ARG B O 1
#

Sequence (692 aa):
MEVGGSSKSSATGKHKLKDDVMSLYLNHASTGNSYYQLIPECLDPIQPLDFLDIGRKLGSQKVMGNFELEDCLQEDKTNCARSNQIKETCRTWSFYYDSIYNHWLQPKLARDDAEPFQAVEIGFFHGIGHEALSQFLPKAQVHSLEISCLPEGPREEGKWPWGNFAANSNQYDNLISKKRLHCGDAYSYDFLHSTFSQHIHLPDAPPLRVVVEDGSYQSQDMAASLFFWFPRLEPGGMFFVEGIRPDDNGGHGPADQFKTHIVPQVMKDLHWCGHSSTEEPQTDGGGVKDPDLCFPQLQPYLQGVHCEMHICVFVRNNRPAADPPKELSTVPPNAFENASKCLFGRMEVGGSSKSSATGKHKLKDDVMSLYLNHASTGNSYYQLIPECLDPIQPLDFLDIGRKLGSQKVMGNFELEDCLQEDKTNCARSNQIKETCRTWSFYYDSIYNHWLQPKLARDDAEPFQAVEIGFFHGIGHEALSQFLPKAQVHSLEISCLPEGPREEGKWPWGNFAANSNQYDNLISKKRLHCGDAYSYDFLHSTFSQHIHLPDAPPLRVVVEDGSYQSQDMAASLFFWFPRLEPGGMFFVEGIRPDDNGGHGPADQFKTHIVPQVMKDLHWCGHSSTEEPQTDGGGVKDPDLCFPQLQPYLQGVHCEMHICVFVRNNRPAADPPKELSTVPPNAFENASKCLFGR

Foldseek 3Di:
DDDDDDCVDDDPPPDPPPVPPPVPDPPPPPPPPPCPVVPVPPPPPQDFDFLLVLCVVLVNLAQCLVVQLVVCPDPVNVSFPQNPDPDSSNRHPGHHNRVVCCVQQRVAFQGPPHAAAEEEEEACQQNSVVVSVCNRGVRYLYAYEEAQPAADDDVVVQGHPPHRRNVNHPCSVVCVVVVRYAHHDLLDPVSVVCSCVVPPPDVPHHFHAEYEYPYDLAQQSQQLNCLACQLQHFAFHKYKYAQCAADSVRHHDRNNLNVVQVVLLLQVLLPDDFDDPPPPPPPPPDPVCSVARDQPLRNVQFPDKDDDVRMIMTTGHNDGHDRDDPQRRHDDPCSRVVRVCNNVVD/DDPDDPDPDDPPPDDPPPVPPPVPPDPPPPPPPPCPVVPVPPPPPQDFDFLLVLCVVLVNLAQCLVVQLVVCPDPVNVSFPQNPDPDSSNRHPGHHNRVVCCVQQRVAFQGPPHAAAEEEEEACQQNSVVVSVCNRGVRYLYAYEEAQPAADDDVVVQGHPPHRRNVNHPCSVVCVVVVRYAHGDLLDPVSVVCSCVVPPPDVPHHFHAEYEYPYDLAQQSQQLNCLACQLQHFAFHKYKYAQCAADSVRHHDRNNLNVVQVVLLLQQLLPDDDDDPPDDPPPDPDPPPPPANDQPLRNVQFPDKDDDVRMIMTTGHNDGHDRDDPCRRHDDPCSRVVRCCNNVVD

Radius of gyration: 34.91 Å; Cα contacts (8 Å, |Δi|>4): 1202; chains: 2; bounding box: 129×85×114 Å

Solvent-accessible surface area (backbone atoms only — not comparable to full-atom values): 37583 Å² total; per-residue (Å²): 131,85,79,88,75,86,63,89,72,74,72,83,68,67,71,70,59,63,73,60,60,70,72,64,68,79,79,69,70,82,69,71,73,69,69,64,66,71,52,69,68,62,67,69,73,80,73,61,53,52,45,48,60,49,19,53,76,68,65,24,49,54,27,39,21,76,71,39,40,70,60,23,68,40,91,77,31,77,65,23,70,35,66,49,30,64,35,66,80,55,12,30,84,30,32,69,49,30,60,63,49,37,68,68,33,27,84,63,44,12,32,87,82,32,75,62,28,24,28,38,34,34,45,32,52,56,37,53,62,56,51,40,50,43,68,36,23,62,36,42,52,62,32,30,31,26,43,37,62,30,58,77,35,57,61,92,76,74,26,24,71,83,55,50,49,33,67,74,19,93,53,35,67,58,29,47,74,69,64,30,44,44,63,39,53,73,65,38,63,67,52,47,49,48,49,37,57,74,67,52,61,44,91,87,46,50,52,41,38,38,36,36,41,47,59,87,38,32,23,68,46,56,45,28,40,49,39,45,47,54,46,47,29,29,54,66,8,38,40,33,38,46,53,43,38,52,26,95,73,30,36,85,19,62,15,38,55,32,52,56,26,47,49,36,42,53,58,43,33,50,34,60,31,42,51,58,72,80,67,67,54,62,77,62,86,62,66,79,57,69,71,65,64,71,52,77,71,48,44,83,40,55,39,33,43,36,33,41,69,26,32,36,34,42,30,33,27,80,48,74,48,46,83,68,56,70,85,56,25,42,66,58,83,51,48,69,81,38,26,61,33,54,56,69,73,92,137,80,80,72,81,85,80,76,84,87,76,87,69,70,76,74,63,64,81,67,62,68,83,66,67,78,80,68,70,81,68,72,74,68,71,65,66,72,53,69,66,64,67,69,75,80,73,61,51,51,45,48,60,49,18,52,76,69,64,24,51,54,27,41,23,75,71,38,40,70,60,23,70,38,92,76,32,78,64,24,70,34,66,49,31,64,35,66,78,53,13,30,84,30,33,69,50,30,62,63,51,38,69,70,33,29,86,63,45,12,32,88,82,32,75,60,27,25,30,38,34,32,43,33,51,55,36,53,62,57,50,41,50,44,68,38,23,63,36,44,52,63,32,31,33,26,43,38,64,30,59,80,35,56,59,92,77,74,26,25,74,84,52,50,48,34,68,72,19,94,54,37,67,59,29,46,74,69,64,30,44,44,63,39,54,74,65,37,63,68,54,47,50,49,48,38,56,73,65,53,62,43,91,88,46,51,51,40,38,39,36,37,42,49,59,87,38,32,20,70,45,56,44,28,40,49,40,44,48,55,45,46,28,27,54,65,9,38,39,35,40,46,54,42,37,53,26,95,71,41,42,88,20,61,16,38,55,32,51,56,25,46,49,36,41,53,58,42,33,51,32,61,32,44,57,60,71,82,66,68,76,66,77,62,83,66,65,80,66,68,80,61,64,72,50,73,69,51,45,81,40,54,40,32,42,35,35,41,67,27,31,36,36,41,30,33,26,79,50,72,46,45,84,68,56,71,84,55,25,43,66,58,83,51,49,68,81,39,26,61,34,57,54,70,74,94

Organism: NCBI:txid2856

InterPro domains:
  IPR029063 S-adenosyl-L-methionine-dependent methyltransferase superfamily [G3DSA:3.40.50.150] (75-325)
  IPR029063 S-adenosyl-L-methionine-dependent methyltransferase superfamily [SSF53335] (114-247)